Protein AF-A0A6P0U0H6-F1 (afdb_monomer)

Foldseek 3Di:
DDDPPPPPPDPVNVVVVVVVVVVVCVPVCPVVVVVVVLVVVLVLVVLLLLLVLLVVLLLVLLLLLLLLLQQLLQDQDLVSLVVSLVVSLVVLVVVLVVSLVVSLVVLVVSLVVVPPSDPPVSVVVSVVSNVVSVVSSVVSSVVSNVSSVLSSLLSNLLNVLVVVLVVLVVVLLVVLLVVLVVVCVVPPLVLLVDDLVVLVVVLVVCVVVSLVVVVVVDDQPQDQDPLQVLLLVVCCVVCVPCNVVLVVVQVVDPGLLVAAPVNDDDDPLFKDFAPDPVVCVVDVDDDDPPVLVVVVRVLVVVLLVVLLVVLVVVLVVLLVSLHAQDSVNSVVNLVSLVVSLVVSQVVCCVPRRMGGDVNNSSRSNSNSSSNVSVSNSVSNVSSSCSSDSSNVVVVCSVLSSLSSSCSSPVVSLLVSLLVLQLVLQVVFLVVSCLSCLLVLLLCCLCPPPPVQQQSGPVSVVVVLVVVCVVVVDPVLVVCCVVPVLVSSLVVVVVSLVVQVPPVVHSVVSSVVSSVVSLVLSLVLLVVLQVVLVVPVDVRFFPVNSLVSSCVSCSSPTNRRPSVSSNVSGPPPSHPDPVSSVSNVVVNVVVVVPVSPDDPVVVSVVVSSVVSSVVRD

Sequence (616 aa):
YGINLQNELSIQSFSKHLKTLWEAVKKDNFVYEFKNTVEIQARGKLDAFWNKISFEFEQQITNFVNEAYTIFANCTSETDLSDIHAERKKCLLEITNKIFCKQEEELKKFFEQSKGEWEDAMQQWENKTLIRLQDLRDEVKNKAHKQLESYENIRKTELIVNKEASKYENIIKEDIRKFVQEEKDRQGEEVLNLSEEKLRKLFEGQWSDWIEKLSSDYKNPNKKADVEQNIIQKLMARYPQDWKYYDEEMQKRNNLSDFNFNNFSILENHYKWDLGQTIKRAVNRVEIPQYQKQQAMVEIERFNDKLFNEVNKYLQEKENNLQPYQTNDITEILNKIKSKIDEKSHNLLDKISFKLTKDFEIDLTIAICGQAIKQLEKIDQKFREAQNPIIKIKQQKEYYFDIFQVSFNKENSQSAIVAQLVRVLSEGILEKVEQELADRVYYQIKNVTYSEIFNDKRSLIASILISLAEKGNLKDYITYIRDPEKSIKNWIGKYFDEFHLYHGGINGIIEKQVKQLVYIAKVSVEKTSRYIENNPQNSRNVAVWIEKFRELAKNKLIFKNLEKVETFGHDINDIDCGILLIFEISFDVCFCRELCFIQIFNAIHHHSDAFDKRIV

Solvent-accessible surface area (backbone atoms only — not comparable to full-atom values): 33878 Å² total; per-residue (Å²): 136,81,84,77,90,76,74,77,70,45,73,66,56,48,49,51,48,52,52,49,50,52,55,48,49,71,65,68,26,69,67,55,44,49,55,50,47,54,51,50,50,55,48,48,52,50,50,38,51,48,46,50,54,53,47,55,49,53,49,55,52,48,51,52,49,56,36,48,46,27,38,49,56,50,46,90,45,70,65,58,42,52,53,49,47,56,49,51,57,51,50,52,54,52,53,52,50,52,52,48,54,54,50,52,53,51,49,52,50,53,53,62,74,51,63,87,80,49,70,79,61,47,58,55,49,49,54,52,50,51,51,50,51,52,52,48,51,52,52,54,48,54,52,49,51,54,49,52,54,43,51,49,53,44,44,48,53,51,51,55,30,50,59,57,25,50,60,55,50,52,52,50,56,50,53,47,52,51,52,51,49,55,48,38,73,72,58,39,77,66,56,59,71,59,54,69,73,56,51,50,52,55,50,60,66,49,48,59,57,56,52,50,54,52,54,72,70,53,76,76,87,71,70,86,76,61,52,61,62,52,48,53,53,50,48,42,73,73,34,66,91,53,31,69,58,52,52,60,60,46,63,77,43,96,44,57,61,77,32,21,70,92,76,58,75,93,54,79,73,28,46,44,82,51,74,53,77,76,48,54,77,74,49,92,77,75,80,78,54,68,68,59,56,51,51,51,49,55,56,48,52,55,48,49,56,50,51,52,50,54,53,51,49,55,51,48,55,37,48,75,48,58,42,71,68,52,80,61,54,56,52,53,51,53,50,52,52,51,55,51,50,54,54,48,28,51,53,34,34,76,74,73,28,28,34,65,32,68,61,34,54,50,55,51,48,48,19,50,49,7,44,45,32,60,52,48,48,50,25,37,49,54,29,50,52,70,59,32,36,66,54,57,53,60,74,41,46,68,62,53,48,43,52,46,50,29,68,61,35,66,83,43,23,66,59,40,33,39,52,47,50,46,48,30,42,51,54,17,48,51,53,51,46,65,72,46,42,60,61,51,52,49,48,45,45,44,67,66,73,40,30,79,39,66,53,32,71,66,45,36,53,50,52,53,52,50,53,50,58,75,67,65,46,67,66,60,54,52,38,37,75,76,38,44,67,62,40,48,45,64,53,53,52,52,56,49,57,49,38,49,72,73,68,54,22,70,63,45,53,49,53,53,52,49,54,52,52,52,48,52,48,53,55,36,54,52,53,32,54,55,53,35,70,75,40,78,80,86,28,43,41,52,65,54,44,51,56,48,35,47,68,75,30,41,67,78,47,32,43,54,72,59,70,61,39,45,79,49,30,85,85,46,77,62,83,55,76,63,51,56,60,54,36,56,58,51,47,56,56,52,53,69,58,67,73,65,78,70,71,66,63,61,55,58,68,69,36,52,68,63,47,48,66,76,75,104

Structure (mmCIF, N/CA/C/O backbone):
data_AF-A0A6P0U0H6-F1
#
_entry.id   AF-A0A6P0U0H6-F1
#
loop_
_atom_site.group_PDB
_atom_site.id
_atom_site.type_symbol
_atom_site.label_atom_id
_atom_site.label_alt_id
_atom_site.label_comp_id
_atom_site.label_asym_id
_atom_site.label_entity_id
_atom_site.label_seq_id
_atom_site.pdbx_PDB_ins_code
_atom_site.Cartn_x
_atom_site.Cartn_y
_atom_site.Cartn_z
_atom_site.occupancy
_atom_site.B_iso_or_equiv
_atom_site.auth_seq_id
_atom_site.auth_comp_id
_atom_site.auth_asym_id
_atom_site.auth_atom_id
_atom_site.pdbx_PDB_model_num
ATOM 1 N N . TYR A 1 1 ? 25.166 4.123 -62.520 1.00 34.41 1 TYR A N 1
ATOM 2 C CA . TYR A 1 1 ? 24.878 2.684 -62.383 1.00 34.41 1 TYR A CA 1
ATOM 3 C C . TYR A 1 1 ? 24.204 2.470 -61.044 1.00 34.41 1 TYR A C 1
ATOM 5 O O . TYR A 1 1 ? 24.849 2.616 -60.016 1.00 34.41 1 TYR A O 1
ATOM 13 N N . GLY A 1 2 ? 22.879 2.315 -61.073 1.00 33.25 2 GLY A N 1
ATOM 14 C CA . GLY A 1 2 ? 22.036 2.263 -59.882 1.00 33.25 2 GLY A CA 1
ATOM 15 C C . GLY A 1 2 ? 22.251 0.983 -59.083 1.00 33.25 2 GLY A C 1
ATOM 16 O O . GLY A 1 2 ? 22.373 -0.098 -59.655 1.00 33.25 2 GLY A O 1
ATOM 17 N N . ILE A 1 3 ? 22.279 1.119 -57.761 1.00 30.94 3 ILE A N 1
ATOM 18 C CA . ILE A 1 3 ? 22.174 -0.015 -56.848 1.00 30.94 3 ILE A CA 1
ATOM 19 C C . ILE A 1 3 ? 20.697 -0.399 -56.827 1.00 30.94 3 ILE A C 1
ATOM 21 O O . ILE A 1 3 ? 19.861 0.301 -56.260 1.00 30.94 3 ILE A O 1
ATOM 25 N N . ASN A 1 4 ? 20.384 -1.484 -57.524 1.00 32.03 4 ASN A N 1
ATOM 26 C CA . ASN A 1 4 ? 19.064 -2.085 -57.541 1.00 32.03 4 ASN A CA 1
ATOM 27 C C . ASN A 1 4 ? 18.861 -2.797 -56.191 1.00 32.03 4 ASN A C 1
ATOM 29 O O . ASN A 1 4 ? 19.447 -3.850 -55.944 1.00 32.03 4 ASN A O 1
ATOM 33 N N . LEU A 1 5 ? 18.082 -2.199 -55.287 1.00 36.88 5 LEU A N 1
ATOM 34 C CA . LEU A 1 5 ? 17.627 -2.830 -54.043 1.00 36.88 5 LEU A CA 1
ATOM 35 C C . LEU A 1 5 ? 16.504 -3.831 -54.373 1.00 36.88 5 LEU A C 1
ATOM 37 O O . LEU A 1 5 ? 15.342 -3.608 -54.058 1.00 36.88 5 LEU A O 1
ATOM 41 N N . GLN A 1 6 ? 16.859 -4.932 -55.035 1.00 40.41 6 GLN A N 1
ATOM 42 C CA . GLN A 1 6 ? 16.007 -6.111 -55.235 1.00 40.41 6 GLN A CA 1
ATOM 43 C C . GLN A 1 6 ? 16.675 -7.360 -54.646 1.00 40.41 6 GLN A C 1
ATOM 45 O O . GLN A 1 6 ? 16.768 -8.400 -55.286 1.00 40.41 6 GLN A O 1
ATOM 50 N N . ASN A 1 7 ? 17.149 -7.273 -53.404 1.00 45.53 7 ASN A N 1
ATOM 51 C CA . ASN A 1 7 ? 17.420 -8.473 -52.617 1.00 45.53 7 ASN A CA 1
ATOM 52 C C . ASN A 1 7 ? 16.278 -8.651 -51.620 1.00 45.53 7 ASN A C 1
ATOM 54 O O . ASN A 1 7 ? 16.431 -8.398 -50.426 1.00 45.53 7 ASN A O 1
ATOM 58 N N . GLU A 1 8 ? 15.128 -9.111 -52.111 1.00 48.81 8 GLU A N 1
ATOM 59 C CA . GLU A 1 8 ? 14.281 -9.944 -51.265 1.00 48.81 8 GLU A CA 1
ATOM 60 C C . GLU A 1 8 ? 15.119 -11.177 -50.917 1.00 48.81 8 GLU A C 1
ATOM 62 O O . GLU A 1 8 ? 15.297 -12.088 -51.727 1.00 48.81 8 GLU A O 1
ATOM 67 N N . LEU A 1 9 ? 15.732 -11.166 -49.731 1.00 55.66 9 LEU A N 1
ATOM 68 C CA . LEU A 1 9 ? 16.383 -12.341 -49.171 1.00 55.66 9 LEU A CA 1
ATOM 69 C C . LEU A 1 9 ? 15.308 -13.423 -49.041 1.00 55.66 9 LEU A C 1
ATOM 71 O O . LEU A 1 9 ? 14.549 -13.448 -48.074 1.00 55.66 9 LEU A O 1
ATOM 75 N N . SER A 1 10 ? 15.227 -14.323 -50.024 1.00 68.50 10 SER A N 1
ATOM 76 C CA . SER A 1 10 ? 14.408 -15.527 -49.912 1.00 68.50 10 SER A CA 1
ATOM 77 C C . SER A 1 10 ? 14.778 -16.250 -48.615 1.00 68.50 10 SER A C 1
ATOM 79 O O . SER A 1 10 ? 15.952 -16.269 -48.232 1.00 68.50 10 SER A O 1
ATOM 81 N N . ILE A 1 11 ? 13.812 -16.875 -47.937 1.00 66.12 11 ILE A N 1
ATOM 82 C CA . ILE A 1 11 ? 14.061 -17.621 -46.687 1.00 66.12 11 ILE A CA 1
ATOM 83 C C . ILE A 1 11 ? 15.219 -18.619 -46.860 1.00 66.12 11 ILE A C 1
ATOM 85 O O . ILE A 1 11 ? 16.024 -18.809 -45.951 1.00 66.12 11 ILE A O 1
ATOM 89 N N . GLN A 1 12 ? 15.365 -19.199 -48.055 1.00 71.19 12 GLN A N 1
ATOM 90 C CA . GLN A 1 12 ? 16.491 -20.065 -48.405 1.00 71.19 12 GLN A CA 1
ATOM 91 C C . GLN A 1 12 ? 17.835 -19.331 -48.437 1.00 71.19 12 GLN A C 1
ATOM 93 O O . GLN A 1 12 ? 18.817 -19.862 -47.924 1.00 71.19 12 GLN A O 1
ATOM 98 N N . SER A 1 13 ? 17.904 -18.125 -49.004 1.00 67.75 13 SER A N 1
ATOM 99 C CA . SER A 1 13 ? 19.130 -17.318 -49.000 1.00 67.75 13 SER A CA 1
ATOM 100 C C . SER A 1 13 ? 19.518 -16.870 -47.589 1.00 67.75 13 SER A C 1
ATOM 102 O O . SER A 1 13 ? 20.684 -17.000 -47.220 1.00 67.75 13 SER A O 1
ATOM 104 N N . PHE A 1 14 ? 18.545 -16.463 -46.765 1.00 69.50 14 PHE A N 1
ATOM 105 C CA . PHE A 1 14 ? 18.761 -16.137 -45.356 1.00 69.50 14 PHE A CA 1
ATOM 106 C C . PHE A 1 14 ? 19.229 -17.363 -44.566 1.00 69.50 14 PHE A C 1
ATOM 108 O O . PHE A 1 14 ? 20.243 -17.293 -43.881 1.00 69.50 14 PHE A O 1
ATOM 115 N N . SER A 1 15 ? 18.567 -18.512 -44.730 1.00 72.50 15 SER A N 1
ATOM 116 C CA . SER A 1 15 ? 18.949 -19.781 -44.097 1.00 72.50 15 SER A CA 1
ATOM 117 C C . SER A 1 15 ? 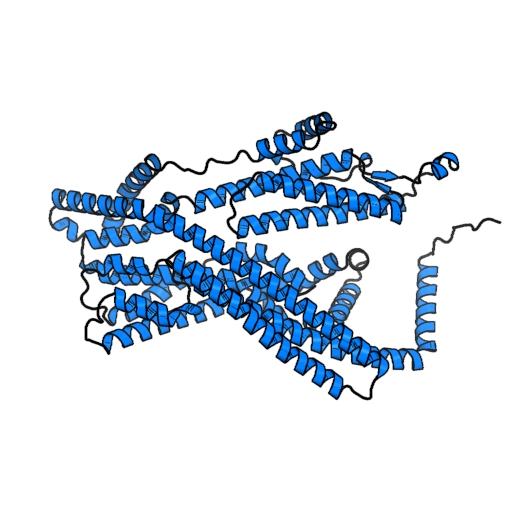20.357 -20.223 -44.501 1.00 72.50 15 SER A C 1
ATOM 119 O O . SER A 1 15 ? 21.160 -20.603 -43.650 1.00 72.50 15 SER A O 1
ATOM 121 N N . LYS A 1 16 ? 20.700 -20.119 -45.791 1.00 75.88 16 LYS A N 1
ATOM 122 C CA . LYS A 1 16 ? 22.036 -20.447 -46.300 1.00 75.88 16 LYS A CA 1
ATOM 123 C C . LYS A 1 16 ? 23.089 -19.489 -45.749 1.00 75.88 16 LYS A C 1
ATOM 125 O O . LYS A 1 16 ? 24.175 -19.941 -45.392 1.00 75.88 16 LYS A O 1
ATOM 130 N N . HIS A 1 17 ? 22.768 -18.202 -45.627 1.00 67.31 17 HIS A N 1
ATOM 131 C CA . HIS A 1 17 ? 23.651 -17.213 -45.020 1.00 67.31 17 HIS A CA 1
ATOM 132 C C . HIS A 1 17 ? 23.854 -17.491 -43.526 1.00 67.31 17 HIS A C 1
ATOM 134 O O . HIS A 1 17 ? 24.994 -17.584 -43.097 1.00 67.31 17 HIS A O 1
ATOM 140 N N . LEU A 1 18 ? 22.784 -17.756 -42.768 1.00 70.12 18 LEU A N 1
ATOM 141 C CA . LEU A 1 18 ? 22.833 -18.163 -41.356 1.00 70.12 18 LEU A CA 1
ATOM 142 C C . LEU A 1 18 ? 23.680 -19.417 -41.149 1.00 70.12 18 LEU A C 1
ATOM 144 O O . LEU A 1 18 ? 24.522 -19.453 -40.261 1.00 70.12 18 LEU A O 1
ATOM 148 N N . LYS A 1 19 ? 23.501 -20.430 -42.002 1.00 75.12 19 LYS A N 1
ATOM 149 C CA . LYS A 1 19 ? 24.280 -21.670 -41.957 1.00 75.12 19 LYS A CA 1
ATOM 150 C C . LYS A 1 19 ? 25.753 -21.414 -42.269 1.00 75.12 19 LYS A C 1
ATOM 152 O O . LYS A 1 19 ? 26.618 -21.962 -41.604 1.00 75.12 19 LYS A O 1
ATOM 157 N N . THR A 1 20 ? 26.044 -20.550 -43.239 1.00 69.25 20 THR A N 1
ATOM 158 C CA . THR A 1 20 ? 27.423 -20.172 -43.592 1.00 69.25 20 THR A CA 1
ATOM 159 C C . THR A 1 20 ? 28.079 -19.367 -42.474 1.00 69.25 20 THR A C 1
ATOM 161 O O . THR A 1 20 ? 29.228 -19.627 -42.140 1.00 69.25 20 THR A O 1
ATOM 164 N N . LEU A 1 21 ? 27.338 -18.445 -41.855 1.00 61.06 21 LEU A N 1
ATOM 165 C CA . LEU A 1 21 ? 27.790 -17.666 -40.706 1.00 61.06 21 LEU A CA 1
ATOM 166 C C . LEU A 1 21 ? 28.055 -18.582 -39.505 1.00 61.06 21 LEU A C 1
ATOM 168 O O . LEU A 1 21 ? 29.086 -18.457 -38.863 1.00 61.06 21 LEU A O 1
ATOM 172 N N . TRP A 1 22 ? 27.174 -19.553 -39.252 1.00 68.44 22 TRP A N 1
ATOM 173 C CA . TRP A 1 22 ? 27.329 -20.553 -38.193 1.00 68.44 22 TRP A CA 1
ATOM 174 C C . TRP A 1 22 ? 28.552 -21.455 -38.406 1.00 68.44 22 TRP A C 1
ATOM 176 O O . TRP A 1 22 ? 29.298 -21.718 -37.469 1.00 68.44 22 TRP A O 1
ATOM 186 N N . GLU A 1 23 ? 28.800 -21.896 -39.640 1.00 69.94 23 GLU A N 1
ATOM 187 C CA . GLU A 1 23 ? 29.984 -22.694 -39.983 1.00 69.94 23 GLU A CA 1
ATOM 188 C C . GLU A 1 23 ? 31.285 -21.872 -39.991 1.00 69.94 23 GLU A C 1
ATOM 190 O O . GLU A 1 23 ? 32.346 -22.417 -39.693 1.00 69.94 23 GLU A O 1
ATOM 195 N N . ALA A 1 24 ? 31.221 -20.576 -40.311 1.00 60.75 24 ALA A N 1
ATOM 196 C CA . ALA A 1 24 ? 32.357 -19.659 -40.216 1.00 60.75 24 ALA A CA 1
ATOM 197 C C . ALA A 1 24 ? 32.708 -19.361 -38.754 1.00 60.75 24 ALA A C 1
ATOM 199 O O . ALA A 1 24 ? 33.872 -19.478 -38.379 1.00 60.75 24 ALA A O 1
ATOM 200 N N . VAL A 1 25 ? 31.689 -19.091 -37.926 1.00 56.03 25 VAL A N 1
ATOM 201 C CA . VAL A 1 25 ? 31.820 -18.960 -36.471 1.00 56.03 25 VAL A CA 1
ATOM 202 C C . VAL A 1 25 ? 32.535 -20.194 -35.932 1.00 56.03 25 VAL A C 1
ATOM 204 O O . VAL A 1 25 ? 33.653 -20.046 -35.471 1.00 56.03 25 VAL A O 1
ATOM 207 N N . LYS A 1 26 ? 32.031 -21.418 -36.159 1.00 64.19 26 LYS A N 1
ATOM 208 C CA . LYS A 1 26 ? 32.686 -22.673 -35.720 1.00 64.19 26 LYS A CA 1
ATOM 209 C C . LYS A 1 26 ? 34.168 -22.837 -36.103 1.00 64.19 26 LYS A C 1
ATOM 211 O O . LYS A 1 26 ? 34.856 -23.621 -35.454 1.00 64.19 26 LYS A O 1
ATOM 216 N N . LYS A 1 27 ? 34.659 -22.177 -37.160 1.00 62.81 27 LYS A N 1
ATOM 217 C CA . LYS A 1 27 ? 36.030 -22.341 -37.681 1.00 62.81 27 LYS A CA 1
ATOM 218 C C . LYS A 1 27 ? 37.029 -21.315 -37.147 1.00 62.81 27 LYS A C 1
ATOM 220 O O . LYS A 1 27 ? 38.140 -21.710 -36.810 1.00 62.81 27 LYS A O 1
ATOM 225 N N . ASP A 1 28 ? 36.640 -20.050 -37.001 1.00 53.72 28 ASP A N 1
ATOM 226 C CA . ASP A 1 28 ? 37.490 -18.998 -36.398 1.00 53.72 28 ASP A CA 1
ATOM 227 C C . ASP A 1 28 ? 37.523 -19.074 -34.855 1.00 53.72 28 ASP A C 1
ATOM 229 O O . ASP A 1 28 ? 38.169 -18.286 -34.159 1.00 53.72 28 ASP A O 1
ATOM 233 N N . ASN A 1 29 ? 36.817 -20.065 -34.317 1.00 53.69 29 ASN A N 1
ATOM 234 C CA . ASN A 1 29 ? 36.343 -20.123 -32.955 1.00 53.69 29 ASN A CA 1
ATOM 235 C C . ASN A 1 29 ? 37.379 -20.583 -31.920 1.00 53.69 29 ASN A C 1
ATOM 237 O O . ASN A 1 29 ? 37.230 -20.204 -30.780 1.00 53.69 29 ASN A O 1
ATOM 241 N N . PHE A 1 30 ? 38.474 -21.292 -32.213 1.00 50.53 30 PHE A N 1
ATOM 242 C CA . PHE A 1 30 ? 39.287 -21.809 -31.090 1.00 50.53 30 PHE A CA 1
ATOM 243 C C . PHE A 1 30 ? 39.908 -20.708 -30.202 1.00 50.53 30 PHE A C 1
ATOM 245 O O . PHE A 1 30 ? 39.751 -20.741 -28.989 1.00 50.53 30 PHE A O 1
ATOM 252 N N . VAL A 1 31 ? 40.575 -19.696 -30.769 1.00 48.94 31 VAL A N 1
ATOM 253 C CA . VAL A 1 31 ? 41.243 -18.643 -29.970 1.00 48.94 31 VAL A CA 1
ATOM 254 C C . VAL A 1 31 ? 40.259 -17.557 -29.518 1.00 48.94 31 VAL A C 1
ATOM 256 O O . VAL A 1 31 ? 40.348 -17.080 -28.384 1.00 48.94 31 VAL A O 1
ATOM 259 N N . TYR A 1 32 ? 39.295 -17.194 -30.372 1.00 49.66 32 TYR A N 1
ATOM 260 C CA . TYR A 1 32 ? 38.251 -16.223 -30.038 1.00 49.66 32 TYR A CA 1
ATOM 261 C C . TYR A 1 32 ? 37.181 -16.813 -29.113 1.00 49.66 32 TYR A C 1
ATOM 263 O O . TYR A 1 32 ? 36.843 -16.148 -28.145 1.00 49.66 32 TYR A O 1
ATOM 271 N N . GLU A 1 33 ? 36.693 -18.045 -29.307 1.00 51.88 33 GLU A N 1
ATOM 272 C CA . GLU A 1 33 ? 35.864 -18.730 -28.299 1.00 51.88 33 GLU A CA 1
ATOM 273 C C . GLU A 1 33 ? 36.650 -18.968 -27.041 1.00 51.88 33 GLU A C 1
ATOM 275 O O . GLU A 1 33 ? 36.051 -18.805 -26.000 1.00 51.88 33 GLU A O 1
ATOM 280 N N . PHE A 1 34 ? 37.928 -19.352 -27.059 1.00 50.88 34 PHE A N 1
ATOM 281 C CA . PHE A 1 34 ? 38.619 -19.604 -25.794 1.00 50.88 34 PHE A CA 1
ATOM 282 C C . PHE A 1 34 ? 38.734 -18.317 -24.970 1.00 50.88 34 PHE A C 1
ATOM 284 O O . PHE A 1 34 ? 38.307 -18.286 -23.816 1.00 50.88 34 PHE A O 1
ATOM 291 N N . LYS A 1 35 ? 39.197 -17.220 -25.584 1.00 54.88 35 LYS A N 1
ATOM 292 C CA . LYS A 1 35 ? 39.248 -15.902 -24.938 1.00 54.88 35 LYS A CA 1
ATOM 293 C C . LYS A 1 35 ? 37.855 -15.410 -24.529 1.00 54.88 35 LYS A C 1
ATOM 295 O O . LYS A 1 35 ? 37.669 -15.044 -23.374 1.00 54.88 35 LYS A O 1
ATOM 300 N N . ASN A 1 36 ? 36.867 -15.488 -25.421 1.00 61.81 36 ASN A N 1
ATOM 301 C CA . ASN A 1 36 ? 35.489 -15.106 -25.114 1.00 61.81 36 ASN A CA 1
ATOM 302 C C . ASN A 1 36 ? 34.868 -16.025 -24.055 1.00 61.81 36 ASN A C 1
ATOM 304 O O . ASN A 1 36 ? 34.091 -15.555 -23.247 1.00 61.81 36 ASN A O 1
ATOM 308 N N . THR A 1 37 ? 35.199 -17.314 -24.003 1.00 65.12 37 THR A N 1
ATOM 309 C CA . THR A 1 37 ? 34.646 -18.285 -23.045 1.00 65.12 37 THR A CA 1
ATOM 310 C C . THR A 1 37 ? 35.204 -18.032 -21.660 1.00 65.12 37 THR A C 1
ATOM 312 O O . THR A 1 37 ? 34.430 -18.007 -20.709 1.00 65.12 37 THR A O 1
ATOM 315 N N . VAL A 1 38 ? 36.512 -17.797 -21.532 1.00 64.12 38 VAL A N 1
ATOM 316 C CA . VAL A 1 38 ? 37.123 -17.440 -20.247 1.00 64.12 38 VAL A CA 1
ATOM 317 C C . VAL A 1 38 ? 36.636 -16.059 -19.789 1.00 64.12 38 VAL A C 1
ATOM 319 O O . VAL A 1 38 ? 36.266 -15.907 -18.628 1.00 64.12 38 VAL A O 1
ATOM 322 N N . GLU A 1 39 ? 36.530 -15.074 -20.688 1.00 70.06 39 GLU A N 1
ATOM 323 C CA . GLU A 1 39 ? 35.964 -13.752 -20.374 1.00 70.06 39 GLU A CA 1
ATOM 324 C C . GLU A 1 39 ? 34.480 -13.840 -19.969 1.00 70.06 39 GLU A C 1
ATOM 326 O O . GLU A 1 39 ? 34.072 -13.245 -18.973 1.00 70.06 39 GLU A O 1
ATOM 331 N N . ILE A 1 40 ? 33.668 -14.630 -20.680 1.00 70.50 40 ILE A N 1
ATOM 332 C CA . ILE A 1 40 ? 32.257 -14.899 -20.353 1.00 70.50 40 ILE A CA 1
ATOM 333 C C . ILE A 1 40 ? 32.142 -15.622 -19.011 1.00 70.50 40 ILE A C 1
ATOM 335 O O . ILE A 1 40 ? 31.237 -15.319 -18.239 1.00 70.50 40 ILE A O 1
ATOM 339 N N . GLN A 1 41 ? 33.039 -16.562 -18.706 1.00 73.62 41 GLN A N 1
ATOM 340 C CA . GLN A 1 41 ? 33.071 -17.237 -17.408 1.00 73.62 41 GLN A CA 1
ATOM 341 C C . GLN A 1 41 ? 33.429 -16.262 -16.283 1.00 73.62 41 GLN A C 1
ATOM 343 O O . GLN A 1 41 ? 32.731 -16.229 -15.271 1.00 73.62 41 GLN A O 1
ATOM 348 N N . ALA A 1 42 ? 34.464 -15.437 -16.462 1.00 75.12 42 ALA A N 1
ATOM 349 C CA . ALA A 1 42 ? 34.857 -14.414 -15.494 1.00 75.12 42 ALA A CA 1
ATOM 350 C C . ALA A 1 42 ? 33.734 -13.386 -15.273 1.00 75.12 42 ALA A C 1
ATOM 352 O O . ALA A 1 42 ? 33.392 -13.061 -14.136 1.00 75.12 42 ALA A O 1
ATOM 353 N N . ARG A 1 43 ? 33.084 -12.939 -16.352 1.00 77.50 43 ARG A N 1
ATOM 354 C CA . ARG A 1 43 ? 31.931 -12.039 -16.293 1.00 77.50 43 ARG A CA 1
ATOM 355 C C . ARG A 1 43 ? 30.714 -12.689 -15.643 1.00 77.50 43 ARG A C 1
ATOM 357 O O . ARG A 1 43 ? 30.043 -12.035 -14.858 1.00 77.50 43 ARG A O 1
ATOM 364 N N . GLY A 1 44 ? 30.467 -13.970 -15.904 1.00 78.94 44 GLY A N 1
ATOM 365 C CA . GLY A 1 44 ? 29.420 -14.742 -15.236 1.00 78.94 44 GLY A CA 1
ATOM 366 C C . GLY A 1 44 ? 29.642 -14.832 -13.725 1.00 78.94 44 GLY A C 1
ATOM 367 O O . GLY A 1 44 ? 28.705 -14.629 -12.959 1.00 78.94 44 GLY A O 1
ATOM 368 N N . LYS A 1 45 ? 30.890 -15.044 -13.276 1.00 82.56 45 LYS A N 1
ATOM 369 C CA . LYS A 1 45 ? 31.242 -15.001 -11.845 1.00 82.56 45 LYS A CA 1
ATOM 370 C C . LYS A 1 45 ? 30.972 -13.619 -11.236 1.00 82.56 45 LYS A C 1
ATOM 372 O O . LYS A 1 45 ? 30.401 -13.542 -10.151 1.00 82.56 45 LYS A O 1
ATOM 377 N N . LEU A 1 46 ? 31.351 -12.542 -11.932 1.00 85.19 46 LEU A N 1
ATOM 378 C CA . LEU A 1 46 ? 31.092 -11.168 -11.487 1.00 85.19 46 LEU A CA 1
ATOM 379 C C . LEU A 1 46 ? 29.590 -10.846 -11.448 1.00 85.19 46 LEU A C 1
ATOM 381 O O . LEU A 1 46 ? 29.132 -10.246 -10.482 1.00 85.19 46 LEU A O 1
ATOM 385 N N . ASP A 1 47 ? 28.817 -11.264 -12.452 1.00 84.12 47 ASP A N 1
ATOM 386 C CA . ASP A 1 47 ? 27.363 -11.066 -12.500 1.00 84.12 47 ASP A CA 1
ATOM 387 C C . ASP A 1 47 ? 26.663 -11.830 -11.362 1.00 84.12 47 ASP A C 1
ATOM 389 O O . ASP A 1 47 ? 25.791 -11.273 -10.698 1.00 84.12 47 ASP A O 1
ATOM 393 N N . ALA A 1 48 ? 27.083 -13.066 -11.069 1.00 83.88 48 ALA A N 1
ATOM 394 C CA . ALA A 1 48 ? 26.568 -13.837 -9.938 1.00 83.88 48 ALA A CA 1
ATOM 395 C C . ALA A 1 48 ? 26.907 -13.178 -8.588 1.00 83.88 48 ALA A C 1
ATOM 397 O O . ALA A 1 48 ? 26.041 -13.054 -7.718 1.00 83.88 48 ALA A O 1
ATOM 398 N N . PHE A 1 49 ? 28.148 -12.706 -8.422 1.00 87.75 49 PHE A N 1
ATOM 399 C CA . PHE A 1 49 ? 28.557 -11.949 -7.238 1.00 87.75 49 PHE A CA 1
ATOM 400 C C . PHE A 1 49 ? 27.741 -10.658 -7.091 1.00 87.75 49 PHE A C 1
ATOM 402 O O . PHE A 1 49 ? 27.202 -10.385 -6.018 1.00 87.75 49 PHE A O 1
ATOM 409 N N . TRP A 1 50 ? 27.584 -9.902 -8.181 1.00 88.94 50 TRP A N 1
ATOM 410 C CA . TRP A 1 50 ? 26.779 -8.687 -8.220 1.00 88.94 50 TRP A CA 1
ATOM 411 C C . TRP A 1 50 ? 25.320 -8.954 -7.833 1.00 88.94 50 TRP A C 1
ATOM 413 O O . TRP A 1 50 ? 24.765 -8.240 -6.997 1.00 88.94 50 TRP A O 1
ATOM 423 N N . ASN A 1 51 ? 24.691 -9.980 -8.411 1.00 86.12 51 ASN A N 1
ATOM 424 C CA . ASN A 1 51 ? 23.307 -10.351 -8.109 1.00 86.12 51 ASN A CA 1
ATOM 425 C C . ASN A 1 51 ? 23.128 -10.674 -6.624 1.00 86.12 51 ASN A C 1
ATOM 427 O O . ASN A 1 51 ? 22.144 -10.249 -6.023 1.00 86.12 51 ASN A O 1
ATOM 431 N N . LYS A 1 52 ? 24.102 -11.363 -6.021 1.00 88.69 52 LYS A N 1
ATOM 432 C CA . LYS A 1 52 ? 24.107 -11.655 -4.588 1.00 88.69 52 LYS A CA 1
ATOM 433 C C . LYS A 1 52 ? 24.170 -10.376 -3.748 1.00 88.69 52 LYS A C 1
ATOM 435 O O . LYS A 1 52 ? 23.278 -10.155 -2.933 1.00 88.69 52 LYS A O 1
ATOM 440 N N . ILE A 1 53 ? 25.184 -9.526 -3.943 1.00 92.19 53 ILE A N 1
ATOM 441 C CA . ILE A 1 53 ? 25.348 -8.325 -3.104 1.00 92.19 53 ILE A CA 1
ATOM 442 C C . ILE A 1 53 ? 24.205 -7.326 -3.314 1.00 92.19 53 ILE A C 1
ATOM 444 O O . ILE A 1 53 ? 23.696 -6.763 -2.349 1.00 92.19 53 ILE A O 1
ATOM 448 N N . SER A 1 54 ? 23.735 -7.147 -4.552 1.00 91.19 54 SER A N 1
ATOM 449 C CA . SER A 1 54 ? 22.639 -6.218 -4.840 1.00 91.19 54 SER A CA 1
ATOM 450 C C . SER A 1 54 ? 21.338 -6.670 -4.188 1.00 91.19 54 SER A C 1
ATOM 452 O O . SER A 1 54 ? 20.673 -5.878 -3.520 1.00 91.19 54 SER A O 1
ATOM 454 N N . PHE A 1 55 ? 21.034 -7.966 -4.274 1.00 89.00 55 PHE A N 1
ATOM 455 C CA . PHE A 1 55 ? 19.895 -8.555 -3.589 1.00 89.00 55 PHE A CA 1
ATOM 456 C C . PHE A 1 55 ? 20.000 -8.428 -2.061 1.00 89.00 55 PHE A C 1
ATOM 458 O O . PHE A 1 55 ? 19.041 -8.007 -1.415 1.00 89.00 55 PHE A O 1
ATOM 465 N N . GLU A 1 56 ? 21.155 -8.750 -1.470 1.00 92.38 56 GLU A N 1
ATOM 466 C CA . GLU A 1 56 ? 21.373 -8.607 -0.024 1.00 92.38 56 GLU A CA 1
ATOM 467 C C . GLU A 1 56 ? 21.225 -7.150 0.445 1.00 92.38 56 GLU A C 1
ATOM 469 O O . GLU A 1 56 ? 20.750 -6.916 1.561 1.00 92.38 56 GLU A O 1
ATOM 474 N N . PHE A 1 57 ? 21.610 -6.177 -0.392 1.00 94.81 57 PHE A N 1
ATOM 475 C CA . PHE A 1 57 ? 21.420 -4.751 -0.115 1.00 94.81 57 PHE A CA 1
ATOM 476 C C . PHE A 1 57 ? 19.925 -4.425 -0.075 1.00 94.81 57 PHE A C 1
ATOM 478 O O . PHE A 1 57 ? 19.412 -3.948 0.942 1.00 94.81 57 PHE A O 1
ATOM 485 N N . GLU A 1 58 ? 19.213 -4.722 -1.163 1.00 91.88 58 GLU A N 1
ATOM 486 C CA . GLU A 1 58 ? 17.781 -4.456 -1.286 1.00 91.88 58 GLU A CA 1
ATOM 487 C C . GLU A 1 58 ? 16.977 -5.127 -0.174 1.00 91.88 58 GLU A C 1
ATOM 489 O O . GLU A 1 58 ? 16.083 -4.501 0.399 1.00 91.88 58 GLU A O 1
ATOM 494 N N . GLN A 1 59 ? 17.307 -6.375 0.166 1.00 92.75 59 GLN A N 1
ATOM 495 C CA . GLN A 1 59 ? 16.601 -7.137 1.186 1.00 92.75 59 GLN A CA 1
ATOM 496 C C . GLN A 1 59 ? 16.744 -6.509 2.572 1.00 92.75 59 GLN A C 1
ATOM 498 O O . GLN A 1 59 ? 15.748 -6.335 3.276 1.00 92.75 59 GLN A O 1
ATOM 503 N N . GLN A 1 60 ? 17.962 -6.143 2.972 1.00 96.06 60 GLN A N 1
ATOM 504 C CA . GLN A 1 60 ? 18.195 -5.545 4.287 1.00 96.06 60 GLN A CA 1
ATOM 505 C C . GLN A 1 60 ? 17.511 -4.183 4.428 1.00 96.06 60 GLN A C 1
ATOM 507 O O . GLN A 1 60 ? 16.899 -3.915 5.463 1.00 96.06 60 GLN A O 1
ATOM 512 N N . ILE A 1 61 ? 17.551 -3.347 3.385 1.00 96.94 61 ILE A N 1
ATOM 513 C CA . ILE A 1 61 ? 16.859 -2.053 3.405 1.00 96.94 61 ILE A CA 1
ATOM 514 C C . ILE A 1 61 ? 15.340 -2.237 3.395 1.00 96.94 61 ILE A C 1
ATOM 516 O O . ILE A 1 61 ? 14.639 -1.558 4.139 1.00 96.94 61 ILE A O 1
ATOM 520 N N . THR A 1 62 ? 14.819 -3.189 2.622 1.00 93.88 62 THR A N 1
ATOM 521 C CA . THR A 1 62 ? 13.383 -3.503 2.604 1.00 93.88 62 THR A CA 1
ATOM 522 C C . THR A 1 62 ? 12.897 -3.974 3.979 1.00 93.88 62 THR A C 1
ATOM 524 O O . THR A 1 62 ? 11.886 -3.483 4.476 1.00 93.88 62 THR A O 1
ATOM 527 N N . ASN A 1 63 ? 13.652 -4.847 4.653 1.00 95.12 63 ASN A N 1
ATOM 528 C CA . ASN A 1 63 ? 13.337 -5.276 6.019 1.00 95.12 63 ASN A CA 1
ATOM 529 C C . ASN A 1 63 ? 13.347 -4.097 7.006 1.00 95.12 63 ASN A C 1
ATOM 531 O O . ASN A 1 63 ? 12.454 -3.990 7.845 1.00 95.12 63 ASN A O 1
ATOM 535 N N . PHE A 1 64 ? 14.316 -3.184 6.881 1.00 97.31 64 PHE A N 1
ATOM 536 C CA . PHE A 1 64 ? 14.365 -1.960 7.684 1.00 97.31 64 PHE A CA 1
ATOM 537 C C . PHE A 1 64 ? 13.137 -1.061 7.456 1.00 97.31 64 PHE A C 1
ATOM 539 O O . PHE A 1 64 ? 12.582 -0.516 8.415 1.00 97.31 64 PHE A O 1
ATOM 546 N N . VAL A 1 65 ? 12.697 -0.919 6.203 1.00 96.25 65 VAL A N 1
ATOM 547 C CA . VAL A 1 65 ? 11.512 -0.135 5.823 1.00 96.25 65 VAL A CA 1
ATOM 548 C C . VAL A 1 65 ? 10.226 -0.771 6.368 1.00 96.25 65 VAL A C 1
ATOM 550 O O . VAL A 1 65 ? 9.413 -0.058 6.950 1.00 96.25 65 VAL A O 1
ATOM 553 N N . ASN A 1 66 ? 10.064 -2.095 6.280 1.00 94.62 66 ASN A N 1
ATOM 554 C CA . ASN A 1 66 ? 8.901 -2.808 6.836 1.00 94.62 66 ASN A CA 1
ATOM 555 C C . ASN A 1 66 ? 8.860 -2.756 8.375 1.00 94.62 66 ASN A C 1
ATOM 557 O O . ASN A 1 66 ? 7.798 -2.589 8.985 1.00 94.62 66 ASN A O 1
ATOM 561 N N . GLU A 1 67 ? 10.023 -2.810 9.028 1.00 96.12 67 GLU A N 1
ATOM 562 C CA . GLU A 1 67 ? 10.117 -2.556 10.466 1.00 96.12 67 GLU A CA 1
ATOM 563 C C . GLU A 1 67 ? 9.732 -1.105 10.803 1.00 96.12 67 GLU A C 1
ATOM 565 O O . GLU A 1 67 ? 8.987 -0.872 11.753 1.00 96.12 67 GLU A O 1
ATOM 570 N N . ALA A 1 68 ? 10.189 -0.128 10.010 1.00 96.44 68 ALA A N 1
ATOM 571 C CA . ALA A 1 68 ? 9.853 1.280 10.218 1.00 96.44 68 ALA A CA 1
ATOM 572 C C . ALA A 1 68 ? 8.346 1.522 10.073 1.00 96.44 68 ALA A C 1
ATOM 574 O O . ALA A 1 68 ? 7.768 2.210 10.909 1.00 96.44 68 ALA A O 1
ATOM 575 N N . TYR A 1 69 ? 7.709 0.901 9.075 1.00 95.81 69 TYR A N 1
ATOM 576 C CA . TYR A 1 69 ? 6.257 0.917 8.912 1.00 95.81 69 TYR A CA 1
ATOM 577 C C . TYR A 1 69 ? 5.538 0.400 10.160 1.00 95.81 69 TYR A C 1
ATOM 579 O O . TYR A 1 69 ? 4.649 1.074 10.671 1.00 95.81 69 TYR A O 1
ATOM 587 N N . THR A 1 70 ? 5.970 -0.749 10.699 1.00 96.38 70 THR A N 1
ATOM 588 C CA . THR A 1 70 ? 5.387 -1.315 11.930 1.00 96.38 70 THR A CA 1
ATOM 589 C C . THR A 1 70 ? 5.461 -0.308 13.085 1.00 96.38 70 THR A C 1
ATOM 591 O O . THR A 1 70 ? 4.490 -0.124 13.814 1.00 96.38 70 THR A O 1
ATOM 594 N N . ILE A 1 71 ? 6.601 0.372 13.242 1.00 95.62 71 ILE A N 1
ATOM 595 C CA . ILE A 1 71 ? 6.791 1.365 14.305 1.00 95.62 71 ILE A CA 1
ATOM 596 C C . ILE A 1 71 ? 5.896 2.590 14.070 1.00 95.62 71 ILE A C 1
ATOM 598 O O . ILE A 1 71 ? 5.211 3.011 14.998 1.00 95.62 71 ILE A O 1
ATOM 602 N N . PHE A 1 72 ? 5.858 3.131 12.847 1.00 95.56 72 PHE A N 1
ATOM 603 C CA . PHE A 1 72 ? 5.003 4.270 12.501 1.00 95.56 72 PHE A CA 1
ATOM 604 C C . PHE A 1 72 ? 3.521 3.970 12.722 1.00 95.56 72 PHE A C 1
ATOM 606 O O . PHE A 1 72 ? 2.816 4.777 13.322 1.00 95.56 72 PHE A O 1
ATOM 613 N N . ALA A 1 73 ? 3.049 2.793 12.307 1.00 94.50 73 ALA A N 1
ATOM 614 C CA . ALA A 1 73 ? 1.669 2.364 12.513 1.00 94.50 73 ALA A CA 1
ATOM 615 C C . ALA A 1 73 ? 1.266 2.396 13.999 1.00 94.50 73 ALA A C 1
ATOM 617 O O . ALA A 1 73 ? 0.123 2.715 14.323 1.00 94.50 73 ALA A O 1
ATOM 618 N N . ASN A 1 74 ? 2.213 2.138 14.904 1.00 95.06 74 ASN A N 1
ATOM 619 C CA . ASN A 1 74 ? 1.993 2.124 16.348 1.00 95.06 74 ASN A CA 1
ATOM 620 C C . ASN A 1 74 ? 2.106 3.504 17.026 1.00 95.06 74 ASN A C 1
ATOM 622 O O . ASN A 1 74 ? 1.750 3.614 18.200 1.00 95.06 74 ASN A O 1
ATOM 626 N N . CYS A 1 75 ? 2.557 4.555 16.330 1.00 94.00 75 CYS A N 1
ATOM 627 C CA . CYS A 1 75 ? 2.643 5.908 16.892 1.00 94.00 75 CYS A CA 1
ATOM 628 C C . CYS A 1 75 ? 1.262 6.429 17.300 1.00 94.00 75 CYS A C 1
ATOM 630 O O . CYS A 1 75 ? 0.310 6.332 16.524 1.00 94.00 75 CYS A O 1
ATOM 632 N N . THR A 1 76 ? 1.148 7.025 18.486 1.00 90.12 76 THR A N 1
ATOM 633 C CA . THR A 1 76 ? -0.132 7.511 19.047 1.00 90.12 76 THR A CA 1
ATOM 634 C C . THR A 1 76 ? -0.321 9.022 18.927 1.00 90.12 76 THR A C 1
ATOM 636 O O . THR A 1 76 ? -1.430 9.520 19.112 1.00 90.12 76 THR A O 1
ATOM 639 N N . SER A 1 77 ? 0.740 9.765 18.606 1.00 91.31 77 SER A N 1
ATOM 640 C CA . SER A 1 77 ? 0.707 11.224 18.486 1.00 91.31 77 SER A CA 1
ATOM 641 C C . SER A 1 77 ? 1.559 11.719 17.320 1.00 91.31 77 SER A C 1
ATOM 643 O O . SER A 1 77 ? 2.486 11.040 16.881 1.00 91.31 77 SER A O 1
ATOM 645 N N . GLU A 1 78 ? 1.249 12.919 16.824 1.00 92.00 78 GLU A N 1
ATOM 646 C CA . GLU A 1 78 ? 2.024 13.558 15.752 1.00 92.00 78 GLU A CA 1
ATOM 647 C C . GLU A 1 78 ? 3.464 13.873 16.187 1.00 92.00 78 GLU A C 1
ATOM 649 O O . GLU A 1 78 ? 4.377 13.781 15.370 1.00 92.00 78 GLU A O 1
ATOM 654 N N . THR A 1 79 ? 3.678 14.202 17.466 1.00 91.81 79 THR A N 1
ATOM 655 C CA . THR A 1 79 ? 5.015 14.465 18.019 1.00 91.81 79 THR A CA 1
ATOM 656 C C . THR A 1 79 ? 5.871 13.201 18.014 1.00 91.81 79 THR A C 1
ATOM 658 O O . THR A 1 79 ? 6.952 13.207 17.437 1.00 91.81 79 THR A O 1
ATOM 661 N N . ASP A 1 80 ? 5.352 12.098 18.569 1.00 92.25 80 ASP A N 1
ATOM 662 C CA . ASP A 1 80 ? 6.030 10.791 18.569 1.00 92.25 80 ASP A CA 1
ATOM 663 C C . ASP A 1 80 ? 6.341 10.321 17.140 1.00 92.25 80 ASP A C 1
ATOM 665 O O . ASP A 1 80 ? 7.444 9.865 16.844 1.00 92.25 80 ASP A O 1
ATOM 669 N N . LEU A 1 81 ? 5.394 10.513 16.217 1.00 93.94 81 LEU A N 1
ATOM 670 C CA . LEU A 1 81 ? 5.578 10.175 14.810 1.00 93.94 81 LEU A CA 1
ATOM 671 C C . LEU A 1 81 ? 6.725 10.970 14.160 1.00 93.94 81 LEU A C 1
ATOM 673 O O . LEU A 1 81 ? 7.563 10.378 13.478 1.00 93.94 81 LEU A O 1
ATOM 677 N N . SER A 1 82 ? 6.788 12.285 14.396 1.00 93.81 82 SER A N 1
ATOM 678 C CA . SER A 1 82 ? 7.857 13.150 13.879 1.00 93.81 82 SER A CA 1
ATOM 679 C C . SER A 1 82 ? 9.225 12.777 14.462 1.00 93.81 82 SER A C 1
ATOM 681 O O . SER A 1 82 ? 10.216 12.724 13.729 1.00 93.81 82 SER A O 1
ATOM 683 N N . ASP A 1 83 ? 9.289 12.492 15.764 1.00 95.12 83 ASP A N 1
ATOM 684 C CA . ASP A 1 83 ? 10.526 12.098 16.446 1.00 95.12 83 ASP A CA 1
ATOM 685 C C . ASP A 1 83 ? 11.034 10.744 15.929 1.00 95.12 83 ASP A C 1
ATOM 687 O O . ASP A 1 83 ? 12.212 10.594 15.584 1.00 95.12 83 ASP A O 1
ATOM 691 N N . ILE A 1 84 ? 10.135 9.765 15.783 1.00 95.44 84 ILE A N 1
ATOM 692 C CA . ILE A 1 84 ? 10.461 8.458 15.206 1.00 95.44 84 ILE A CA 1
ATOM 693 C C . ILE A 1 84 ? 10.891 8.608 13.748 1.00 95.44 84 ILE A C 1
ATOM 695 O O . ILE A 1 84 ? 11.840 7.941 13.337 1.00 95.44 84 ILE A O 1
ATOM 699 N N . HIS A 1 85 ? 10.260 9.473 12.949 1.00 94.88 85 HIS A N 1
ATOM 700 C CA . HIS A 1 85 ? 10.696 9.681 11.569 1.00 94.88 85 HIS A CA 1
ATOM 701 C C . HIS A 1 85 ? 12.118 10.249 11.518 1.00 94.88 85 HIS A C 1
ATOM 703 O O . HIS A 1 85 ? 12.961 9.711 10.794 1.00 94.88 85 HIS A O 1
ATOM 709 N N . ALA A 1 86 ? 12.426 11.267 12.324 1.00 95.94 86 ALA A N 1
ATOM 710 C CA . ALA A 1 86 ? 13.776 11.814 12.405 1.00 95.94 86 ALA A CA 1
ATOM 711 C C . ALA A 1 86 ? 14.811 10.731 12.769 1.00 95.94 86 ALA A C 1
ATOM 713 O O . ALA A 1 86 ? 15.841 10.609 12.094 1.00 95.94 86 ALA A O 1
ATOM 714 N N . GLU A 1 87 ? 14.503 9.889 13.759 1.00 96.62 87 GLU A N 1
ATOM 715 C CA . GLU A 1 87 ? 15.368 8.777 14.163 1.00 96.62 87 GLU A CA 1
ATOM 716 C C . GLU A 1 87 ? 15.518 7.728 13.050 1.00 96.62 87 GLU A C 1
ATOM 718 O O . GLU A 1 87 ? 16.634 7.357 12.684 1.00 96.62 87 GLU A O 1
ATOM 723 N N . ARG A 1 88 ? 14.423 7.288 12.415 1.00 96.75 88 ARG A N 1
ATOM 724 C CA . ARG A 1 88 ? 14.483 6.296 11.324 1.00 96.75 88 ARG A CA 1
ATOM 725 C C . ARG A 1 88 ? 15.217 6.832 10.099 1.00 96.75 88 ARG A C 1
ATOM 727 O O . ARG A 1 88 ? 15.927 6.067 9.449 1.00 96.75 88 ARG A O 1
ATOM 734 N N . LYS A 1 89 ? 15.122 8.128 9.795 1.00 96.38 89 LYS A N 1
ATOM 735 C CA . LYS A 1 89 ? 15.895 8.760 8.714 1.00 96.38 89 LYS A CA 1
ATOM 736 C C . LYS A 1 89 ? 17.399 8.705 8.996 1.00 96.38 89 LYS A C 1
ATOM 738 O O . LYS A 1 89 ? 18.182 8.429 8.085 1.00 96.38 89 LYS A O 1
ATOM 743 N N . LYS A 1 90 ? 17.804 8.905 10.253 1.00 96.88 90 LYS A N 1
ATOM 744 C CA . LYS A 1 90 ? 19.195 8.741 10.688 1.00 96.88 90 LYS A CA 1
ATOM 745 C C . LYS A 1 90 ? 19.638 7.275 10.617 1.00 96.88 90 LYS A C 1
ATOM 747 O O . LYS A 1 90 ? 20.651 6.989 9.979 1.00 96.88 90 LYS A O 1
ATOM 752 N N . CYS A 1 91 ? 18.854 6.341 11.160 1.00 97.25 91 CYS A N 1
ATOM 753 C CA . CYS A 1 91 ? 19.156 4.908 11.081 1.00 97.25 91 CYS A CA 1
ATOM 754 C C . CYS A 1 91 ? 19.253 4.410 9.631 1.00 97.25 91 CYS A C 1
ATOM 756 O O . CYS A 1 91 ? 20.096 3.565 9.339 1.00 97.25 91 CYS A O 1
ATOM 758 N N . LEU A 1 92 ? 18.437 4.944 8.710 1.00 97.62 92 LEU A N 1
ATOM 759 C CA . LEU A 1 92 ? 18.505 4.613 7.284 1.00 97.62 92 LEU A CA 1
ATOM 760 C C . LEU A 1 92 ? 19.873 4.971 6.693 1.00 97.62 92 LEU A C 1
ATOM 762 O O . LEU A 1 92 ? 20.436 4.190 5.926 1.00 97.62 92 LEU A O 1
ATOM 766 N N . LEU A 1 93 ? 20.427 6.131 7.054 1.00 95.94 93 LEU A N 1
ATOM 767 C CA . LEU A 1 93 ? 21.762 6.531 6.613 1.00 95.94 93 LEU A CA 1
ATOM 768 C C . LEU A 1 93 ? 22.835 5.588 7.176 1.00 95.94 93 LEU A C 1
ATOM 770 O O . LEU A 1 93 ? 23.707 5.136 6.436 1.00 95.94 93 LEU A O 1
ATOM 774 N N . GLU A 1 94 ? 22.746 5.255 8.464 1.00 96.88 94 GLU A N 1
ATOM 775 C CA . GLU A 1 94 ? 23.692 4.366 9.145 1.00 96.88 94 GLU A CA 1
ATOM 776 C C . GLU A 1 94 ? 23.684 2.948 8.559 1.00 96.88 94 GLU A C 1
ATOM 778 O O . GLU A 1 94 ? 24.742 2.423 8.205 1.00 96.88 94 GLU A O 1
ATOM 783 N N . ILE A 1 95 ? 22.505 2.335 8.399 1.00 97.00 95 ILE A N 1
ATOM 784 C CA . ILE A 1 95 ? 22.383 0.978 7.854 1.00 97.00 95 ILE A CA 1
ATOM 785 C C . ILE A 1 95 ? 22.817 0.926 6.385 1.00 97.00 95 ILE A C 1
ATOM 787 O O . ILE A 1 95 ? 23.544 0.014 6.000 1.00 97.00 95 ILE A O 1
ATOM 791 N N . THR A 1 96 ? 22.459 1.937 5.586 1.00 96.62 96 THR A N 1
ATOM 792 C CA . THR A 1 96 ? 22.868 2.035 4.177 1.00 96.62 96 THR A CA 1
ATOM 793 C C . THR A 1 96 ? 24.388 2.110 4.055 1.00 96.62 96 THR A C 1
ATOM 795 O O . THR A 1 96 ? 24.978 1.378 3.262 1.00 96.62 96 THR A O 1
ATOM 798 N N . ASN A 1 97 ? 25.038 2.956 4.861 1.00 95.69 97 ASN A N 1
ATOM 799 C CA . ASN A 1 97 ? 26.494 3.083 4.854 1.00 95.69 97 ASN A CA 1
ATOM 800 C C . ASN A 1 97 ? 27.172 1.799 5.344 1.00 95.69 97 ASN A C 1
ATOM 802 O O . ASN A 1 97 ? 28.140 1.354 4.736 1.00 95.69 97 ASN A O 1
ATOM 806 N N . LYS A 1 98 ? 26.638 1.161 6.392 1.00 97.00 98 LYS A N 1
ATOM 807 C CA . LYS A 1 98 ? 27.161 -0.109 6.909 1.00 97.00 98 LYS A CA 1
ATOM 808 C C . LYS A 1 98 ? 27.115 -1.220 5.857 1.00 97.00 98 LYS A C 1
ATOM 810 O O . LYS A 1 98 ? 28.103 -1.933 5.687 1.00 97.00 98 LYS A O 1
ATOM 815 N N . ILE A 1 99 ? 25.987 -1.368 5.160 1.00 96.62 99 ILE A N 1
ATOM 816 C CA . ILE A 1 99 ? 25.833 -2.357 4.084 1.00 96.62 99 ILE A CA 1
ATOM 817 C C . ILE A 1 99 ? 26.800 -2.038 2.944 1.00 96.62 99 ILE A C 1
ATOM 819 O O . ILE A 1 99 ? 27.522 -2.928 2.500 1.00 96.62 99 ILE A O 1
ATOM 823 N N . PHE A 1 100 ? 26.861 -0.772 2.521 1.00 96.38 100 PHE A N 1
ATOM 824 C CA . PHE A 1 100 ? 27.754 -0.333 1.454 1.00 96.38 100 PHE A CA 1
ATOM 825 C C . PHE A 1 100 ? 29.221 -0.646 1.770 1.00 96.38 100 PHE A C 1
ATOM 827 O O . PHE A 1 100 ? 29.879 -1.284 0.957 1.00 96.38 100 PHE A O 1
ATOM 834 N N . CYS A 1 101 ? 29.721 -0.281 2.957 1.00 95.69 101 CYS A N 1
ATOM 835 C CA . CYS A 1 101 ? 31.105 -0.563 3.347 1.00 95.69 101 CYS A CA 1
ATOM 836 C C . CYS A 1 101 ? 31.400 -2.069 3.364 1.00 95.69 101 CYS A C 1
ATOM 838 O O . CYS A 1 101 ? 32.415 -2.500 2.823 1.00 95.69 101 CYS A O 1
ATOM 840 N N . LYS A 1 102 ? 30.489 -2.884 3.918 1.00 96.19 102 LYS A N 1
ATOM 841 C CA . LYS A 1 102 ? 30.632 -4.348 3.919 1.00 96.19 102 LYS A CA 1
ATOM 842 C C . LYS A 1 102 ? 30.755 -4.897 2.493 1.00 96.19 102 LYS A C 1
ATOM 844 O O . LYS A 1 102 ? 31.631 -5.710 2.216 1.00 96.19 102 LYS A O 1
ATOM 849 N N . GLN A 1 103 ? 29.882 -4.462 1.591 1.00 94.38 103 GLN A N 1
ATOM 850 C CA . GLN A 1 103 ? 29.855 -4.956 0.214 1.00 94.38 103 GLN A CA 1
ATOM 851 C C . GLN A 1 103 ? 31.009 -4.418 -0.629 1.00 94.38 103 GLN A C 1
ATOM 853 O O . GLN A 1 103 ? 31.511 -5.132 -1.490 1.00 94.38 103 GLN A O 1
ATOM 858 N N . GLU A 1 104 ? 31.474 -3.199 -0.361 1.00 94.00 104 GLU A N 1
ATOM 859 C CA . GLU A 1 104 ? 32.681 -2.648 -0.970 1.00 94.00 104 GLU A CA 1
ATOM 860 C C . GLU A 1 104 ? 33.917 -3.479 -0.586 1.00 94.00 104 GLU A C 1
ATOM 862 O O . GLU A 1 104 ? 34.739 -3.799 -1.444 1.00 94.00 104 GLU A O 1
ATOM 867 N N . GLU A 1 105 ? 34.039 -3.884 0.681 1.00 93.62 105 GLU A N 1
ATOM 868 C CA . GLU A 1 105 ? 35.105 -4.790 1.125 1.00 93.62 105 GLU A CA 1
ATOM 869 C C . GLU A 1 105 ? 34.996 -6.182 0.488 1.00 93.62 105 GLU A C 1
ATOM 871 O O . GLU A 1 105 ? 36.007 -6.754 0.079 1.00 93.62 105 GLU A O 1
ATOM 876 N N . GLU A 1 106 ? 33.787 -6.742 0.392 1.00 93.00 106 GLU A N 1
ATOM 877 C CA . GLU A 1 106 ? 33.551 -8.022 -0.288 1.00 93.00 106 GLU A CA 1
ATOM 878 C C . GLU A 1 106 ? 33.896 -7.939 -1.785 1.00 93.00 106 GLU A C 1
ATOM 880 O O . GLU A 1 106 ? 34.510 -8.863 -2.318 1.00 93.00 106 GLU A O 1
ATOM 885 N N . LEU A 1 107 ? 33.570 -6.824 -2.448 1.00 90.94 107 LEU A N 1
ATOM 886 C CA . LEU A 1 107 ? 33.906 -6.564 -3.848 1.00 90.94 107 LEU A CA 1
ATOM 887 C C . LEU A 1 107 ? 35.425 -6.492 -4.050 1.00 90.94 107 LEU A C 1
ATOM 889 O O . LEU A 1 107 ? 35.953 -7.151 -4.943 1.00 90.94 107 LEU A O 1
ATOM 893 N N . LYS A 1 108 ? 36.141 -5.757 -3.188 1.00 89.75 108 LYS A N 1
ATOM 894 C CA . LYS A 1 108 ? 37.613 -5.682 -3.223 1.00 89.75 108 LYS A CA 1
ATOM 895 C C . LYS A 1 108 ? 38.242 -7.065 -3.055 1.00 89.75 108 LYS A C 1
ATOM 897 O O . LYS A 1 108 ? 39.087 -7.454 -3.857 1.00 89.75 108 LYS A O 1
ATOM 902 N N . LYS A 1 109 ? 37.768 -7.856 -2.084 1.00 90.06 109 LYS A N 1
ATOM 903 C CA . LYS A 1 109 ? 38.221 -9.245 -1.878 1.00 90.06 109 LYS A CA 1
ATOM 904 C C . LYS A 1 109 ? 37.954 -10.130 -3.096 1.00 90.06 109 LYS A C 1
ATOM 906 O O . LYS A 1 109 ? 38.817 -10.922 -3.464 1.00 90.06 109 LYS A O 1
ATOM 911 N N . PHE A 1 110 ? 36.787 -9.997 -3.730 1.00 89.12 110 PHE A N 1
ATOM 912 C CA . PHE A 1 110 ? 36.447 -10.735 -4.949 1.00 89.12 110 PHE A CA 1
ATOM 913 C C . PHE A 1 110 ? 37.450 -10.451 -6.078 1.00 89.12 110 PHE A C 1
ATOM 915 O O . PHE A 1 110 ? 37.957 -11.387 -6.702 1.00 89.12 110 PHE A O 1
ATOM 922 N N . PHE A 1 111 ? 37.790 -9.180 -6.314 1.00 85.38 111 PHE A N 1
ATOM 923 C CA . PHE A 1 111 ? 38.768 -8.811 -7.342 1.00 85.38 111 PHE A CA 1
ATOM 924 C C . PHE A 1 111 ? 40.200 -9.201 -6.967 1.00 85.38 111 PHE A C 1
ATOM 926 O O . PHE A 1 111 ? 40.939 -9.668 -7.830 1.00 85.38 111 PHE A O 1
ATOM 933 N N . GLU A 1 112 ? 40.587 -9.102 -5.693 1.00 84.75 112 GLU A N 1
ATOM 934 C CA . GLU A 1 112 ? 41.885 -9.587 -5.207 1.00 84.75 112 GLU A CA 1
ATOM 935 C C . GLU A 1 112 ? 42.073 -11.089 -5.437 1.00 84.75 112 GLU A C 1
ATOM 937 O O . GLU A 1 112 ? 43.132 -11.507 -5.901 1.00 84.75 112 GLU A O 1
ATOM 942 N N . GLN A 1 113 ? 41.042 -11.890 -5.160 1.00 82.12 113 GLN A N 1
ATOM 943 C CA . GLN A 1 113 ? 41.043 -13.338 -5.394 1.00 82.12 113 GLN A CA 1
ATOM 944 C C . GLN A 1 113 ? 41.016 -13.702 -6.883 1.00 82.12 113 GLN A C 1
ATOM 946 O O . GLN A 1 113 ? 41.403 -14.808 -7.246 1.00 82.12 113 GLN A O 1
ATOM 951 N N . SER A 1 114 ? 40.582 -12.772 -7.735 1.00 75.25 114 SER A N 1
ATOM 952 C CA . SER A 1 114 ? 40.513 -12.935 -9.191 1.00 75.25 114 SER A CA 1
ATOM 953 C C . SER A 1 114 ? 41.760 -12.396 -9.918 1.00 75.25 114 SER A C 1
ATOM 955 O O . SER A 1 114 ? 41.793 -12.360 -11.152 1.00 75.25 114 SER A O 1
ATOM 957 N N . LYS A 1 115 ? 42.795 -11.956 -9.180 1.00 70.44 115 LYS A N 1
ATOM 958 C CA . LYS A 1 115 ? 44.066 -11.476 -9.751 1.00 70.44 115 LYS A CA 1
ATOM 959 C C . LYS A 1 115 ? 44.804 -12.603 -10.483 1.00 70.44 115 LYS A C 1
ATOM 961 O O . LYS A 1 115 ? 44.932 -13.708 -9.967 1.00 70.44 115 LYS A O 1
ATOM 966 N N . GLY A 1 116 ? 45.329 -12.293 -11.671 1.00 64.94 116 GLY A N 1
ATOM 967 C CA . GLY A 1 116 ? 46.087 -13.224 -12.520 1.00 64.94 116 GLY A CA 1
ATOM 968 C C . GLY A 1 116 ? 45.310 -13.822 -13.700 1.00 64.94 116 GLY A C 1
ATOM 969 O O . GLY A 1 116 ? 45.932 -14.416 -14.574 1.00 64.94 116 GLY A O 1
ATOM 970 N N . GLU A 1 117 ? 43.985 -13.635 -13.777 1.00 63.94 117 GLU A N 1
ATOM 971 C CA . GLU A 1 117 ? 43.186 -14.118 -14.915 1.00 63.94 117 GLU A CA 1
ATOM 972 C C . GLU A 1 117 ? 43.058 -13.052 -16.038 1.00 63.94 117 GLU A C 1
ATOM 974 O O . GLU A 1 117 ? 43.133 -13.438 -17.202 1.00 63.94 117 GLU A O 1
ATOM 979 N N . TRP A 1 118 ? 42.940 -11.735 -15.727 1.00 59.69 118 TRP A N 1
ATOM 980 C CA . TRP A 1 118 ? 42.747 -10.614 -16.696 1.00 59.69 118 TRP A CA 1
ATOM 981 C C . TRP A 1 118 ? 43.059 -9.196 -16.132 1.00 59.69 118 TRP A C 1
ATOM 983 O O . TRP A 1 118 ? 42.141 -8.416 -15.878 1.00 59.69 118 TRP A O 1
ATOM 993 N N . GLU A 1 119 ? 44.326 -8.819 -15.933 1.00 63.59 119 GLU A N 1
ATOM 994 C CA . GLU A 1 119 ? 44.706 -7.617 -15.146 1.00 63.59 119 GLU A CA 1
ATOM 995 C C . GLU A 1 119 ? 44.108 -6.275 -15.637 1.00 63.59 119 GLU A C 1
ATOM 997 O O . GLU A 1 119 ? 43.445 -5.586 -14.857 1.00 63.59 119 GLU A O 1
ATOM 1002 N N . ASP A 1 120 ? 44.245 -5.928 -16.923 1.00 62.66 120 ASP A N 1
ATOM 1003 C CA . ASP A 1 120 ? 43.784 -4.625 -17.449 1.00 62.66 120 ASP A CA 1
ATOM 1004 C C . ASP A 1 120 ? 42.248 -4.493 -17.516 1.00 62.66 120 ASP A C 1
ATOM 1006 O O . ASP A 1 120 ? 41.684 -3.416 -17.295 1.00 62.66 120 ASP A O 1
ATOM 1010 N N . ALA A 1 121 ? 41.542 -5.589 -17.822 1.00 64.69 121 ALA A N 1
ATOM 1011 C CA . ALA A 1 121 ? 40.078 -5.606 -17.885 1.00 64.69 121 ALA A CA 1
ATOM 1012 C C . ALA A 1 121 ? 39.453 -5.606 -16.481 1.00 64.69 121 ALA A C 1
ATOM 1014 O O . ALA A 1 121 ? 38.422 -4.962 -16.270 1.00 64.69 121 ALA A O 1
ATOM 1015 N N . MET A 1 122 ? 40.099 -6.265 -15.510 1.00 70.62 122 MET A N 1
ATOM 1016 C CA . MET A 1 122 ? 39.611 -6.340 -14.133 1.00 70.62 122 MET A CA 1
ATOM 1017 C C . MET A 1 122 ? 39.627 -4.989 -13.435 1.00 70.62 122 MET A C 1
ATOM 1019 O O . MET A 1 122 ? 38.639 -4.661 -12.789 1.00 70.62 122 MET A O 1
ATOM 1023 N N . GLN A 1 123 ? 40.650 -4.152 -13.638 1.00 71.31 123 GLN A N 1
ATOM 1024 C CA . GLN A 1 123 ? 40.661 -2.810 -13.043 1.00 71.31 123 GLN A CA 1
ATOM 1025 C C . GLN A 1 123 ? 39.502 -1.940 -13.565 1.00 71.31 123 GLN A C 1
ATOM 1027 O O . GLN A 1 123 ? 38.876 -1.183 -12.819 1.00 71.31 123 GLN A O 1
ATOM 1032 N N . GLN A 1 124 ? 39.163 -2.060 -14.854 1.00 79.25 124 GLN A N 1
ATOM 1033 C CA . GLN A 1 124 ? 38.011 -1.356 -15.425 1.00 79.25 124 GLN A CA 1
ATOM 1034 C C . GLN A 1 124 ? 36.677 -1.910 -14.914 1.00 79.25 124 GLN A C 1
ATOM 1036 O O . GLN A 1 124 ? 35.748 -1.136 -14.675 1.00 79.25 124 GLN A O 1
ATOM 1041 N N . TRP A 1 125 ? 36.551 -3.232 -14.782 1.00 84.88 125 TRP A N 1
ATOM 1042 C CA . TRP A 1 125 ? 35.342 -3.873 -14.260 1.00 84.88 125 TRP A CA 1
ATOM 1043 C C . TRP A 1 125 ? 35.142 -3.586 -12.777 1.00 84.88 125 TRP A C 1
ATOM 1045 O O . TRP A 1 125 ? 34.012 -3.319 -12.375 1.00 84.88 125 TRP A O 1
ATOM 1055 N N . GLU A 1 126 ? 36.213 -3.556 -11.992 1.00 84.50 126 GLU A N 1
ATOM 1056 C CA . GLU A 1 126 ? 36.206 -3.168 -10.584 1.00 84.50 126 GLU A CA 1
ATOM 1057 C C . GLU A 1 126 ? 35.681 -1.744 -10.420 1.00 84.50 126 GLU A C 1
ATOM 1059 O O . GLU A 1 126 ? 34.659 -1.542 -9.763 1.00 84.50 126 GLU A O 1
ATOM 1064 N N . ASN A 1 127 ? 36.280 -0.774 -11.119 1.00 85.12 127 ASN A N 1
ATOM 1065 C CA . ASN A 1 127 ? 35.836 0.620 -11.072 1.00 85.12 127 ASN A CA 1
ATOM 1066 C C . ASN A 1 127 ? 34.371 0.782 -11.510 1.00 85.12 127 ASN A C 1
ATOM 1068 O O . ASN A 1 127 ? 33.595 1.471 -10.849 1.00 85.12 127 ASN A O 1
ATOM 1072 N N . LYS A 1 128 ? 33.958 0.122 -12.602 1.00 88.81 128 LYS A N 1
ATOM 1073 C CA . LYS A 1 128 ? 32.561 0.161 -13.073 1.00 88.81 128 LYS A CA 1
ATOM 1074 C C . LYS A 1 128 ? 31.594 -0.467 -12.072 1.00 88.81 128 LYS A C 1
ATOM 1076 O O . LYS A 1 128 ? 30.499 0.054 -11.884 1.00 88.81 128 LYS A O 1
ATOM 1081 N N . THR A 1 129 ? 31.981 -1.571 -11.438 1.00 88.44 129 THR A N 1
ATOM 1082 C CA . THR A 1 129 ? 31.134 -2.262 -10.457 1.00 88.44 129 THR A CA 1
ATOM 1083 C C . THR A 1 129 ? 31.034 -1.467 -9.160 1.00 88.44 129 THR A C 1
ATOM 1085 O O . THR A 1 129 ? 29.962 -1.418 -8.566 1.00 88.44 129 THR A O 1
ATOM 1088 N N . LEU A 1 130 ? 32.100 -0.770 -8.760 1.00 90.69 130 LEU A N 1
ATOM 1089 C CA . LEU A 1 130 ? 32.078 0.143 -7.620 1.00 90.69 130 LEU A CA 1
ATOM 1090 C C . LEU A 1 130 ? 31.137 1.331 -7.858 1.00 90.69 130 LEU A C 1
ATOM 1092 O O . LEU A 1 130 ? 30.330 1.642 -6.986 1.00 90.69 130 LEU A O 1
ATOM 1096 N N . ILE A 1 131 ? 31.190 1.957 -9.040 1.00 92.06 131 ILE A N 1
ATOM 1097 C CA . ILE A 1 131 ? 30.236 3.015 -9.420 1.00 92.06 131 ILE A CA 1
ATOM 1098 C C . ILE A 1 131 ? 28.810 2.463 -9.382 1.00 92.06 131 ILE A C 1
ATOM 1100 O O . ILE A 1 131 ? 27.940 3.039 -8.740 1.00 92.06 131 ILE A O 1
ATOM 1104 N N . ARG A 1 132 ? 28.586 1.281 -9.968 1.00 93.06 132 ARG A N 1
ATOM 1105 C CA . ARG A 1 132 ? 27.278 0.616 -9.936 1.00 93.06 132 ARG A CA 1
ATOM 1106 C C . ARG A 1 132 ? 26.791 0.355 -8.503 1.00 93.06 132 ARG A C 1
ATOM 1108 O O . ARG A 1 132 ? 25.600 0.477 -8.238 1.00 93.06 132 ARG A O 1
ATOM 1115 N N . LEU A 1 133 ? 27.687 0.008 -7.575 1.00 94.00 133 LEU A N 1
ATOM 1116 C CA . LEU A 1 133 ? 27.368 -0.173 -6.154 1.00 94.00 133 LEU A CA 1
ATOM 1117 C C . LEU A 1 133 ? 26.986 1.152 -5.475 1.00 94.00 133 LEU A C 1
ATOM 1119 O O . LEU A 1 133 ? 26.084 1.172 -4.639 1.00 94.00 133 LEU A O 1
ATOM 1123 N N . GLN A 1 134 ? 27.643 2.258 -5.835 1.00 94.69 134 GLN A N 1
ATOM 1124 C CA . GLN A 1 134 ? 27.288 3.600 -5.357 1.00 94.69 134 GLN A CA 1
ATOM 1125 C C . GLN A 1 134 ? 25.916 4.033 -5.882 1.00 94.69 134 GLN A C 1
ATOM 1127 O O . GLN A 1 134 ? 25.093 4.511 -5.099 1.00 94.69 134 GLN A O 1
ATOM 1132 N N . ASP A 1 135 ? 25.648 3.793 -7.166 1.00 94.50 135 ASP A N 1
ATOM 1133 C CA . ASP A 1 135 ? 24.351 4.063 -7.785 1.00 94.50 135 ASP A CA 1
ATOM 1134 C C . ASP A 1 135 ? 23.245 3.248 -7.102 1.00 94.50 135 ASP A C 1
ATOM 1136 O O . ASP A 1 135 ? 22.227 3.811 -6.698 1.00 94.50 135 ASP A O 1
ATOM 1140 N N . LEU A 1 136 ? 23.477 1.946 -6.874 1.00 93.94 136 LEU A N 1
ATOM 1141 C CA . LEU A 1 136 ? 22.546 1.076 -6.151 1.00 93.94 136 LEU A CA 1
ATOM 1142 C C . LEU A 1 136 ? 22.273 1.596 -4.735 1.00 93.94 136 LEU A C 1
ATOM 1144 O O . LEU A 1 136 ? 21.118 1.679 -4.318 1.00 93.94 136 LEU A O 1
ATOM 1148 N N . ARG A 1 137 ? 23.326 1.966 -3.994 1.00 95.62 137 ARG A N 1
ATOM 1149 C CA . ARG A 1 137 ? 23.200 2.542 -2.648 1.00 95.62 137 ARG A CA 1
ATOM 1150 C C . ARG A 1 137 ? 22.279 3.755 -2.672 1.00 95.62 137 ARG A C 1
ATOM 1152 O O . ARG A 1 137 ? 21.385 3.861 -1.835 1.00 95.62 137 ARG A O 1
ATOM 1159 N N . ASP A 1 138 ? 22.511 4.683 -3.594 1.00 95.06 138 ASP A N 1
ATOM 1160 C CA . ASP A 1 138 ? 21.749 5.925 -3.653 1.00 95.06 138 ASP A CA 1
ATOM 1161 C C . ASP A 1 138 ? 20.314 5.698 -4.139 1.00 95.06 138 ASP A C 1
ATOM 1163 O O . ASP A 1 138 ? 19.392 6.280 -3.567 1.00 95.06 138 ASP A O 1
ATOM 1167 N N . GLU A 1 139 ? 20.094 4.797 -5.097 1.00 93.06 139 GLU A N 1
ATOM 1168 C CA . GLU A 1 139 ? 18.760 4.396 -5.547 1.00 93.06 139 GLU A CA 1
ATOM 1169 C C . GLU A 1 139 ? 17.940 3.767 -4.413 1.00 93.06 139 GLU A C 1
ATOM 1171 O O . GLU A 1 139 ? 16.845 4.246 -4.096 1.00 93.06 139 GLU A O 1
ATOM 1176 N N . VAL A 1 140 ? 18.481 2.735 -3.758 1.00 91.94 140 VAL A N 1
ATOM 1177 C CA . VAL A 1 140 ? 17.800 2.001 -2.683 1.00 91.94 140 VAL A CA 1
ATOM 1178 C C . VAL A 1 140 ? 17.530 2.919 -1.487 1.00 91.94 140 VAL A C 1
ATOM 1180 O O . VAL A 1 140 ? 16.421 2.918 -0.949 1.00 91.94 140 VAL A O 1
ATOM 1183 N N . LYS A 1 141 ? 18.493 3.770 -1.114 1.00 95.62 141 LYS A N 1
ATOM 1184 C CA . LYS A 1 141 ? 18.336 4.773 -0.048 1.00 95.62 141 LYS A CA 1
ATOM 1185 C C . LYS A 1 141 ? 17.253 5.796 -0.375 1.00 95.62 141 LYS A C 1
ATOM 1187 O O . LYS A 1 141 ? 16.407 6.078 0.469 1.00 95.62 141 LYS A O 1
ATOM 1192 N N . ASN A 1 142 ? 17.260 6.355 -1.585 1.00 92.50 142 ASN A N 1
ATOM 1193 C CA . ASN A 1 142 ? 16.276 7.359 -1.992 1.00 92.50 142 ASN A CA 1
ATOM 1194 C C . ASN A 1 142 ? 14.868 6.760 -2.063 1.00 92.50 142 ASN A C 1
ATOM 1196 O O . ASN A 1 142 ? 13.903 7.408 -1.657 1.00 92.50 142 ASN A O 1
ATOM 1200 N N . LYS A 1 143 ? 14.745 5.517 -2.542 1.00 90.62 143 LYS A N 1
ATOM 1201 C CA . LYS A 1 143 ? 13.480 4.778 -2.531 1.00 90.62 143 LYS A CA 1
ATOM 1202 C C . LYS A 1 143 ? 12.981 4.563 -1.101 1.00 90.62 143 LYS A C 1
ATOM 1204 O O . LYS A 1 143 ? 11.842 4.916 -0.810 1.00 90.62 143 LYS A O 1
ATOM 1209 N N . ALA A 1 144 ? 13.838 4.064 -0.212 1.00 94.38 144 ALA A N 1
ATOM 1210 C CA . ALA A 1 144 ? 13.501 3.862 1.193 1.00 94.38 144 ALA A CA 1
ATOM 1211 C C . ALA A 1 144 ? 13.097 5.174 1.879 1.00 94.38 144 ALA A C 1
ATOM 1213 O O . ALA A 1 144 ? 12.099 5.207 2.590 1.00 94.38 144 ALA A O 1
ATOM 1214 N N . HIS A 1 145 ? 13.805 6.274 1.611 1.00 93.50 145 HIS A N 1
ATOM 1215 C CA . HIS A 1 145 ? 13.468 7.581 2.171 1.00 93.50 145 HIS A CA 1
ATOM 1216 C C . HIS A 1 145 ? 12.055 8.031 1.780 1.00 93.50 145 HIS A C 1
ATOM 1218 O O . HIS A 1 145 ? 11.280 8.405 2.657 1.00 93.50 145 HIS A O 1
ATOM 1224 N N . LYS A 1 146 ? 11.693 7.911 0.496 1.00 88.50 146 LYS A N 1
ATOM 1225 C CA . LYS A 1 146 ? 10.340 8.227 0.009 1.00 88.50 146 LYS A CA 1
ATOM 1226 C C . LYS A 1 146 ? 9.266 7.340 0.641 1.00 88.50 146 LYS A C 1
ATOM 1228 O O . LYS A 1 146 ? 8.160 7.806 0.891 1.00 88.50 146 LYS A O 1
ATOM 1233 N N . GLN A 1 147 ? 9.575 6.067 0.894 1.00 90.31 147 GLN A N 1
ATOM 1234 C CA . GLN A 1 147 ? 8.652 5.167 1.591 1.00 90.31 147 GLN A CA 1
ATOM 1235 C C . GLN A 1 147 ? 8.428 5.614 3.038 1.00 90.31 147 GLN A C 1
ATOM 1237 O O . GLN A 1 147 ? 7.282 5.667 3.470 1.00 90.31 147 GLN A O 1
ATOM 1242 N N . LEU A 1 148 ? 9.485 6.004 3.760 1.00 93.94 148 LEU A N 1
ATOM 1243 C CA . LEU A 1 148 ? 9.347 6.532 5.122 1.00 93.94 148 LEU A CA 1
ATOM 1244 C C . LEU A 1 148 ? 8.478 7.797 5.162 1.00 93.94 148 LEU A C 1
ATOM 1246 O O . LEU A 1 148 ? 7.582 7.883 5.997 1.00 93.94 148 LEU A O 1
ATOM 1250 N N . GLU A 1 149 ? 8.691 8.733 4.232 1.00 90.44 149 GLU A N 1
ATOM 1251 C CA . GLU A 1 149 ? 7.865 9.944 4.110 1.00 90.44 149 GLU A CA 1
ATOM 1252 C C . GLU A 1 149 ? 6.401 9.609 3.801 1.00 90.44 149 GLU A C 1
ATOM 1254 O O . GLU A 1 149 ? 5.488 10.222 4.352 1.00 90.44 149 GLU A O 1
ATOM 1259 N N . SER A 1 150 ? 6.148 8.626 2.933 1.00 87.06 150 SER A N 1
ATOM 1260 C CA . SER A 1 150 ? 4.785 8.163 2.658 1.00 87.06 150 SER A CA 1
ATOM 1261 C C . SER A 1 150 ? 4.118 7.600 3.919 1.00 87.06 150 SER A C 1
ATOM 1263 O O . SER A 1 150 ? 3.015 8.019 4.269 1.00 87.06 150 SER A O 1
ATOM 1265 N N . TYR A 1 151 ? 4.801 6.716 4.649 1.00 91.69 151 TYR A N 1
ATOM 1266 C CA . TYR A 1 151 ? 4.251 6.081 5.849 1.00 91.69 151 TYR A CA 1
ATOM 1267 C C . TYR A 1 151 ? 3.956 7.082 6.963 1.00 91.69 151 TYR A C 1
ATOM 1269 O O . TYR A 1 151 ? 2.906 6.995 7.601 1.00 91.69 151 TYR A O 1
ATOM 1277 N N . GLU A 1 152 ? 4.836 8.065 7.158 1.00 91.38 152 GLU A N 1
ATOM 1278 C CA . GLU A 1 152 ? 4.579 9.180 8.066 1.00 91.38 152 GLU A CA 1
ATOM 1279 C C . GLU A 1 152 ? 3.311 9.939 7.658 1.00 91.38 152 GLU A C 1
ATOM 1281 O O . GLU A 1 152 ? 2.424 10.148 8.483 1.00 91.38 152 GLU A O 1
ATOM 1286 N N . ASN A 1 153 ? 3.194 10.335 6.390 1.00 88.12 153 ASN A N 1
ATOM 1287 C CA . ASN A 1 153 ? 2.053 11.118 5.918 1.00 88.12 153 ASN A CA 1
ATOM 1288 C C . ASN A 1 153 ? 0.725 10.364 6.063 1.00 88.12 153 ASN A C 1
ATOM 1290 O O . ASN A 1 153 ? -0.264 10.955 6.510 1.00 88.12 153 ASN A O 1
ATOM 1294 N N . ILE A 1 154 ? 0.708 9.063 5.750 1.00 86.56 154 ILE A N 1
ATOM 1295 C CA . ILE A 1 154 ? -0.465 8.201 5.944 1.00 86.56 154 ILE A CA 1
ATOM 1296 C C . ILE A 1 154 ? -0.831 8.167 7.428 1.00 86.56 154 ILE A C 1
ATOM 1298 O O . ILE A 1 154 ? -1.968 8.468 7.796 1.00 86.56 154 ILE A O 1
ATOM 1302 N N . ARG A 1 155 ? 0.137 7.879 8.308 1.00 91.25 155 ARG A N 1
ATOM 1303 C CA . ARG A 1 155 ? -0.139 7.778 9.743 1.00 91.25 155 ARG A CA 1
ATOM 1304 C C . ARG A 1 155 ? -0.577 9.108 10.348 1.00 91.25 155 ARG A C 1
ATOM 1306 O O . ARG A 1 155 ? -1.499 9.138 11.158 1.00 91.25 155 ARG A O 1
ATOM 1313 N N . LYS A 1 156 ? 0.052 10.213 9.957 1.00 90.31 156 LYS A N 1
ATOM 1314 C CA . LYS A 1 156 ? -0.311 11.560 10.409 1.00 90.31 156 LYS A CA 1
ATOM 1315 C C . LYS A 1 156 ? -1.761 11.876 10.066 1.00 90.31 156 LYS A C 1
ATOM 1317 O O . LYS A 1 156 ? -2.523 12.330 10.916 1.00 90.31 156 LYS A O 1
ATOM 1322 N N . THR A 1 157 ? -2.143 11.573 8.831 1.00 85.88 157 THR A N 1
ATOM 1323 C CA . THR A 1 157 ? -3.514 11.704 8.344 1.00 85.88 157 THR A CA 1
ATOM 1324 C C . THR A 1 157 ? -4.488 10.877 9.187 1.00 85.88 157 THR A C 1
ATOM 1326 O O . THR A 1 157 ? -5.489 11.409 9.662 1.00 85.88 157 THR A O 1
ATOM 1329 N N . GLU A 1 158 ? -4.172 9.605 9.455 1.00 89.56 158 GLU A N 1
ATOM 1330 C CA . GLU A 1 158 ? -4.980 8.757 10.344 1.00 89.56 158 GLU A CA 1
ATOM 1331 C C . GLU A 1 158 ? -5.118 9.350 11.757 1.00 89.56 158 GLU A C 1
ATOM 1333 O O . GLU A 1 158 ? -6.213 9.363 12.313 1.00 89.56 158 GLU A O 1
ATOM 1338 N N . LEU A 1 159 ? -4.034 9.859 12.352 1.00 91.25 159 LEU A N 1
ATOM 1339 C CA . LEU A 1 159 ? -4.050 10.430 13.705 1.00 91.25 159 LEU A CA 1
ATOM 1340 C C . LEU A 1 159 ? -4.954 11.666 13.807 1.00 91.25 159 LEU A C 1
ATOM 1342 O O . LEU A 1 159 ? -5.697 11.805 14.782 1.00 91.25 159 LEU A O 1
ATOM 1346 N N . ILE A 1 160 ? -4.946 12.530 12.788 1.00 88.75 160 ILE A N 1
ATOM 1347 C CA . ILE A 1 160 ? -5.832 13.699 12.708 1.00 88.75 160 ILE A CA 1
ATOM 1348 C C . ILE A 1 160 ? -7.299 13.253 12.682 1.00 88.75 160 ILE A C 1
ATOM 1350 O O . ILE A 1 160 ? -8.122 13.773 13.442 1.00 88.75 160 ILE A O 1
ATOM 1354 N N . VAL A 1 161 ? -7.624 12.246 11.866 1.00 89.06 161 VAL A N 1
ATOM 1355 C CA . VAL A 1 161 ? -8.982 11.688 11.791 1.00 89.06 161 VAL A CA 1
ATOM 1356 C C . VAL A 1 161 ? -9.383 11.033 13.107 1.00 89.06 161 VAL A C 1
ATOM 1358 O O . VAL A 1 161 ? -10.510 11.221 13.554 1.00 89.06 161 VAL A O 1
ATOM 1361 N N . ASN A 1 162 ? -8.480 10.306 13.769 1.00 90.50 162 ASN A N 1
ATOM 1362 C CA . ASN A 1 162 ? -8.755 9.667 15.060 1.00 90.50 162 ASN A CA 1
ATOM 1363 C C . ASN A 1 162 ? -9.084 10.704 16.130 1.00 90.50 162 ASN A C 1
ATOM 1365 O O . ASN A 1 162 ? -10.035 10.533 16.894 1.00 90.50 162 ASN A O 1
ATOM 1369 N N . LYS A 1 163 ? -8.330 11.805 16.150 1.00 90.00 163 LYS A N 1
ATOM 1370 C CA . LYS A 1 163 ? -8.581 12.925 17.051 1.00 90.00 163 LYS A CA 1
ATOM 1371 C C . LYS A 1 163 ? -9.957 13.535 16.801 1.00 90.00 163 LYS A C 1
ATOM 1373 O O . LYS A 1 163 ? -10.673 13.805 17.761 1.00 90.00 163 LYS A O 1
ATOM 1378 N N . GLU A 1 164 ? -10.361 13.705 15.546 1.00 89.56 164 GLU A N 1
ATOM 1379 C CA . GLU A 1 164 ? -11.706 14.193 15.227 1.00 89.56 164 GLU A CA 1
ATOM 1380 C C . GLU A 1 164 ? -12.793 13.170 15.595 1.00 89.56 164 GLU A C 1
ATOM 1382 O O . GLU A 1 164 ? -13.791 13.527 16.220 1.00 89.56 164 GLU A O 1
ATOM 1387 N N . ALA A 1 165 ? -12.577 11.888 15.291 1.00 91.06 165 ALA A N 1
ATOM 1388 C CA . ALA A 1 165 ? -13.487 10.794 15.621 1.00 91.06 165 ALA A CA 1
ATOM 1389 C C . ALA A 1 165 ? -13.718 10.656 17.132 1.00 91.06 165 ALA A C 1
ATOM 1391 O O . ALA A 1 165 ? -14.836 10.354 17.540 1.00 91.06 165 ALA A O 1
ATOM 1392 N N . SER A 1 166 ? -12.716 10.963 17.966 1.00 90.56 166 SER A N 1
ATOM 1393 C CA . SER A 1 166 ? -12.843 10.924 19.431 1.00 90.56 166 SER A CA 1
ATOM 1394 C C . SER A 1 166 ? -13.963 11.830 19.970 1.00 90.56 166 SER A C 1
ATOM 1396 O O . SER A 1 166 ? -14.607 11.501 20.967 1.00 90.56 166 SER A O 1
ATOM 1398 N N . LYS A 1 167 ? -14.267 12.942 19.281 1.00 90.50 167 LYS A N 1
ATOM 1399 C CA . LYS A 1 167 ? -15.376 13.834 19.650 1.00 90.50 167 LYS A CA 1
ATOM 1400 C C . LYS A 1 167 ? -16.723 13.126 19.507 1.00 90.50 167 LYS A C 1
ATOM 1402 O O . LYS A 1 167 ? -17.562 13.217 20.397 1.00 90.50 167 LYS A O 1
ATOM 1407 N N . TYR A 1 168 ? -16.900 12.397 18.408 1.00 92.06 168 TYR A N 1
ATOM 1408 C CA . TYR A 1 168 ? -18.115 11.637 18.107 1.00 92.06 168 TYR A CA 1
ATOM 1409 C C . TYR A 1 168 ? -18.214 10.353 18.933 1.00 92.06 168 TYR A C 1
ATOM 1411 O O . TYR A 1 168 ? -19.303 9.963 19.344 1.00 92.06 168 TYR A O 1
ATOM 1419 N N . GLU A 1 169 ? -17.076 9.732 19.236 1.00 92.81 169 GLU A N 1
ATOM 1420 C CA . GLU A 1 169 ? -16.990 8.575 20.124 1.00 92.81 169 GLU A CA 1
ATOM 1421 C C . GLU A 1 169 ? -17.539 8.897 21.521 1.00 92.81 169 GLU A C 1
ATOM 1423 O O . GLU A 1 169 ? -18.312 8.113 22.070 1.00 92.81 169 GLU A O 1
ATOM 1428 N N . ASN A 1 170 ? -17.219 10.073 22.070 1.00 91.06 170 ASN A N 1
ATOM 1429 C CA . ASN A 1 170 ? -17.782 10.515 23.348 1.00 91.06 170 ASN A CA 1
ATOM 1430 C C . ASN A 1 170 ? -19.303 10.710 23.278 1.00 91.06 170 ASN A C 1
ATOM 1432 O O . ASN A 1 170 ? -20.003 10.325 24.210 1.00 91.06 170 ASN A O 1
ATOM 1436 N N . ILE A 1 171 ? -19.825 11.251 22.171 1.00 93.06 171 ILE A N 1
ATOM 1437 C CA . ILE A 1 171 ? -21.274 11.428 21.976 1.00 93.06 171 ILE A CA 1
ATOM 1438 C C . ILE A 1 171 ? -21.984 10.070 21.971 1.00 93.06 171 ILE A C 1
ATOM 1440 O O . ILE A 1 171 ? -22.963 9.902 22.691 1.00 93.06 171 ILE A O 1
ATOM 1444 N N . ILE A 1 172 ? -21.468 9.083 21.230 1.00 94.62 172 ILE A N 1
ATOM 1445 C CA . ILE A 1 172 ? -22.057 7.735 21.210 1.00 94.62 172 ILE A CA 1
ATOM 1446 C C . ILE A 1 172 ? -21.967 7.059 22.570 1.00 94.62 172 ILE A C 1
ATOM 1448 O O . ILE A 1 172 ? -22.936 6.440 22.995 1.00 94.62 172 ILE A O 1
ATOM 1452 N N . LYS A 1 173 ? -20.834 7.168 23.273 1.00 92.81 173 LYS A N 1
ATOM 1453 C CA . LYS A 1 173 ? -20.699 6.597 24.621 1.00 92.81 173 LYS A CA 1
ATOM 1454 C C . LYS A 1 173 ? -21.753 7.173 25.574 1.00 92.81 173 LYS A C 1
ATOM 1456 O O . LYS A 1 173 ? -22.339 6.421 26.348 1.00 92.81 173 LYS A O 1
ATOM 1461 N N . GLU A 1 174 ? -22.034 8.472 25.492 1.00 93.00 174 GLU A N 1
ATOM 1462 C CA . GLU A 1 174 ? -23.097 9.113 26.274 1.00 93.00 174 GLU A CA 1
ATOM 1463 C C . GLU A 1 174 ? -24.505 8.692 25.833 1.00 93.00 174 GLU A C 1
ATOM 1465 O O . GLU A 1 174 ? -25.349 8.413 26.684 1.00 93.00 174 GLU A O 1
ATOM 1470 N N . ASP A 1 175 ? -24.767 8.601 24.528 1.00 94.50 175 ASP A N 1
ATOM 1471 C CA . ASP A 1 175 ? -26.061 8.151 24.004 1.00 94.50 175 ASP A CA 1
ATOM 1472 C C . ASP A 1 175 ? -26.339 6.677 24.384 1.00 94.50 175 ASP A C 1
ATOM 1474 O O . ASP A 1 175 ? -27.455 6.353 24.793 1.00 94.50 175 ASP A O 1
ATOM 1478 N N . ILE A 1 176 ? -25.315 5.811 24.379 1.00 94.19 176 ILE A N 1
ATOM 1479 C CA . ILE A 1 176 ? -25.382 4.438 24.912 1.00 94.19 176 ILE A CA 1
ATOM 1480 C C . ILE A 1 176 ? -25.754 4.456 26.397 1.00 94.19 176 ILE A C 1
ATOM 1482 O O . ILE A 1 176 ? -26.689 3.767 26.799 1.00 94.19 176 ILE A O 1
ATOM 1486 N N . ARG A 1 177 ? -25.051 5.246 27.222 1.00 91.81 177 ARG A N 1
ATOM 1487 C CA . ARG A 1 177 ? -25.307 5.324 28.672 1.00 91.81 177 ARG A CA 1
ATOM 1488 C C . ARG A 1 177 ? -26.735 5.768 28.978 1.00 91.81 177 ARG A C 1
ATOM 1490 O O . ARG A 1 177 ? -27.382 5.164 29.830 1.00 91.81 177 ARG A O 1
ATOM 1497 N N . LYS A 1 178 ? -27.228 6.792 28.276 1.00 93.56 178 LYS A N 1
ATOM 1498 C CA . LYS A 1 178 ? -28.603 7.291 28.427 1.00 93.56 178 LYS A CA 1
ATOM 1499 C C . LYS A 1 178 ? -29.626 6.231 28.056 1.00 93.56 178 LYS A C 1
ATOM 1501 O O . LYS A 1 178 ? -30.507 5.946 28.855 1.00 93.56 178 LYS A O 1
ATOM 1506 N N . PHE A 1 179 ? -29.459 5.596 26.899 1.00 93.75 179 PHE A N 1
ATOM 1507 C CA . PHE A 1 179 ? -30.369 4.548 26.448 1.00 93.75 179 PHE A CA 1
ATOM 1508 C C . PHE A 1 179 ? -30.414 3.365 27.423 1.00 93.75 179 PHE A C 1
ATOM 1510 O O . PHE A 1 179 ? -31.486 2.879 27.773 1.00 93.75 179 PHE A O 1
ATOM 1517 N N . VAL A 1 180 ? -29.252 2.925 27.915 1.00 90.62 180 VAL A N 1
ATOM 1518 C CA . VAL A 1 180 ? -29.164 1.858 28.922 1.00 90.62 180 VAL A CA 1
ATOM 1519 C C . VAL A 1 180 ? -29.916 2.251 30.199 1.00 90.62 180 VAL A C 1
ATOM 1521 O O . VAL A 1 180 ? -30.625 1.419 30.762 1.00 90.62 180 VAL A O 1
ATOM 1524 N N . GLN A 1 181 ? -29.784 3.500 30.657 1.00 89.19 181 GLN A N 1
ATOM 1525 C CA . GLN A 1 181 ? -30.509 3.990 31.831 1.00 89.19 181 GLN A CA 1
ATOM 1526 C C . GLN A 1 181 ? -32.024 4.018 31.590 1.00 89.19 181 GLN A C 1
ATOM 1528 O O . GLN A 1 181 ? -32.777 3.525 32.420 1.00 89.19 181 GLN A O 1
ATOM 1533 N N . GLU A 1 182 ? -32.470 4.505 30.432 1.00 90.94 182 GLU A N 1
ATOM 1534 C CA . GLU A 1 182 ? -33.889 4.540 30.058 1.00 90.94 182 GLU A CA 1
ATOM 1535 C C . GLU A 1 182 ? -34.518 3.142 29.967 1.00 90.94 182 GLU A C 1
ATOM 1537 O O . GLU A 1 182 ? -35.692 2.969 30.296 1.00 90.94 182 GLU A O 1
ATOM 1542 N N . GLU A 1 183 ? -33.768 2.135 29.511 1.00 88.75 183 GLU A N 1
ATOM 1543 C CA . GLU A 1 183 ? -34.228 0.741 29.499 1.00 88.75 183 GLU A CA 1
ATOM 1544 C C . GLU A 1 183 ? -34.277 0.139 30.912 1.00 88.75 183 GLU A C 1
ATOM 1546 O O . GLU A 1 183 ? -35.240 -0.557 31.240 1.00 88.75 183 GLU A O 1
ATOM 1551 N N . LYS A 1 184 ? -33.297 0.450 31.777 1.00 85.00 184 LYS A N 1
ATOM 1552 C CA . LYS A 1 184 ? -33.316 0.055 33.201 1.00 85.00 184 LYS A CA 1
ATOM 1553 C C . LYS A 1 184 ? -34.503 0.674 33.939 1.00 85.00 184 LYS A C 1
ATOM 1555 O O . LYS A 1 184 ? -35.183 -0.024 34.686 1.00 85.00 184 LYS A O 1
ATOM 1560 N N . ASP A 1 185 ? -34.798 1.944 33.680 1.00 86.38 185 ASP A N 1
ATOM 1561 C CA . ASP A 1 185 ? -35.932 2.648 34.283 1.00 86.38 185 ASP A CA 1
ATOM 1562 C C . ASP A 1 185 ? -37.281 2.094 33.785 1.00 86.38 185 ASP A C 1
ATOM 1564 O O . ASP A 1 185 ? -38.250 2.046 34.544 1.00 86.38 185 ASP A O 1
ATOM 1568 N N . ARG A 1 186 ? -37.358 1.644 32.520 1.00 84.75 186 ARG A N 1
ATOM 1569 C CA . ARG A 1 186 ? -38.583 1.080 31.922 1.00 84.75 186 ARG A CA 1
ATOM 1570 C C . ARG A 1 186 ? -38.883 -0.357 32.344 1.00 84.75 186 ARG A C 1
ATOM 1572 O O . ARG A 1 186 ? -40.052 -0.684 32.533 1.00 84.75 186 ARG A O 1
ATOM 1579 N N . GLN A 1 187 ? -37.870 -1.218 32.429 1.00 80.19 187 GLN A N 1
ATOM 1580 C CA . GLN A 1 187 ? -38.050 -2.666 32.622 1.00 80.19 187 GLN A CA 1
ATOM 1581 C C . GLN A 1 187 ? -37.606 -3.162 34.011 1.00 80.19 187 GLN A C 1
ATOM 1583 O O . GLN A 1 187 ? -37.812 -4.328 34.340 1.00 80.19 187 GLN A O 1
ATOM 1588 N N . GLY A 1 188 ? -37.020 -2.295 34.843 1.00 74.94 188 GLY A N 1
ATOM 1589 C CA . GLY A 1 188 ? -36.481 -2.666 36.151 1.00 74.94 188 GLY A CA 1
ATOM 1590 C C . GLY A 1 188 ? -35.221 -3.538 36.061 1.00 74.94 188 GLY A C 1
ATOM 1591 O O . GLY A 1 188 ? -34.575 -3.643 35.016 1.00 74.94 188 GLY A O 1
ATOM 1592 N N . GLU A 1 189 ? -34.857 -4.190 37.170 1.00 69.06 189 GLU A N 1
ATOM 1593 C CA . GLU A 1 189 ? -33.640 -5.018 37.262 1.00 69.06 189 GLU A CA 1
ATOM 1594 C C . GLU A 1 189 ? -33.659 -6.259 36.347 1.00 69.06 189 GLU A C 1
ATOM 1596 O O . GLU A 1 189 ? -32.599 -6.803 36.042 1.00 69.06 189 GLU A O 1
ATOM 1601 N N . GLU A 1 190 ? -34.823 -6.685 35.835 1.00 69.50 190 GLU A N 1
ATOM 1602 C CA . GLU A 1 190 ? -34.927 -7.809 34.887 1.00 69.50 190 GLU A CA 1
ATOM 1603 C C . GLU A 1 190 ? -34.150 -7.561 33.583 1.00 69.50 190 GLU A C 1
ATOM 1605 O O . GLU A 1 190 ? -33.652 -8.506 32.964 1.00 69.50 190 GLU A O 1
ATOM 1610 N N . VAL A 1 191 ? -33.965 -6.292 33.200 1.00 71.19 191 VAL A N 1
ATOM 1611 C CA . VAL A 1 191 ? -33.198 -5.890 32.011 1.00 71.19 191 VAL A CA 1
ATOM 1612 C C . VAL A 1 191 ? -31.701 -6.228 32.129 1.00 71.19 191 VAL A C 1
ATOM 1614 O O . VAL A 1 191 ? -31.009 -6.338 31.116 1.00 71.19 191 VAL A O 1
ATOM 1617 N N . LEU A 1 192 ? -31.191 -6.429 33.352 1.00 69.00 192 LEU A N 1
ATOM 1618 C CA . LEU A 1 192 ? -29.793 -6.796 33.616 1.00 69.00 192 LEU A CA 1
ATOM 1619 C C . LEU A 1 192 ? -29.488 -8.257 33.246 1.00 69.00 192 LEU A C 1
ATOM 1621 O O . LEU A 1 192 ? -28.331 -8.595 33.011 1.00 69.00 192 LEU A O 1
ATOM 1625 N N . ASN A 1 193 ? -30.520 -9.102 33.138 1.00 72.25 193 ASN A N 1
ATOM 1626 C CA . ASN A 1 193 ? -30.409 -10.534 32.837 1.00 72.25 193 ASN A CA 1
ATOM 1627 C C . ASN A 1 193 ? -30.763 -10.872 31.376 1.00 72.25 193 ASN A C 1
ATOM 1629 O O . ASN A 1 193 ? -31.092 -12.017 31.050 1.00 72.25 193 ASN A O 1
ATOM 1633 N N . LEU A 1 194 ? -30.747 -9.883 30.476 1.00 80.31 194 LEU A N 1
ATOM 1634 C CA . LEU A 1 194 ? -31.012 -10.120 29.060 1.00 80.31 194 LEU A CA 1
ATOM 1635 C C . LEU A 1 194 ? -29.915 -10.987 28.430 1.00 80.31 194 LEU A C 1
ATOM 1637 O O . LEU A 1 194 ? -28.725 -10.724 28.567 1.00 80.31 194 LEU A O 1
ATOM 1641 N N . SER A 1 195 ? -30.334 -11.992 27.660 1.00 85.44 195 SER A N 1
ATOM 1642 C CA . SER A 1 195 ? -29.431 -12.769 26.808 1.00 85.44 195 SER A CA 1
ATOM 1643 C C . SER A 1 195 ? -28.745 -11.870 25.773 1.00 85.44 195 SER A C 1
ATOM 1645 O O . SER A 1 195 ? -29.384 -10.954 25.244 1.00 85.44 195 SER A O 1
ATOM 1647 N N . GLU A 1 196 ? -27.516 -12.206 25.382 1.00 85.44 196 GLU A N 1
ATOM 1648 C CA . GLU A 1 196 ? -26.743 -11.487 24.359 1.00 85.44 196 GLU A CA 1
ATOM 1649 C C . GLU A 1 196 ? -27.539 -11.223 23.068 1.00 85.44 196 GLU A C 1
ATOM 1651 O O . GLU A 1 196 ? -27.546 -10.101 22.570 1.00 85.44 196 GLU A O 1
ATOM 1656 N N . GLU A 1 197 ? -28.307 -12.202 22.573 1.00 88.94 197 GLU A N 1
ATOM 1657 C CA . GLU A 1 197 ? -29.144 -12.038 21.372 1.00 88.94 197 GLU A CA 1
ATOM 1658 C C . GLU A 1 197 ? -30.192 -10.920 21.501 1.00 88.94 197 GLU A C 1
ATOM 1660 O O . GLU A 1 197 ? -30.508 -10.228 20.530 1.00 88.94 197 GLU A O 1
ATOM 1665 N N . LYS A 1 198 ? -30.753 -10.733 22.702 1.00 88.69 198 LYS A N 1
ATOM 1666 C CA . LYS A 1 198 ? -31.736 -9.676 22.974 1.00 88.69 198 LYS A CA 1
ATOM 1667 C C . LYS A 1 198 ? -31.048 -8.319 23.072 1.00 88.69 198 LYS A C 1
ATOM 1669 O O . LYS A 1 198 ? -31.534 -7.366 22.470 1.00 88.69 198 LYS A O 1
ATOM 1674 N N . LEU A 1 199 ? -29.902 -8.249 23.756 1.00 90.31 199 LEU A N 1
ATOM 1675 C CA . LEU A 1 199 ? -29.078 -7.037 23.811 1.00 90.31 199 LEU A CA 1
ATOM 1676 C C . LEU A 1 199 ? -28.639 -6.604 22.410 1.00 90.31 199 LEU A C 1
ATOM 1678 O O . LEU A 1 199 ? -28.747 -5.429 22.070 1.00 90.31 199 LEU A O 1
ATOM 1682 N N . ARG A 1 200 ? -28.234 -7.557 21.562 1.00 93.81 200 ARG A N 1
ATOM 1683 C CA . ARG A 1 200 ? -27.890 -7.299 20.162 1.00 93.81 200 ARG A CA 1
ATOM 1684 C C . ARG A 1 200 ? -29.063 -6.696 19.400 1.00 93.81 200 ARG A C 1
ATOM 1686 O O . ARG A 1 200 ? -28.878 -5.693 18.726 1.00 93.81 200 ARG A O 1
ATOM 1693 N N . LYS A 1 201 ? -30.272 -7.254 19.523 1.00 92.69 201 LYS A N 1
ATOM 1694 C CA . LYS A 1 201 ? -31.469 -6.703 18.859 1.00 92.69 201 LYS A CA 1
ATOM 1695 C C . LYS A 1 201 ? -31.795 -5.277 19.312 1.00 92.69 201 LYS A C 1
ATOM 1697 O O . LYS A 1 201 ? -32.128 -4.455 18.464 1.00 92.69 201 LYS A O 1
ATOM 1702 N N . LEU A 1 202 ? -31.681 -4.983 20.609 1.00 92.25 202 LEU A N 1
ATOM 1703 C CA . LEU A 1 202 ? -31.890 -3.630 21.141 1.00 92.25 202 LEU A CA 1
ATOM 1704 C C . LEU A 1 202 ? -30.858 -2.645 20.582 1.00 92.25 202 LEU A C 1
ATOM 1706 O O . LEU A 1 202 ? -31.225 -1.589 20.073 1.00 92.25 202 LEU A O 1
ATOM 1710 N N . PHE A 1 203 ? -29.579 -3.023 20.618 1.00 94.81 203 PHE A N 1
ATOM 1711 C CA . PHE A 1 203 ? -28.495 -2.212 20.074 1.00 94.81 203 PHE A CA 1
ATOM 1712 C C . PHE A 1 203 ? -28.678 -1.941 18.577 1.00 94.81 203 PHE A C 1
ATOM 1714 O O . PHE A 1 203 ? -28.586 -0.801 18.141 1.00 94.81 203 PHE A O 1
ATOM 1721 N N . GLU A 1 204 ? -28.976 -2.975 17.789 1.00 94.69 204 GLU A N 1
ATOM 1722 C CA . GLU A 1 204 ? -29.206 -2.858 16.345 1.00 94.69 204 GLU A CA 1
ATOM 1723 C C . GLU A 1 204 ? -30.391 -1.942 16.012 1.00 94.69 204 GLU A C 1
ATOM 1725 O O . GLU A 1 204 ? -30.319 -1.171 15.054 1.00 94.69 204 GLU A O 1
ATOM 1730 N N . GLY A 1 205 ? -31.450 -1.990 16.828 1.00 93.44 205 GLY A N 1
ATOM 1731 C CA . GLY A 1 205 ? -32.603 -1.102 16.698 1.00 93.44 205 GLY A CA 1
ATOM 1732 C C . GLY A 1 205 ? -32.238 0.371 16.878 1.00 93.44 205 GLY A C 1
ATOM 1733 O O . GLY A 1 205 ? -32.691 1.200 16.098 1.00 93.44 205 GLY A O 1
ATOM 1734 N N . GLN A 1 206 ? -31.374 0.686 17.849 1.00 94.75 206 GLN A N 1
ATOM 1735 C CA . GLN A 1 206 ? -31.015 2.070 18.175 1.00 94.75 206 GLN A CA 1
ATOM 1736 C C . GLN A 1 206 ? -29.805 2.606 17.388 1.00 94.75 206 GLN A C 1
ATOM 1738 O O . GLN A 1 206 ? -29.657 3.814 17.195 1.00 94.75 206 GLN A O 1
ATOM 1743 N N . TRP A 1 207 ? -28.931 1.719 16.909 1.00 95.62 207 TRP A N 1
ATOM 1744 C CA . TRP A 1 207 ? -27.686 2.077 16.230 1.00 95.62 207 TRP A CA 1
ATOM 1745 C C . TRP A 1 207 ? -27.902 2.981 15.012 1.00 95.62 207 TRP A C 1
ATOM 1747 O O . TRP A 1 207 ? -27.145 3.931 14.806 1.00 95.62 207 TRP A O 1
ATOM 1757 N N . SER A 1 208 ? -28.931 2.698 14.209 1.00 93.19 208 SER A N 1
ATOM 1758 C CA . SER A 1 208 ? -29.220 3.470 12.994 1.00 93.19 208 SER A CA 1
ATOM 1759 C C . SER A 1 208 ? -29.540 4.930 13.319 1.00 93.19 208 SER A C 1
ATOM 1761 O O . SER A 1 208 ? -28.971 5.822 12.692 1.00 93.19 208 SER A O 1
ATOM 1763 N N . ASP A 1 209 ? -30.337 5.168 14.361 1.00 93.75 209 ASP A N 1
ATOM 1764 C CA . ASP A 1 209 ? -30.735 6.508 14.799 1.00 93.75 209 ASP A CA 1
ATOM 1765 C C . ASP A 1 209 ? -29.540 7.313 15.323 1.00 93.75 209 ASP A C 1
ATOM 1767 O O . ASP A 1 209 ? -29.366 8.485 14.983 1.00 93.75 209 ASP A O 1
ATOM 1771 N N . TRP A 1 210 ? -28.669 6.685 16.128 1.00 95.00 210 TRP A N 1
ATOM 1772 C CA . TRP A 1 210 ? -27.451 7.340 16.622 1.00 95.00 210 TRP A CA 1
ATOM 1773 C C . TRP A 1 210 ? -26.548 7.770 15.470 1.00 95.00 210 TRP A C 1
ATOM 1775 O O . TRP A 1 210 ? -26.035 8.889 15.443 1.00 95.00 210 TRP A O 1
ATOM 1785 N N . ILE A 1 211 ? -26.376 6.894 14.485 1.00 94.62 211 ILE A N 1
ATOM 1786 C CA . ILE A 1 211 ? -25.549 7.164 13.317 1.00 94.62 211 ILE A CA 1
ATOM 1787 C C . ILE A 1 211 ? -26.166 8.225 12.400 1.00 94.62 211 ILE A C 1
ATOM 1789 O O . ILE A 1 211 ? -25.423 9.038 11.840 1.00 94.62 211 ILE A O 1
ATOM 1793 N N . GLU A 1 212 ? -27.488 8.242 12.236 1.00 92.88 212 GLU A N 1
ATOM 1794 C CA . GLU A 1 212 ? -28.197 9.271 11.472 1.00 92.88 212 GLU A CA 1
ATOM 1795 C C . GLU A 1 212 ? -28.018 10.649 12.115 1.00 92.88 212 GLU A C 1
ATOM 1797 O O . GLU A 1 212 ? -27.578 11.579 11.439 1.00 92.88 212 GLU A O 1
ATOM 1802 N N . LYS A 1 213 ? -28.218 10.744 13.436 1.00 93.12 213 LYS A N 1
ATOM 1803 C CA . LYS A 1 213 ? -27.976 11.960 14.227 1.00 93.12 213 LYS A CA 1
ATOM 1804 C C . LYS A 1 213 ? -26.537 12.465 14.086 1.00 93.12 213 LYS A C 1
ATOM 1806 O O . LYS A 1 213 ? -26.305 13.639 13.807 1.00 93.12 213 LYS A O 1
ATOM 1811 N N . LEU A 1 214 ? -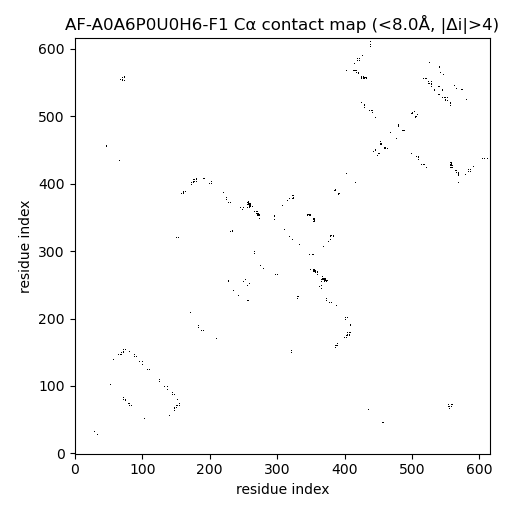25.545 11.581 14.208 1.00 92.69 214 LEU A N 1
ATOM 1812 C CA . LEU A 1 21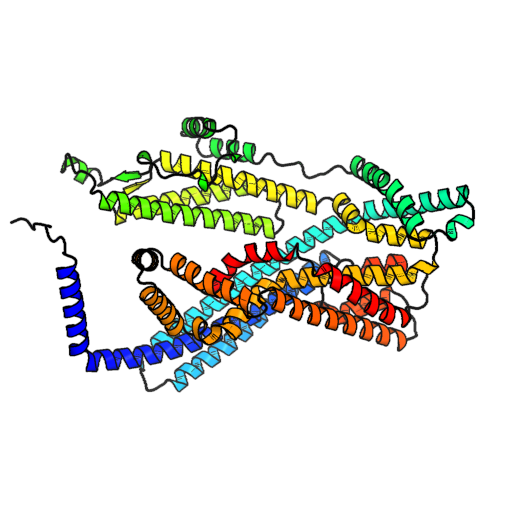4 ? -24.152 11.983 13.999 1.00 92.69 214 LEU A CA 1
ATOM 1813 C C . LEU A 1 214 ? -23.883 12.454 12.564 1.00 92.69 214 LEU A C 1
ATOM 1815 O O . LEU A 1 214 ? -23.103 13.380 12.344 1.00 92.69 214 LEU A O 1
ATOM 1819 N N . SER A 1 215 ? -24.511 11.805 11.581 1.00 90.12 215 SER A N 1
ATOM 1820 C CA . SER A 1 215 ? -24.347 12.150 10.169 1.00 90.12 215 SER A CA 1
ATOM 1821 C C . SER A 1 215 ? -24.982 13.503 9.835 1.00 90.12 215 SER A C 1
ATOM 1823 O O . SER A 1 215 ? -24.438 14.214 8.995 1.00 90.12 215 SER A O 1
ATOM 1825 N N . SER A 1 216 ? -26.091 13.877 10.487 1.00 88.38 216 SER A N 1
ATOM 1826 C CA . SER A 1 216 ? -26.711 15.197 10.320 1.00 88.38 216 SER A CA 1
ATOM 1827 C C . SER A 1 216 ? -25.891 16.319 10.954 1.00 88.38 216 SER A C 1
ATOM 1829 O O . SER A 1 216 ? -25.829 17.420 10.404 1.00 88.38 216 SER A O 1
ATOM 1831 N N . ASP A 1 217 ? -25.234 16.038 12.079 1.00 85.88 217 ASP A N 1
ATOM 1832 C CA . ASP A 1 217 ? -24.413 17.020 12.793 1.00 85.88 217 ASP A CA 1
ATOM 1833 C C . ASP A 1 217 ? -23.047 17.230 12.119 1.00 85.88 217 ASP A C 1
ATOM 1835 O O . ASP A 1 217 ? -22.489 18.335 12.132 1.00 85.88 217 ASP A O 1
ATOM 1839 N N . TYR A 1 218 ? -22.503 16.185 11.486 1.00 86.56 218 TYR A N 1
ATOM 1840 C CA . TYR A 1 218 ? -21.217 16.248 10.805 1.00 86.56 218 TYR A CA 1
ATOM 1841 C C . TYR A 1 218 ? -21.293 17.014 9.478 1.00 86.56 218 TYR A C 1
ATOM 1843 O O . TYR A 1 218 ? -21.864 16.568 8.482 1.00 86.56 218 TYR A O 1
ATOM 1851 N N . LYS A 1 219 ? -20.593 18.149 9.420 1.00 83.12 219 LYS A N 1
ATOM 1852 C CA . LYS A 1 219 ? -20.354 18.882 8.172 1.00 83.12 219 LYS A CA 1
ATOM 1853 C C . LYS A 1 219 ? -19.044 18.420 7.553 1.00 83.12 219 LYS A C 1
ATOM 1855 O O . LYS A 1 219 ? -17.978 18.804 8.026 1.00 83.12 219 LYS A O 1
ATOM 1860 N N . ASN A 1 220 ? -19.123 17.636 6.478 1.00 75.00 220 ASN A N 1
ATOM 1861 C CA . ASN A 1 220 ? -17.932 17.202 5.752 1.00 75.00 220 ASN A CA 1
ATOM 1862 C C . ASN A 1 220 ? -17.179 18.426 5.182 1.00 75.00 220 ASN A C 1
ATOM 1864 O O . ASN A 1 220 ? -17.729 19.116 4.316 1.00 75.00 220 ASN A O 1
ATOM 1868 N N . PRO A 1 221 ? -15.943 18.711 5.637 1.00 75.81 221 PRO A N 1
ATOM 1869 C CA . PRO A 1 221 ? -15.165 19.837 5.127 1.00 75.81 221 PRO A CA 1
ATOM 1870 C C . PRO A 1 221 ? -14.689 19.599 3.687 1.00 75.81 221 PRO A C 1
ATOM 1872 O O . PRO A 1 221 ? -14.471 20.554 2.941 1.00 75.81 221 PRO A O 1
ATOM 1875 N N . ASN A 1 222 ? -14.571 18.336 3.272 1.00 77.25 222 ASN A N 1
ATOM 1876 C CA . ASN A 1 222 ? -14.074 17.949 1.963 1.00 77.25 222 ASN A CA 1
ATOM 1877 C C . ASN A 1 222 ? -15.250 17.748 1.001 1.00 77.25 222 ASN A C 1
ATOM 1879 O O . ASN A 1 222 ? -15.950 16.731 1.026 1.00 77.25 222 ASN A O 1
ATOM 1883 N N . LYS A 1 223 ? -15.481 18.738 0.136 1.00 81.62 223 LYS A N 1
ATOM 1884 C CA . LYS A 1 223 ? -16.481 18.637 -0.934 1.00 81.62 223 LYS A CA 1
ATOM 1885 C C . LYS A 1 223 ? -15.998 17.664 -2.004 1.00 81.62 223 LYS A C 1
ATOM 1887 O O . LYS A 1 223 ? -14.812 17.638 -2.310 1.00 81.62 223 LYS A O 1
ATOM 1892 N N . LYS A 1 224 ? -16.931 16.904 -2.589 1.00 87.38 224 LYS A N 1
ATOM 1893 C CA . LYS A 1 224 ? -16.642 16.081 -3.769 1.00 87.38 224 LYS A CA 1
ATOM 1894 C C . LYS A 1 224 ? -16.062 16.979 -4.861 1.00 87.38 224 LYS A C 1
ATOM 1896 O O . LYS A 1 224 ? -16.687 17.980 -5.218 1.00 87.38 224 LYS A O 1
ATOM 1901 N N . ALA A 1 225 ? -14.891 16.617 -5.366 1.00 87.94 225 ALA A N 1
ATOM 1902 C CA . ALA A 1 225 ? -14.293 17.317 -6.485 1.00 87.94 225 ALA A CA 1
ATOM 1903 C C . ALA A 1 225 ? -15.056 17.026 -7.786 1.00 87.94 225 ALA A C 1
ATOM 1905 O O . ALA A 1 225 ? -15.410 15.882 -8.066 1.00 87.94 225 ALA A O 1
ATOM 1906 N N . ASP A 1 226 ? -15.261 18.060 -8.600 1.00 93.00 226 ASP A N 1
ATOM 1907 C CA . ASP A 1 226 ? -15.669 17.906 -9.997 1.00 93.00 226 ASP A CA 1
ATOM 1908 C C . ASP A 1 226 ? -14.405 17.767 -10.857 1.00 93.00 226 ASP A C 1
ATOM 1910 O O . ASP A 1 226 ? -13.839 18.739 -11.366 1.00 93.00 226 ASP A O 1
ATOM 1914 N N . VAL A 1 227 ? -13.854 16.554 -10.877 1.00 94.12 227 VAL A N 1
ATOM 1915 C CA . VAL A 1 227 ? -12.583 16.249 -11.551 1.00 94.12 227 VAL A CA 1
ATOM 1916 C C . VAL A 1 227 ? -12.697 16.483 -13.056 1.00 94.12 227 VAL A C 1
ATOM 1918 O O . VAL A 1 227 ? -11.785 17.050 -13.658 1.00 94.12 227 VAL A O 1
ATOM 1921 N N . GLU A 1 228 ? -13.819 16.085 -13.649 1.00 94.44 228 GLU A N 1
ATOM 1922 C CA . GLU A 1 228 ? -14.076 16.238 -15.077 1.00 94.44 228 GLU A CA 1
ATOM 1923 C C . GLU A 1 228 ? -14.084 17.717 -15.483 1.00 94.44 228 GLU A C 1
ATOM 1925 O O . GLU A 1 228 ? -13.327 18.115 -16.375 1.00 94.44 228 GLU A O 1
ATOM 1930 N N . GLN A 1 229 ? -14.814 18.563 -14.751 1.00 94.50 229 GLN A N 1
ATOM 1931 C CA . GLN A 1 229 ? -14.834 19.998 -15.024 1.00 94.50 229 GLN A CA 1
ATOM 1932 C C . GLN A 1 229 ? -13.474 20.666 -14.787 1.00 94.50 229 GLN A C 1
ATOM 1934 O O . GLN A 1 229 ? -13.065 21.550 -15.545 1.00 94.50 229 GLN A O 1
ATOM 1939 N N . ASN A 1 230 ? -12.731 20.233 -13.766 1.00 95.31 230 ASN A N 1
ATOM 1940 C CA . ASN A 1 230 ? -11.372 20.722 -13.531 1.00 95.31 230 ASN A CA 1
ATOM 1941 C C . ASN A 1 230 ? -10.434 20.401 -14.708 1.00 95.31 230 ASN A C 1
ATOM 1943 O O . ASN A 1 230 ? -9.603 21.236 -15.079 1.00 95.31 230 ASN A O 1
ATOM 1947 N N . ILE A 1 231 ? -10.561 19.212 -15.307 1.00 95.12 231 ILE A N 1
ATOM 1948 C CA . ILE A 1 231 ? -9.780 18.818 -16.486 1.00 95.12 231 ILE A CA 1
ATOM 1949 C C . ILE A 1 231 ? -10.163 19.666 -17.697 1.00 95.12 231 ILE A C 1
ATOM 1951 O O . ILE A 1 231 ? -9.267 20.204 -18.347 1.00 95.12 231 ILE A O 1
ATOM 1955 N N . ILE A 1 232 ? -11.459 19.859 -17.952 1.00 95.00 232 ILE A N 1
ATOM 1956 C CA . ILE A 1 232 ? -11.974 20.731 -19.021 1.00 95.00 232 ILE A CA 1
ATOM 1957 C C . ILE A 1 232 ? -11.367 22.135 -18.911 1.00 95.00 232 ILE A C 1
ATOM 1959 O O . ILE A 1 232 ? -10.792 22.650 -19.872 1.00 95.00 232 ILE A O 1
ATOM 1963 N N . GLN A 1 233 ? -11.405 22.733 -17.717 1.00 95.25 233 GLN A N 1
ATOM 1964 C CA . GLN A 1 233 ? -10.839 24.063 -17.473 1.00 95.25 233 GLN A CA 1
ATOM 1965 C C . GLN A 1 233 ? -9.322 24.109 -17.700 1.00 95.25 233 GLN A C 1
ATOM 1967 O O . GLN A 1 233 ? -8.806 25.066 -18.283 1.00 95.25 233 GLN A O 1
ATOM 1972 N N . LYS A 1 234 ? -8.588 23.078 -17.266 1.00 95.50 234 LYS A N 1
ATOM 1973 C CA . LYS A 1 234 ? -7.132 22.992 -17.459 1.00 95.50 234 LYS A CA 1
ATOM 1974 C C . LYS A 1 234 ? -6.745 22.788 -18.922 1.00 95.50 234 LYS A C 1
ATOM 1976 O O . LYS A 1 234 ? -5.767 23.394 -19.360 1.00 95.50 234 LYS A O 1
ATOM 1981 N N . LEU A 1 235 ? -7.501 21.990 -19.675 1.00 95.06 235 LEU A N 1
ATOM 1982 C CA . LEU A 1 235 ? -7.313 21.815 -21.116 1.00 95.06 235 LEU A CA 1
ATOM 1983 C C . LEU A 1 235 ? -7.561 23.129 -21.861 1.00 95.06 235 LEU A C 1
ATOM 1985 O O . LEU A 1 235 ? -6.699 23.554 -22.627 1.00 95.06 235 LEU A O 1
ATOM 1989 N N . MET A 1 236 ? -8.665 23.820 -21.564 1.00 94.69 236 MET A N 1
ATOM 1990 C CA . MET A 1 236 ? -8.994 25.122 -22.154 1.00 94.69 236 MET A CA 1
ATOM 1991 C C . MET A 1 236 ? -7.910 26.171 -21.879 1.00 94.69 236 MET A C 1
ATOM 1993 O O . MET A 1 236 ? -7.472 26.868 -22.793 1.00 94.69 236 MET A O 1
ATOM 1997 N N . ALA A 1 237 ? -7.430 26.252 -20.634 1.00 94.38 237 ALA A N 1
ATOM 1998 C CA . ALA A 1 237 ? -6.372 27.184 -20.253 1.00 94.38 237 ALA A CA 1
ATOM 1999 C C . ALA A 1 237 ? -5.024 26.862 -20.920 1.00 94.38 237 ALA A C 1
ATOM 2001 O O . ALA A 1 237 ? -4.259 27.771 -21.243 1.00 94.38 237 ALA A O 1
ATOM 2002 N N . ARG A 1 238 ? -4.715 25.574 -21.119 1.00 93.56 238 ARG A N 1
ATOM 2003 C CA . ARG A 1 238 ? -3.448 25.125 -21.709 1.00 93.56 238 ARG A CA 1
ATOM 2004 C C . ARG A 1 238 ? -3.432 25.222 -23.234 1.00 93.56 238 ARG A C 1
ATOM 2006 O O . ARG A 1 238 ? -2.386 25.531 -23.801 1.00 93.56 238 ARG A O 1
ATOM 2013 N N . TYR A 1 239 ? -4.566 24.974 -23.883 1.00 93.06 239 TYR A N 1
ATOM 2014 C CA . TYR A 1 239 ? -4.685 24.872 -25.338 1.00 93.06 239 TYR A CA 1
ATOM 2015 C C . TYR A 1 239 ? -5.738 25.836 -25.918 1.00 93.06 239 TYR A C 1
ATOM 2017 O O . TYR A 1 239 ? -6.606 25.402 -26.673 1.00 93.06 239 TYR A O 1
ATOM 2025 N N . PRO A 1 240 ? -5.674 27.157 -25.652 1.00 92.94 240 PRO A N 1
ATOM 2026 C CA . PRO A 1 240 ? -6.723 28.092 -26.075 1.00 92.94 240 PRO A CA 1
ATOM 2027 C C . PRO A 1 240 ? -6.875 28.183 -27.601 1.00 92.94 240 PRO A C 1
ATOM 2029 O O . PRO A 1 240 ? -7.974 28.386 -28.105 1.00 92.94 240 PRO A O 1
ATOM 2032 N N . GLN A 1 241 ? -5.779 28.009 -28.345 1.00 92.44 241 GLN A N 1
ATOM 2033 C CA . GLN A 1 241 ? -5.775 28.077 -29.813 1.00 92.44 241 GLN A CA 1
ATOM 2034 C C . GLN A 1 241 ? -6.308 26.801 -30.475 1.00 92.44 241 GLN A C 1
ATOM 2036 O O . GLN A 1 241 ? -6.789 26.850 -31.603 1.00 92.44 241 GLN A O 1
ATOM 2041 N N . ASP A 1 242 ? -6.223 25.669 -29.775 1.00 91.69 242 ASP A N 1
ATOM 2042 C CA . ASP A 1 242 ? -6.657 24.362 -30.269 1.00 91.69 242 ASP A CA 1
ATOM 2043 C C . ASP A 1 242 ? -7.970 23.907 -29.586 1.00 91.69 242 ASP A C 1
ATOM 2045 O O . ASP A 1 242 ? -8.467 22.821 -29.869 1.00 91.69 242 ASP A O 1
ATOM 2049 N N . TRP A 1 243 ? -8.569 24.745 -28.722 1.00 92.62 243 TRP A N 1
ATOM 2050 C CA . TRP A 1 243 ? -9.735 24.403 -27.894 1.00 92.62 243 TRP A CA 1
ATOM 2051 C C . TRP A 1 243 ? -10.933 23.915 -28.704 1.00 92.62 243 TRP A C 1
ATOM 2053 O O . TRP A 1 243 ? -11.582 22.956 -28.308 1.00 92.62 243 TRP A O 1
ATOM 2063 N N . LYS A 1 244 ? -11.197 24.536 -29.860 1.00 94.00 244 LYS A N 1
ATOM 2064 C CA . LYS A 1 244 ? -12.290 24.123 -30.747 1.00 94.00 244 LYS A CA 1
ATOM 2065 C C . LYS A 1 244 ? -12.197 22.635 -31.109 1.00 94.00 244 LYS A C 1
ATOM 2067 O O . LYS A 1 244 ? -13.208 21.951 -31.099 1.00 94.00 244 LYS A O 1
ATOM 2072 N N . TYR A 1 245 ? -10.991 22.143 -31.388 1.00 92.25 245 TYR A N 1
ATOM 2073 C CA . TYR A 1 245 ? -10.778 20.739 -31.731 1.00 92.25 245 TYR A CA 1
ATOM 2074 C C . TYR A 1 245 ? -10.945 19.829 -30.511 1.00 92.25 245 TYR A C 1
ATOM 2076 O O . TYR A 1 245 ? -11.552 18.773 -30.628 1.00 92.25 245 TYR A O 1
ATOM 2084 N N . TYR A 1 246 ? -10.468 20.248 -29.332 1.00 92.56 246 TYR A N 1
ATOM 2085 C CA . TYR A 1 246 ? -10.723 19.513 -28.088 1.00 92.56 246 TYR A CA 1
ATOM 2086 C C . TYR A 1 246 ? -12.224 19.395 -27.794 1.00 92.56 246 TYR A C 1
ATOM 2088 O O . TYR A 1 246 ? -12.692 18.304 -27.490 1.00 92.56 246 TYR A O 1
ATOM 2096 N N . ASP A 1 247 ? -12.974 20.491 -27.912 1.00 91.88 247 ASP A N 1
ATOM 2097 C CA . ASP A 1 247 ? -14.421 20.519 -27.675 1.00 91.88 247 ASP A CA 1
ATOM 2098 C C . ASP A 1 247 ? -15.177 19.615 -28.668 1.00 91.88 247 ASP A C 1
ATOM 2100 O O . ASP A 1 247 ? -15.973 18.774 -28.255 1.00 91.88 247 ASP A O 1
ATOM 2104 N N . GLU A 1 248 ? -14.861 19.703 -29.965 1.00 92.88 248 GLU A N 1
ATOM 2105 C CA . GLU A 1 248 ? -15.443 18.837 -31.004 1.00 92.88 248 GLU A CA 1
ATOM 2106 C C . GLU A 1 248 ? -15.153 17.345 -30.760 1.00 92.88 248 GLU A C 1
ATOM 2108 O O . GLU A 1 248 ? -16.052 16.509 -30.876 1.00 92.88 248 GLU A O 1
ATOM 2113 N N . GLU A 1 249 ? -13.915 16.994 -30.399 1.00 90.69 249 GLU A N 1
ATOM 2114 C CA . GLU A 1 249 ? -13.535 15.609 -30.101 1.00 90.69 249 GLU A CA 1
ATOM 2115 C C . GLU A 1 249 ? -14.218 15.080 -28.835 1.00 90.69 249 GLU A C 1
ATOM 2117 O O . GLU A 1 249 ? -14.715 13.952 -28.819 1.00 90.69 249 GLU A O 1
ATOM 2122 N N . MET A 1 250 ? -14.305 15.897 -27.784 1.00 91.31 250 MET A N 1
ATOM 2123 C CA . MET A 1 250 ? -14.956 15.527 -26.527 1.00 91.31 250 MET A CA 1
ATOM 2124 C C . MET A 1 250 ? -16.461 15.284 -26.692 1.00 91.31 250 MET A C 1
ATOM 2126 O O . MET A 1 250 ? -16.989 14.343 -26.099 1.00 91.31 250 MET A O 1
ATOM 2130 N N . GLN A 1 251 ? -17.136 16.058 -27.548 1.00 90.38 251 GLN A N 1
ATOM 2131 C CA . GLN A 1 251 ? -18.569 15.916 -27.846 1.00 90.38 251 GLN A CA 1
ATOM 2132 C C . GLN A 1 251 ? -18.930 14.616 -28.586 1.00 90.38 251 GLN A C 1
ATOM 2134 O O . GLN A 1 251 ? -20.109 14.281 -28.709 1.00 90.38 251 GLN A O 1
ATOM 2139 N N . LYS A 1 252 ? -17.944 13.835 -29.054 1.00 89.44 252 LYS A N 1
ATOM 2140 C CA . LYS A 1 252 ? -18.187 12.499 -29.633 1.00 89.44 252 LYS A CA 1
ATOM 2141 C C . LYS A 1 252 ? -18.713 11.488 -28.611 1.00 89.44 252 LYS A C 1
ATOM 2143 O O . LYS A 1 252 ? -19.183 10.417 -29.003 1.00 89.44 252 LYS A O 1
ATOM 2148 N N . ARG A 1 253 ? -18.609 11.784 -27.314 1.00 87.50 253 ARG A N 1
ATOM 2149 C CA . ARG A 1 253 ? -19.192 10.992 -26.223 1.00 87.50 253 ARG A CA 1
ATOM 2150 C C . ARG A 1 253 ? -19.980 11.898 -25.285 1.00 87.50 253 ARG A C 1
ATOM 2152 O O . ARG A 1 253 ? -19.890 13.116 -25.365 1.00 87.50 253 ARG A O 1
ATOM 2159 N N . ASN A 1 254 ? -20.762 11.280 -24.402 1.00 87.38 254 ASN A N 1
ATOM 2160 C CA . ASN A 1 254 ? -21.590 12.021 -23.455 1.00 87.38 254 ASN A CA 1
ATOM 2161 C C . ASN A 1 254 ? -20.731 12.717 -22.395 1.00 87.38 254 ASN A C 1
ATOM 2163 O O . ASN A 1 254 ? -21.015 13.858 -22.049 1.00 87.38 254 ASN A O 1
ATOM 2167 N N . ASN A 1 255 ? -19.689 12.037 -21.906 1.00 88.88 255 ASN A N 1
ATOM 2168 C CA . ASN A 1 255 ? -18.764 12.569 -20.908 1.00 88.88 255 ASN A CA 1
ATOM 2169 C C . ASN A 1 255 ? -17.306 12.309 -21.319 1.00 88.88 255 ASN A C 1
ATOM 2171 O O . ASN A 1 255 ? -16.990 11.313 -21.979 1.00 88.88 255 ASN A O 1
ATOM 2175 N N . LEU A 1 256 ? -16.386 13.158 -20.864 1.00 90.00 256 LEU A N 1
ATOM 2176 C CA . LEU A 1 256 ? -14.944 12.955 -21.011 1.00 90.00 256 LEU A CA 1
ATOM 2177 C C . LEU A 1 256 ? -14.492 11.668 -20.310 1.00 90.00 256 LEU A C 1
ATOM 2179 O O . LEU A 1 256 ? -13.608 10.965 -20.796 1.00 90.00 256 LEU A O 1
ATOM 2183 N N . SER A 1 257 ? -15.134 11.307 -19.201 1.00 89.38 257 SER A N 1
ATOM 2184 C CA . SER A 1 257 ? -14.892 10.047 -18.492 1.00 89.38 257 SER A CA 1
ATOM 2185 C C . SER A 1 257 ? -15.254 8.790 -19.308 1.00 89.38 257 SER A C 1
ATOM 2187 O O . SER A 1 257 ? -14.795 7.690 -18.986 1.00 89.38 257 SER A O 1
ATOM 2189 N N . ASP A 1 258 ? -15.998 8.904 -20.413 1.00 90.31 258 ASP A N 1
ATOM 2190 C CA . ASP A 1 258 ? -16.282 7.774 -21.311 1.00 90.31 258 ASP A CA 1
ATOM 2191 C C . ASP A 1 258 ? -15.076 7.406 -22.199 1.00 90.31 258 ASP A C 1
ATOM 2193 O O . ASP A 1 258 ? -15.009 6.307 -22.767 1.00 90.31 258 ASP A O 1
ATOM 2197 N N . PHE A 1 259 ? -14.087 8.296 -22.304 1.00 89.94 259 PHE A N 1
ATOM 2198 C CA . PHE A 1 259 ? -12.825 8.021 -22.981 1.00 89.94 259 PHE A CA 1
ATOM 2199 C C . PHE A 1 259 ? -11.889 7.213 -22.075 1.00 89.94 259 PHE A C 1
ATOM 2201 O O . PHE A 1 259 ? -11.875 7.360 -20.855 1.00 89.94 259 PHE A O 1
ATOM 2208 N N . ASN A 1 260 ? -11.131 6.295 -22.671 1.00 86.44 260 ASN A N 1
ATOM 2209 C CA . ASN A 1 260 ? -10.139 5.479 -21.975 1.00 86.44 260 ASN A CA 1
ATOM 2210 C C . ASN A 1 260 ? -9.162 4.855 -22.982 1.00 86.44 260 ASN A C 1
ATOM 2212 O O . ASN A 1 260 ? -9.354 4.968 -24.194 1.00 86.44 260 ASN A O 1
ATOM 2216 N N . PHE A 1 261 ? -8.149 4.154 -22.473 1.00 77.81 261 PHE A N 1
ATOM 2217 C CA . PHE A 1 261 ? -7.113 3.511 -23.285 1.00 77.81 261 PHE A CA 1
ATOM 2218 C C . PHE A 1 261 ? -7.661 2.472 -24.271 1.00 77.81 261 PHE A C 1
ATOM 2220 O O . PHE A 1 261 ? -7.217 2.438 -25.412 1.00 77.81 261 PHE A O 1
ATOM 2227 N N . ASN A 1 262 ? -8.662 1.677 -23.877 1.00 78.56 262 ASN A N 1
ATOM 2228 C CA . ASN A 1 262 ? -9.260 0.656 -24.749 1.00 78.56 262 ASN A CA 1
ATOM 2229 C C . ASN A 1 262 ? -10.032 1.277 -25.922 1.00 78.56 262 ASN A C 1
ATOM 2231 O O . ASN A 1 262 ? -10.245 0.626 -26.941 1.00 78.56 262 ASN A O 1
ATOM 2235 N N . ASN A 1 263 ? -10.445 2.536 -25.773 1.00 77.75 263 ASN A N 1
ATOM 2236 C CA . ASN A 1 263 ? -11.155 3.296 -26.792 1.00 77.75 263 ASN A CA 1
ATOM 2237 C C . ASN A 1 263 ? -10.209 4.106 -27.696 1.00 77.75 263 ASN A C 1
ATOM 2239 O O . ASN A 1 263 ? -10.683 4.711 -28.658 1.00 77.75 263 ASN A O 1
ATOM 2243 N N . PHE A 1 264 ? -8.905 4.149 -27.400 1.00 86.44 264 PHE A N 1
ATOM 2244 C CA . PHE A 1 264 ? -7.919 4.850 -28.218 1.00 86.44 264 PHE A CA 1
ATOM 2245 C C . PHE A 1 264 ? -7.422 3.940 -29.346 1.00 86.44 264 PHE A C 1
ATOM 2247 O O . PHE A 1 264 ? -7.002 2.809 -29.120 1.00 86.44 264 PHE A O 1
ATOM 2254 N N . SER A 1 265 ? -7.456 4.435 -30.580 1.00 86.31 265 SER A N 1
ATOM 2255 C CA . SER A 1 265 ? -6.945 3.730 -31.757 1.00 86.31 265 SER A CA 1
ATOM 2256 C C . SER A 1 265 ? -6.087 4.675 -32.580 1.00 86.31 265 SER A C 1
ATOM 2258 O O . SER A 1 265 ? -6.430 5.843 -32.736 1.00 86.31 265 SER A O 1
ATOM 2260 N N . ILE A 1 266 ? -4.975 4.169 -33.114 1.00 87.62 266 ILE A N 1
ATOM 2261 C CA . ILE A 1 266 ? -4.084 4.968 -33.958 1.00 87.62 266 ILE A CA 1
ATOM 2262 C C . ILE A 1 266 ? -4.701 5.082 -35.349 1.00 87.62 266 ILE A C 1
ATOM 2264 O O . ILE A 1 266 ? -4.900 4.079 -36.036 1.00 87.62 266 ILE A O 1
ATOM 2268 N N . LEU A 1 267 ? -4.974 6.312 -35.767 1.00 88.62 267 LEU A N 1
ATOM 2269 C CA . LEU A 1 267 ? -5.579 6.641 -37.051 1.00 88.62 267 LEU A CA 1
ATOM 2270 C C . LEU A 1 267 ? -4.522 7.089 -38.066 1.00 88.62 267 LEU A C 1
ATOM 2272 O O . LEU A 1 267 ? -3.396 7.447 -37.722 1.00 88.62 267 LEU A O 1
ATOM 2276 N N . GLU A 1 268 ? -4.870 7.092 -39.353 1.00 83.94 268 GLU A N 1
ATOM 2277 C CA . GLU A 1 268 ? -3.928 7.499 -40.406 1.00 83.94 268 GLU A CA 1
ATOM 2278 C C . GLU A 1 268 ? -3.536 8.979 -40.330 1.00 83.94 268 GLU A C 1
ATOM 2280 O O . GLU A 1 268 ? -2.431 9.340 -40.725 1.00 83.94 268 GLU A O 1
ATOM 2285 N N . ASN A 1 269 ? -4.408 9.837 -39.797 1.00 87.50 269 ASN A N 1
ATOM 2286 C CA . ASN A 1 269 ? -4.128 11.256 -39.591 1.00 87.50 269 ASN A CA 1
ATOM 2287 C C . ASN A 1 269 ? -3.267 11.528 -38.349 1.00 87.50 269 ASN A C 1
ATOM 2289 O O . ASN A 1 269 ? -2.871 12.672 -38.146 1.00 87.50 269 ASN A O 1
ATOM 2293 N N . HIS A 1 270 ? -2.942 10.523 -37.528 1.00 90.62 270 HIS A N 1
ATOM 2294 C CA . HIS A 1 270 ? -2.152 10.691 -36.300 1.00 90.62 270 HIS A CA 1
ATOM 2295 C C . HIS A 1 270 ? -0.651 10.852 -36.532 1.00 90.62 270 HIS A C 1
ATOM 2297 O O . HIS A 1 270 ? 0.085 11.350 -35.677 1.00 90.62 270 HIS A O 1
ATOM 2303 N N . TYR A 1 271 ? -0.169 10.443 -37.696 1.00 88.88 271 TYR A N 1
ATOM 2304 C CA . TYR A 1 271 ? 1.235 10.536 -38.044 1.00 88.88 271 TYR A CA 1
ATOM 2305 C C . TYR A 1 271 ? 1.377 10.867 -39.521 1.00 88.88 271 TYR A C 1
ATOM 2307 O O . TYR A 1 271 ? 0.555 10.504 -40.356 1.00 88.88 271 TYR A O 1
ATOM 2315 N N . LYS A 1 272 ? 2.446 11.576 -39.863 1.00 88.06 272 LYS A N 1
ATOM 2316 C CA . LYS A 1 272 ? 2.738 11.938 -41.246 1.00 88.06 272 LYS A CA 1
ATOM 2317 C C . LYS A 1 272 ? 4.210 11.787 -41.544 1.00 88.06 272 LYS A C 1
ATOM 2319 O O . LYS A 1 272 ? 5.057 12.006 -40.681 1.00 88.06 272 LYS A O 1
ATOM 2324 N N . TRP A 1 273 ? 4.500 11.446 -42.786 1.00 84.19 273 TRP A N 1
ATOM 2325 C CA . TRP A 1 273 ? 5.866 11.376 -43.266 1.00 84.19 273 TRP A CA 1
ATOM 2326 C C . TRP A 1 273 ? 6.413 12.785 -43.522 1.00 84.19 273 TRP A C 1
ATOM 2328 O O . TRP A 1 273 ? 5.756 13.624 -44.147 1.00 84.19 273 TRP A O 1
ATOM 2338 N N . ASP A 1 274 ? 7.605 13.068 -43.005 1.00 80.19 274 ASP A N 1
ATOM 2339 C CA . ASP A 1 274 ? 8.238 14.378 -43.060 1.00 80.19 274 ASP A CA 1
ATOM 2340 C C . ASP A 1 274 ? 9.738 14.271 -43.374 1.00 80.19 274 ASP A C 1
ATOM 2342 O O . ASP A 1 274 ? 10.580 14.145 -42.494 1.00 80.19 274 ASP A O 1
ATOM 2346 N N . LEU A 1 275 ? 10.072 14.357 -44.665 1.00 70.38 275 LEU A N 1
ATOM 2347 C CA . LEU A 1 275 ? 11.450 14.338 -45.180 1.00 70.38 275 LEU A CA 1
ATOM 2348 C C . LEU A 1 275 ? 12.151 15.717 -45.162 1.00 70.38 275 LEU A C 1
ATOM 2350 O O . LEU A 1 275 ? 13.214 15.887 -45.757 1.00 70.38 275 LEU A O 1
ATOM 2354 N N . GLY A 1 276 ? 11.558 16.737 -44.535 1.00 64.50 276 GLY A N 1
ATOM 2355 C CA . GLY A 1 276 ? 12.078 18.109 -44.576 1.00 64.50 276 GLY A CA 1
ATOM 2356 C C . GLY A 1 276 ? 11.847 18.825 -45.919 1.00 64.50 276 GLY A C 1
ATOM 2357 O O . GLY A 1 276 ? 11.601 18.216 -46.964 1.00 64.50 276 GLY A O 1
ATOM 2358 N N . GLN A 1 277 ? 11.876 20.164 -45.906 1.00 55.88 277 GLN A N 1
ATOM 2359 C CA . GLN A 1 277 ? 11.482 20.978 -47.071 1.00 55.88 277 GLN A CA 1
ATOM 2360 C C . GLN A 1 277 ? 12.405 20.808 -48.290 1.00 55.88 277 GLN A C 1
ATOM 2362 O O . GLN A 1 277 ? 11.947 20.927 -49.426 1.00 55.88 277 GLN A O 1
ATOM 2367 N N . THR A 1 278 ? 13.686 20.508 -48.069 1.00 51.47 278 THR A N 1
ATOM 2368 C CA . THR A 1 278 ? 14.697 20.381 -49.129 1.00 51.47 278 THR A CA 1
ATOM 2369 C C . THR A 1 278 ? 14.494 19.119 -49.973 1.00 51.47 278 THR A C 1
ATOM 2371 O O . THR A 1 278 ? 14.628 19.174 -51.192 1.00 51.47 278 THR A O 1
ATOM 2374 N N . ILE A 1 279 ? 14.090 18.003 -49.353 1.00 56.84 279 ILE A N 1
ATOM 2375 C CA . ILE A 1 279 ? 13.851 16.722 -50.040 1.00 56.84 279 ILE A CA 1
ATOM 2376 C C . ILE A 1 279 ? 12.463 16.708 -50.699 1.00 56.84 279 ILE A C 1
ATOM 2378 O O . ILE A 1 279 ? 12.318 16.212 -51.814 1.00 56.84 279 ILE A O 1
ATOM 2382 N N . LYS A 1 280 ? 11.454 17.347 -50.082 1.00 54.03 280 LYS A N 1
ATOM 2383 C CA . LYS A 1 280 ? 10.098 17.480 -50.658 1.00 54.03 280 LYS A CA 1
ATOM 2384 C C . LYS A 1 280 ? 10.077 18.167 -52.028 1.00 54.03 280 LYS A C 1
ATOM 2386 O O . LYS A 1 280 ? 9.236 17.833 -52.850 1.00 54.03 280 LYS A O 1
ATOM 2391 N N . ARG A 1 281 ? 10.998 19.104 -52.291 1.00 52.91 281 ARG A N 1
ATOM 2392 C CA . ARG A 1 281 ? 11.130 19.769 -53.604 1.00 52.91 281 ARG A CA 1
ATOM 2393 C C . ARG A 1 281 ? 11.804 18.892 -54.664 1.00 52.91 281 ARG A C 1
ATOM 2395 O O . ARG A 1 281 ? 11.608 19.134 -55.849 1.00 52.91 281 ARG A O 1
ATOM 2402 N N . ALA A 1 282 ? 12.598 17.906 -54.245 1.00 52.25 282 ALA A N 1
ATOM 2403 C CA . ALA A 1 282 ? 13.357 17.032 -55.136 1.00 52.25 282 ALA A CA 1
ATOM 2404 C C . ALA A 1 282 ? 12.586 15.763 -55.537 1.00 52.25 282 ALA A C 1
ATOM 2406 O O . ALA A 1 282 ? 12.886 15.176 -56.574 1.00 52.25 282 ALA A O 1
ATOM 2407 N N . VAL A 1 283 ? 11.598 15.333 -54.743 1.00 53.25 283 VAL A N 1
ATOM 2408 C CA . VAL A 1 283 ? 10.899 14.061 -54.966 1.00 53.25 283 VAL A CA 1
ATOM 2409 C C . VAL A 1 283 ? 9.384 14.262 -54.902 1.00 53.25 283 VAL A C 1
ATOM 2411 O O . VAL A 1 283 ? 8.772 14.250 -53.841 1.00 53.25 283 VAL A O 1
ATOM 2414 N N . ASN A 1 284 ? 8.769 14.475 -56.068 1.00 45.94 284 ASN A N 1
ATOM 2415 C CA . ASN A 1 284 ? 7.378 14.930 -56.191 1.00 45.94 284 ASN A CA 1
ATOM 2416 C C . ASN A 1 284 ? 6.296 13.842 -56.057 1.00 45.94 284 ASN A C 1
ATOM 2418 O O . ASN A 1 284 ? 5.134 14.137 -56.311 1.00 45.94 284 ASN A O 1
ATOM 2422 N N . ARG A 1 285 ? 6.645 12.607 -55.681 1.00 51.84 285 ARG A N 1
ATOM 2423 C CA . ARG A 1 285 ? 5.729 11.498 -55.338 1.00 51.84 285 ARG A CA 1
ATOM 2424 C C . ARG A 1 285 ? 6.591 10.307 -54.927 1.00 51.84 285 ARG A C 1
ATOM 2426 O O . ARG A 1 285 ? 7.052 9.561 -55.784 1.00 51.84 285 ARG A O 1
ATOM 2433 N N . VAL A 1 286 ? 6.841 10.141 -53.634 1.00 57.09 286 VAL A N 1
ATOM 2434 C CA . VAL A 1 286 ? 7.278 8.843 -53.109 1.00 57.09 286 VAL A CA 1
ATOM 2435 C C . VAL A 1 286 ? 6.123 8.326 -52.279 1.00 57.09 286 VAL A C 1
ATOM 2437 O O . VAL A 1 286 ? 5.711 8.980 -51.321 1.00 57.09 286 VAL A O 1
ATOM 2440 N N . GLU A 1 287 ? 5.549 7.202 -52.692 1.00 62.00 287 GLU A N 1
ATOM 2441 C CA . GLU A 1 287 ? 4.627 6.469 -51.836 1.00 62.00 287 GLU A CA 1
ATOM 2442 C C . GLU A 1 287 ? 5.404 5.985 -50.615 1.00 62.00 287 GLU A C 1
ATOM 2444 O O . GLU A 1 287 ? 6.487 5.411 -50.745 1.00 62.00 287 GLU A O 1
ATOM 2449 N N . ILE A 1 288 ? 4.866 6.258 -49.425 1.00 67.12 288 ILE A N 1
ATOM 2450 C CA . ILE A 1 288 ? 5.434 5.774 -48.169 1.00 67.12 288 ILE A CA 1
ATOM 2451 C C . ILE A 1 288 ? 5.480 4.245 -48.258 1.00 67.12 288 ILE A C 1
ATOM 2453 O O . ILE A 1 288 ? 4.421 3.624 -48.389 1.00 67.12 288 ILE A O 1
ATOM 2457 N N . PRO A 1 289 ? 6.660 3.611 -48.160 1.00 75.56 289 PRO A N 1
ATOM 2458 C CA . PRO A 1 289 ? 6.734 2.163 -48.158 1.00 75.56 289 PRO A CA 1
ATOM 2459 C C . PRO A 1 289 ? 5.883 1.581 -47.027 1.00 75.56 289 PRO A C 1
ATOM 2461 O O . PRO A 1 289 ? 6.016 1.980 -45.866 1.00 75.56 289 PRO A O 1
ATOM 2464 N N . GLN A 1 290 ? 5.037 0.600 -47.348 1.00 77.69 290 GLN A N 1
ATOM 2465 C CA . GLN A 1 290 ? 4.098 0.000 -46.391 1.00 77.69 290 GLN A CA 1
ATOM 2466 C C . GLN A 1 290 ? 4.796 -0.510 -45.118 1.00 77.69 290 GLN A C 1
ATOM 2468 O O . GLN A 1 290 ? 4.251 -0.399 -44.020 1.00 77.69 290 GLN A O 1
ATOM 2473 N N . TYR A 1 291 ? 6.032 -1.005 -45.240 1.00 75.88 291 TYR A N 1
ATOM 2474 C CA . TYR A 1 291 ? 6.828 -1.451 -44.096 1.00 75.88 291 TYR A CA 1
ATOM 2475 C C . TYR A 1 291 ? 7.205 -0.304 -43.140 1.00 75.88 291 TYR A C 1
ATOM 2477 O O . TYR A 1 291 ? 7.207 -0.506 -41.929 1.00 75.88 291 TYR A O 1
ATOM 2485 N N . GLN A 1 292 ? 7.484 0.904 -43.649 1.00 77.19 292 GLN A N 1
ATOM 2486 C CA . GLN A 1 292 ? 7.805 2.071 -42.816 1.00 77.19 292 GLN A CA 1
ATOM 2487 C C . GLN A 1 292 ? 6.564 2.583 -42.089 1.00 77.19 292 GLN A C 1
ATOM 2489 O O . GLN A 1 292 ? 6.644 2.936 -40.915 1.00 77.19 292 GLN A O 1
ATOM 2494 N N . LYS A 1 293 ? 5.404 2.557 -42.760 1.00 80.00 293 LYS A N 1
ATOM 2495 C CA . LYS A 1 293 ? 4.108 2.878 -42.147 1.00 80.00 293 LYS A CA 1
ATOM 2496 C C . LYS A 1 293 ? 3.793 1.917 -40.995 1.00 80.00 293 LYS A C 1
ATOM 2498 O O . LYS A 1 293 ? 3.495 2.360 -39.891 1.00 80.00 293 LYS A O 1
ATOM 2503 N N . GLN A 1 294 ? 3.952 0.611 -41.219 1.00 82.44 294 GLN A N 1
ATOM 2504 C CA . GLN A 1 294 ? 3.783 -0.405 -40.173 1.00 82.44 294 GLN A CA 1
ATOM 2505 C C . GLN A 1 294 ? 4.780 -0.230 -39.021 1.00 82.44 294 GLN A C 1
ATOM 2507 O O . GLN A 1 294 ? 4.408 -0.357 -37.857 1.00 82.44 294 GLN A O 1
ATOM 2512 N N . GLN A 1 295 ? 6.040 0.088 -39.324 1.00 81.81 295 GLN A N 1
ATOM 2513 C CA . GLN A 1 295 ? 7.054 0.338 -38.303 1.00 81.81 295 GLN A CA 1
ATOM 2514 C C . GLN A 1 295 ? 6.712 1.565 -37.447 1.00 81.81 295 GLN A C 1
ATOM 2516 O O . GLN A 1 295 ? 6.836 1.500 -36.226 1.00 81.81 295 GLN A O 1
ATOM 2521 N N . ALA A 1 296 ? 6.245 2.655 -38.064 1.00 83.81 296 ALA A N 1
ATOM 2522 C CA . ALA A 1 296 ? 5.781 3.837 -37.345 1.00 83.81 296 ALA A CA 1
ATOM 2523 C C . ALA A 1 296 ? 4.602 3.504 -36.423 1.00 83.81 296 ALA A C 1
ATOM 2525 O O . ALA A 1 296 ? 4.639 3.868 -35.252 1.00 83.81 296 ALA A O 1
ATOM 2526 N N . MET A 1 297 ? 3.609 2.753 -36.911 1.00 86.06 297 MET A N 1
ATOM 2527 C CA . MET A 1 297 ? 2.466 2.327 -36.096 1.00 86.06 297 MET A CA 1
ATOM 2528 C C . MET A 1 297 ? 2.904 1.542 -34.856 1.00 86.06 297 MET A C 1
ATOM 2530 O O . MET A 1 297 ? 2.553 1.935 -33.751 1.00 86.06 297 MET A O 1
ATOM 2534 N N . VAL A 1 298 ? 3.749 0.516 -35.008 1.00 85.31 298 VAL A N 1
ATOM 2535 C CA . VAL A 1 298 ? 4.253 -0.283 -33.870 1.00 85.31 298 VAL A CA 1
ATOM 2536 C C . VAL A 1 298 ? 5.020 0.581 -32.863 1.00 85.31 298 VAL A C 1
ATOM 2538 O O . VAL A 1 298 ? 4.902 0.407 -31.650 1.00 85.31 298 VAL A O 1
ATOM 2541 N N . GLU A 1 299 ? 5.817 1.534 -33.347 1.00 86.44 299 GLU A N 1
ATOM 2542 C CA . GLU A 1 299 ? 6.541 2.462 -32.482 1.00 86.44 299 GLU A CA 1
ATOM 2543 C C . GLU A 1 299 ? 5.609 3.406 -31.710 1.00 86.44 299 GLU A C 1
ATOM 2545 O O . GLU A 1 299 ? 5.937 3.773 -30.577 1.00 86.44 299 GLU A O 1
ATOM 2550 N N . ILE A 1 300 ? 4.485 3.809 -32.306 1.00 88.88 300 ILE A N 1
ATOM 2551 C CA . ILE A 1 300 ? 3.460 4.648 -31.673 1.00 88.88 300 ILE A CA 1
ATOM 2552 C C . ILE A 1 300 ? 2.650 3.829 -30.660 1.00 88.88 300 ILE A C 1
ATOM 2554 O O . ILE A 1 300 ? 2.463 4.296 -29.542 1.00 88.88 300 ILE A O 1
ATOM 2558 N N . GLU A 1 301 ? 2.258 2.594 -30.986 1.00 88.44 301 GLU A N 1
ATOM 2559 C CA . GLU A 1 301 ? 1.578 1.677 -30.053 1.00 88.44 301 GLU A CA 1
ATOM 2560 C C . GLU A 1 301 ? 2.412 1.464 -28.788 1.00 88.44 301 GLU A C 1
ATOM 2562 O O . GLU A 1 301 ? 1.941 1.715 -27.681 1.00 88.44 301 GLU A O 1
ATOM 2567 N N . ARG A 1 302 ? 3.698 1.117 -28.946 1.00 84.56 302 ARG A N 1
ATOM 2568 C CA . ARG A 1 302 ? 4.606 0.929 -27.803 1.00 84.56 302 ARG A CA 1
ATOM 2569 C C . ARG A 1 302 ? 4.762 2.208 -26.975 1.00 84.56 302 ARG A C 1
ATOM 2571 O O . ARG A 1 302 ? 4.916 2.154 -25.757 1.00 84.56 302 ARG A O 1
ATOM 2578 N N . PHE A 1 303 ? 4.769 3.364 -27.636 1.00 90.25 303 PHE A N 1
ATOM 2579 C CA . PHE A 1 303 ? 4.821 4.651 -26.951 1.00 90.25 303 PHE A CA 1
ATOM 2580 C C . PHE A 1 303 ? 3.559 4.905 -26.118 1.00 90.25 303 PHE A C 1
ATOM 2582 O O . PHE A 1 303 ? 3.690 5.306 -24.962 1.00 90.25 303 PHE A O 1
ATOM 2589 N N . ASN A 1 304 ? 2.376 4.629 -26.670 1.00 90.62 304 ASN A N 1
ATOM 2590 C CA . ASN A 1 304 ? 1.103 4.791 -25.970 1.00 90.62 304 ASN A CA 1
ATOM 2591 C C . ASN A 1 304 ? 1.031 3.883 -24.745 1.00 90.62 304 ASN A C 1
ATOM 2593 O O . ASN A 1 304 ? 0.812 4.388 -23.648 1.00 90.62 304 ASN A O 1
ATOM 2597 N N . ASP A 1 305 ? 1.322 2.588 -24.907 1.00 87.06 305 ASP A N 1
ATOM 2598 C CA . ASP A 1 305 ? 1.347 1.618 -23.805 1.00 87.06 305 ASP A CA 1
ATOM 2599 C C . ASP A 1 305 ? 2.268 2.095 -22.674 1.00 87.06 305 ASP A C 1
ATOM 2601 O O . ASP A 1 305 ? 1.902 2.094 -21.497 1.00 87.06 305 ASP A O 1
ATOM 2605 N N . LYS A 1 306 ? 3.468 2.572 -23.028 1.00 87.00 306 LYS A N 1
ATOM 2606 C CA . LYS A 1 306 ? 4.427 3.099 -22.055 1.00 87.00 306 LYS A CA 1
ATOM 2607 C C . LYS A 1 306 ? 3.899 4.347 -21.345 1.00 87.00 306 LYS A C 1
ATOM 2609 O O . LYS A 1 306 ? 4.002 4.429 -20.122 1.00 87.00 306 LYS A O 1
ATOM 2614 N N . LEU A 1 307 ? 3.351 5.313 -22.082 1.00 91.06 307 LEU A N 1
ATOM 2615 C CA . LEU A 1 307 ? 2.829 6.553 -21.506 1.00 91.06 307 LEU A CA 1
ATOM 2616 C C . LEU A 1 307 ? 1.631 6.282 -20.587 1.00 91.06 307 LEU A C 1
ATOM 2618 O O . LEU A 1 307 ? 1.580 6.818 -19.480 1.00 91.06 307 LEU A O 1
ATOM 2622 N N . PHE A 1 308 ? 0.711 5.416 -21.010 1.00 90.38 308 PHE A N 1
ATOM 2623 C CA . PHE A 1 308 ? -0.430 4.983 -20.209 1.00 90.38 308 PHE A CA 1
ATOM 2624 C C . PHE A 1 308 ? 0.023 4.325 -18.909 1.00 90.38 308 PHE A C 1
ATOM 2626 O O . PHE A 1 308 ? -0.439 4.718 -17.839 1.00 90.38 308 PHE A O 1
ATOM 2633 N N . ASN A 1 309 ? 0.991 3.409 -18.976 1.00 86.19 309 ASN A N 1
ATOM 2634 C CA . ASN A 1 309 ? 1.556 2.767 -17.790 1.00 86.19 309 ASN A CA 1
ATOM 2635 C C . ASN A 1 309 ? 2.243 3.770 -16.854 1.00 86.19 309 ASN A C 1
ATOM 2637 O O . ASN A 1 309 ? 2.100 3.678 -15.637 1.00 86.19 309 ASN A O 1
ATOM 2641 N N . GLU A 1 310 ? 2.969 4.753 -17.392 1.00 88.38 310 GLU A N 1
ATOM 2642 C CA . GLU A 1 310 ? 3.598 5.801 -16.583 1.00 88.38 310 GLU A CA 1
ATOM 2643 C C . GLU A 1 310 ? 2.573 6.688 -15.858 1.00 88.38 310 GLU A C 1
ATOM 2645 O O . GLU A 1 310 ? 2.785 7.021 -14.691 1.00 88.38 310 GLU A O 1
ATOM 2650 N N . VAL A 1 311 ? 1.486 7.082 -16.530 1.00 90.75 311 VAL A N 1
ATOM 2651 C CA . VAL A 1 311 ? 0.412 7.891 -15.924 1.00 90.75 311 VAL A CA 1
ATOM 2652 C C . VAL A 1 311 ? -0.371 7.073 -14.901 1.00 90.75 311 VAL A C 1
ATOM 2654 O O . VAL A 1 311 ? -0.601 7.545 -13.791 1.00 90.75 311 VAL A O 1
ATOM 2657 N N . ASN A 1 312 ? -0.720 5.830 -15.238 1.00 89.75 312 ASN A N 1
ATOM 2658 C CA . ASN A 1 312 ? -1.415 4.922 -14.333 1.00 89.75 312 ASN A CA 1
ATOM 2659 C C . ASN A 1 312 ? -0.594 4.673 -13.061 1.00 89.75 312 ASN A C 1
ATOM 2661 O O . ASN A 1 312 ? -1.129 4.749 -11.963 1.00 89.75 312 ASN A O 1
ATOM 2665 N N . LYS A 1 313 ? 0.724 4.474 -13.187 1.00 85.31 313 LYS A N 1
ATOM 2666 C CA . LYS A 1 313 ? 1.623 4.309 -12.038 1.00 85.31 313 LYS A CA 1
ATOM 2667 C C . LYS A 1 313 ? 1.659 5.547 -11.143 1.00 85.31 313 LYS A C 1
ATOM 2669 O O . LYS A 1 313 ? 1.620 5.414 -9.927 1.00 85.31 313 LYS A O 1
ATOM 2674 N N . TYR A 1 314 ? 1.712 6.739 -11.734 1.00 88.19 314 TYR A N 1
ATOM 2675 C CA . TYR A 1 314 ? 1.655 7.994 -10.982 1.00 88.19 314 TYR A CA 1
ATOM 2676 C C . TYR A 1 314 ? 0.349 8.121 -10.177 1.00 88.19 314 TYR A C 1
ATOM 2678 O O . TYR A 1 314 ? 0.378 8.464 -8.997 1.00 88.19 314 TYR A O 1
ATOM 2686 N N . LEU A 1 315 ? -0.791 7.790 -10.790 1.00 89.25 315 LEU A N 1
ATOM 2687 C CA . LEU A 1 315 ? -2.099 7.831 -10.131 1.00 89.25 315 LEU A CA 1
ATOM 2688 C C . LEU A 1 315 ? -2.240 6.749 -9.051 1.00 89.25 315 LEU A C 1
ATOM 2690 O O . LEU A 1 315 ? -2.715 7.038 -7.956 1.00 89.25 315 LEU A O 1
ATOM 2694 N N . GLN A 1 316 ? -1.759 5.533 -9.311 1.00 84.69 316 GLN A N 1
ATOM 2695 C CA . GLN A 1 316 ? -1.724 4.448 -8.327 1.00 84.69 316 GLN A CA 1
ATOM 2696 C C . GLN A 1 316 ? -0.858 4.798 -7.113 1.00 84.69 316 GLN A C 1
ATOM 2698 O O . GLN A 1 316 ? -1.253 4.530 -5.984 1.00 84.69 316 GLN A O 1
ATOM 2703 N N . GLU A 1 317 ? 0.306 5.424 -7.316 1.00 81.50 317 GLU A N 1
ATOM 2704 C CA . GLU A 1 317 ? 1.150 5.896 -6.213 1.00 81.50 317 GLU A CA 1
ATOM 2705 C C . GLU A 1 317 ? 0.396 6.903 -5.331 1.00 81.50 317 GLU A C 1
ATOM 2707 O O . GLU A 1 317 ? 0.470 6.815 -4.106 1.00 81.50 317 GLU A O 1
ATOM 2712 N N . LYS A 1 318 ? -0.389 7.809 -5.925 1.00 83.94 318 LYS A N 1
ATOM 2713 C CA . LYS A 1 318 ? -1.243 8.738 -5.166 1.00 83.94 318 LYS A CA 1
ATOM 2714 C C . LYS A 1 318 ? -2.366 8.045 -4.413 1.00 83.94 318 LYS A C 1
ATOM 2716 O O . LYS A 1 318 ? -2.581 8.353 -3.241 1.00 83.94 318 LYS A O 1
ATOM 2721 N N . GLU A 1 319 ? -3.050 7.112 -5.071 1.00 83.44 319 GLU A N 1
ATOM 2722 C CA . GLU A 1 319 ? -4.117 6.315 -4.464 1.00 83.44 319 GLU A CA 1
ATOM 2723 C C . GLU A 1 319 ? -3.602 5.544 -3.243 1.00 83.44 319 GLU A C 1
ATOM 2725 O O . GLU A 1 319 ? -4.209 5.608 -2.175 1.00 83.44 319 GLU A O 1
ATOM 2730 N N . ASN A 1 320 ? -2.453 4.880 -3.379 1.00 74.19 320 ASN A N 1
ATOM 2731 C CA . ASN A 1 320 ? -1.837 4.086 -2.315 1.00 74.19 320 ASN A CA 1
ATOM 2732 C C . ASN A 1 320 ? -1.364 4.944 -1.138 1.00 74.19 320 ASN A C 1
ATOM 2734 O O . ASN A 1 320 ? -1.417 4.507 0.007 1.00 74.19 320 ASN A O 1
ATOM 2738 N N . ASN A 1 321 ? -0.927 6.173 -1.410 1.00 70.88 321 ASN A N 1
ATOM 2739 C CA . ASN A 1 321 ? -0.484 7.106 -0.379 1.00 70.88 321 ASN A CA 1
ATOM 2740 C C . ASN A 1 321 ? -1.643 7.876 0.282 1.00 70.88 321 ASN A C 1
ATOM 2742 O O . ASN A 1 321 ? -1.374 8.773 1.081 1.00 70.88 321 ASN A O 1
ATOM 2746 N N . LEU A 1 322 ? -2.906 7.580 -0.071 1.00 75.38 322 LEU A N 1
ATOM 2747 C CA . LEU A 1 322 ? -4.096 8.317 0.377 1.00 75.38 322 LEU A CA 1
ATOM 2748 C C . LEU A 1 322 ? -3.916 9.840 0.247 1.00 75.38 322 LEU A C 1
ATOM 2750 O O . LEU A 1 322 ? -4.298 10.608 1.129 1.00 75.38 322 LEU A O 1
ATOM 2754 N N . GLN A 1 323 ? -3.302 10.294 -0.847 1.00 77.88 323 GLN A N 1
ATOM 2755 C CA . GLN A 1 323 ? -3.134 11.724 -1.086 1.00 77.88 323 GLN A CA 1
ATOM 2756 C C . GLN A 1 323 ? -4.455 12.336 -1.566 1.00 77.88 323 GLN A C 1
ATOM 2758 O O . GLN A 1 323 ? -5.138 11.727 -2.393 1.00 77.88 323 GLN A O 1
ATOM 2763 N N . PRO A 1 324 ? -4.827 13.538 -1.091 1.00 82.44 324 PRO A N 1
ATOM 2764 C CA . PRO A 1 324 ? -5.991 14.227 -1.621 1.00 82.44 324 PRO A CA 1
ATOM 2765 C C . PRO A 1 324 ? -5.782 14.534 -3.100 1.00 82.44 324 PRO A C 1
ATOM 2767 O O . PRO A 1 324 ? -4.685 14.916 -3.514 1.00 82.44 324 PRO A O 1
ATOM 2770 N N . TYR A 1 325 ? -6.858 14.442 -3.877 1.00 88.31 325 TYR A N 1
ATOM 2771 C CA . TYR A 1 325 ? -6.867 14.989 -5.225 1.00 88.31 325 TYR A CA 1
ATOM 2772 C C . TYR A 1 325 ? -6.557 16.493 -5.182 1.00 88.31 325 TYR A C 1
ATOM 2774 O O . TYR A 1 325 ? -7.173 17.254 -4.429 1.00 88.31 325 TYR A O 1
ATOM 2782 N N . GLN A 1 326 ? -5.621 16.928 -6.022 1.00 87.81 326 GLN A N 1
ATOM 2783 C CA . GLN A 1 326 ? -5.309 18.337 -6.228 1.00 87.81 326 GLN A CA 1
ATOM 2784 C C . GLN A 1 326 ? -5.390 18.687 -7.713 1.00 87.81 326 GLN A C 1
ATOM 2786 O O . GLN A 1 326 ? -4.965 17.938 -8.586 1.00 87.81 326 GLN A O 1
ATOM 2791 N N . THR A 1 327 ? -5.844 19.897 -8.043 1.00 88.88 327 THR A N 1
ATOM 2792 C CA . THR A 1 327 ? -5.900 20.355 -9.446 1.00 88.88 327 THR A CA 1
ATOM 2793 C C . THR A 1 327 ? -4.509 20.411 -10.110 1.00 88.88 327 THR A C 1
ATOM 2795 O O . THR A 1 327 ? -4.396 20.460 -11.339 1.00 88.88 327 THR A O 1
ATOM 2798 N N . ASN A 1 328 ? -3.425 20.413 -9.322 1.00 90.88 328 ASN A N 1
ATOM 2799 C CA . ASN A 1 328 ? -2.064 20.315 -9.849 1.00 90.88 328 ASN A CA 1
ATOM 2800 C C . ASN A 1 328 ? -1.771 18.940 -10.470 1.00 90.88 328 ASN A C 1
ATOM 2802 O O . ASN A 1 328 ? -0.990 18.866 -11.414 1.00 90.88 328 ASN A O 1
ATOM 2806 N N . ASP A 1 329 ? -2.468 17.888 -10.042 1.00 90.62 329 ASP A N 1
ATOM 2807 C CA . ASP A 1 329 ? -2.324 16.519 -10.554 1.00 90.62 329 ASP A CA 1
ATOM 2808 C C . ASP A 1 329 ? -2.629 16.471 -12.050 1.00 90.62 329 ASP A C 1
ATOM 2810 O O . ASP A 1 329 ? -1.882 15.905 -12.845 1.00 90.62 329 ASP A O 1
ATOM 2814 N N . ILE A 1 330 ? -3.683 17.184 -12.458 1.00 94.50 330 ILE A N 1
ATOM 2815 C CA . ILE A 1 330 ? -4.042 17.371 -13.866 1.00 94.50 330 ILE A CA 1
ATOM 2816 C C . ILE A 1 330 ? -2.900 18.058 -14.616 1.00 94.50 330 ILE A C 1
ATOM 2818 O O . ILE A 1 330 ? -2.559 17.684 -15.734 1.00 94.50 330 ILE A O 1
ATOM 2822 N N . THR A 1 331 ? -2.284 19.066 -13.999 1.00 93.62 331 THR A N 1
ATOM 2823 C CA . THR A 1 331 ? -1.197 19.828 -14.626 1.00 93.62 331 THR A CA 1
ATOM 2824 C C . THR A 1 331 ? 0.042 18.949 -14.827 1.00 93.62 331 THR A C 1
ATOM 2826 O O . THR A 1 331 ? 0.662 19.003 -15.889 1.00 93.62 331 THR A O 1
ATOM 2829 N N . GLU A 1 332 ? 0.374 18.095 -13.858 1.00 93.50 332 GLU A N 1
ATOM 2830 C CA . GLU A 1 332 ? 1.465 17.120 -13.962 1.00 93.50 332 GLU A CA 1
ATOM 2831 C C . GLU A 1 332 ? 1.208 16.079 -15.059 1.00 93.50 332 GLU A C 1
ATOM 2833 O O . GLU A 1 332 ? 2.100 15.822 -15.873 1.00 93.50 332 GLU A O 1
ATOM 2838 N N . ILE A 1 333 ? -0.019 15.552 -15.148 1.00 95.00 333 ILE A N 1
ATOM 2839 C CA . ILE A 1 333 ? -0.425 14.622 -16.212 1.00 95.00 333 ILE A CA 1
ATOM 2840 C C . ILE A 1 333 ? -0.276 15.287 -17.585 1.00 95.00 333 ILE A C 1
ATOM 2842 O O . ILE A 1 333 ? 0.416 14.753 -18.451 1.00 95.00 333 ILE A O 1
ATOM 2846 N N . LEU A 1 334 ? -0.835 16.486 -17.779 1.00 95.88 334 LEU A N 1
ATOM 2847 C CA . LEU A 1 334 ? -0.753 17.211 -19.054 1.00 95.88 334 LEU A CA 1
ATOM 2848 C C . LEU A 1 334 ? 0.693 17.562 -19.444 1.00 95.88 334 LEU A C 1
ATOM 2850 O O . LEU A 1 334 ? 1.062 17.484 -20.618 1.00 95.88 334 LEU A O 1
ATOM 2854 N N . ASN A 1 335 ? 1.540 17.922 -18.474 1.00 94.44 335 ASN A N 1
ATOM 2855 C CA . ASN A 1 335 ? 2.961 18.175 -18.716 1.00 94.44 335 ASN A CA 1
ATOM 2856 C C . ASN A 1 335 ? 3.699 16.905 -19.155 1.00 94.44 335 ASN A C 1
ATOM 2858 O O . ASN A 1 335 ? 4.483 16.953 -20.107 1.00 94.44 335 ASN A O 1
ATOM 2862 N N . LYS A 1 336 ? 3.425 15.771 -18.500 1.00 94.31 336 LYS A N 1
ATOM 2863 C CA . LYS A 1 336 ? 4.008 14.472 -18.850 1.00 94.31 336 LYS A CA 1
ATOM 2864 C C . LYS A 1 336 ? 3.598 14.038 -20.255 1.00 94.31 336 LYS A C 1
ATOM 2866 O O . LYS A 1 336 ? 4.477 13.673 -21.031 1.00 94.31 336 LYS A O 1
ATOM 2871 N N . ILE A 1 337 ? 2.310 14.134 -20.597 1.00 94.31 337 ILE A N 1
ATOM 2872 C CA . ILE A 1 337 ? 1.800 13.825 -21.942 1.00 94.31 337 ILE A CA 1
ATOM 2873 C C . ILE A 1 337 ? 2.544 14.662 -22.982 1.00 94.31 337 ILE A C 1
ATOM 2875 O O . ILE A 1 337 ? 3.160 14.107 -23.891 1.00 94.31 337 ILE A O 1
ATOM 2879 N N . LYS A 1 338 ? 2.563 15.989 -22.804 1.00 94.38 338 LYS A N 1
ATOM 2880 C CA . LYS A 1 338 ? 3.176 16.901 -23.774 1.00 94.38 338 LYS A CA 1
ATOM 2881 C C . LYS A 1 338 ? 4.663 16.614 -23.983 1.00 94.38 338 LYS A C 1
ATOM 2883 O O . LYS A 1 338 ? 5.093 16.399 -25.112 1.00 94.38 338 LYS A O 1
ATOM 2888 N N . SER A 1 339 ? 5.429 16.535 -22.894 1.00 94.12 339 SER A N 1
ATOM 2889 C CA . SER A 1 339 ? 6.868 16.256 -22.955 1.00 94.12 339 SER A CA 1
ATOM 2890 C C . SER A 1 339 ? 7.168 14.929 -23.658 1.00 94.12 339 SER A C 1
ATOM 2892 O O . SER A 1 339 ? 8.098 14.856 -24.460 1.00 94.12 339 SER A O 1
ATOM 2894 N N . LYS A 1 340 ? 6.363 13.892 -23.398 1.00 94.06 340 LYS A N 1
ATOM 2895 C CA . LYS A 1 340 ? 6.545 12.560 -23.981 1.00 94.06 340 LYS A CA 1
ATOM 2896 C C . LYS A 1 340 ? 6.172 12.510 -25.460 1.00 94.06 340 LYS A C 1
ATOM 2898 O O . LYS A 1 340 ? 6.888 11.871 -26.232 1.00 94.06 340 LYS A O 1
ATOM 2903 N N . ILE A 1 341 ? 5.106 13.197 -25.868 1.00 94.06 341 ILE A N 1
ATOM 2904 C CA . ILE A 1 341 ? 4.724 13.322 -27.282 1.00 94.06 341 ILE A CA 1
ATOM 2905 C C . ILE A 1 341 ? 5.812 14.060 -28.061 1.00 94.06 341 ILE A C 1
ATOM 2907 O O . ILE A 1 341 ? 6.212 13.586 -29.124 1.00 94.06 341 ILE A O 1
ATOM 2911 N N . ASP A 1 342 ? 6.332 15.167 -27.528 1.00 92.56 342 ASP A N 1
ATOM 2912 C CA . ASP A 1 342 ? 7.384 15.941 -28.189 1.00 92.56 342 ASP A CA 1
ATOM 2913 C C . ASP A 1 342 ? 8.671 15.097 -28.334 1.00 92.56 342 ASP A C 1
ATOM 2915 O O . ASP A 1 342 ? 9.207 14.970 -29.438 1.00 92.56 342 ASP A O 1
ATOM 2919 N N . GLU A 1 343 ? 9.108 14.415 -27.264 1.00 92.56 343 GLU A N 1
ATOM 2920 C CA . GLU A 1 343 ? 10.245 13.476 -27.276 1.00 92.56 343 GLU A CA 1
ATOM 2921 C C . GLU A 1 343 ? 10.058 12.369 -28.329 1.00 92.56 343 GLU A C 1
ATOM 2923 O O . GLU A 1 343 ? 10.957 12.080 -29.127 1.00 92.56 343 GLU A O 1
ATOM 2928 N N . LYS A 1 344 ? 8.879 11.736 -28.366 1.00 92.12 344 LYS A N 1
ATOM 2929 C CA . LYS A 1 344 ? 8.592 10.666 -29.327 1.00 92.12 344 LYS A CA 1
ATOM 2930 C C . LYS A 1 344 ? 8.527 11.192 -30.754 1.00 92.12 344 LYS A C 1
ATOM 2932 O O . LYS A 1 344 ? 9.056 10.538 -31.651 1.00 92.12 344 LYS A O 1
ATOM 2937 N N . SER A 1 345 ? 7.919 12.356 -30.973 1.00 89.06 345 SER A N 1
ATOM 2938 C CA . SER A 1 345 ? 7.821 12.958 -32.300 1.00 89.06 345 SER A CA 1
ATOM 2939 C C . SER A 1 345 ? 9.197 13.310 -32.864 1.00 89.06 345 SER A C 1
ATOM 2941 O O . SER A 1 345 ? 9.395 13.140 -34.064 1.00 89.06 345 SER A O 1
ATOM 2943 N N . HIS A 1 346 ? 10.140 13.771 -32.036 1.00 87.50 346 HIS A N 1
ATOM 2944 C CA . HIS A 1 346 ? 11.530 13.981 -32.453 1.00 87.50 346 HIS A CA 1
ATOM 2945 C C . HIS A 1 346 ? 12.221 12.657 -32.800 1.00 87.50 346 HIS A C 1
ATOM 2947 O O . HIS A 1 346 ? 12.765 12.506 -33.890 1.00 87.50 346 HIS A O 1
ATOM 2953 N N . ASN A 1 347 ? 12.103 11.651 -31.930 1.00 87.44 347 ASN A N 1
ATOM 2954 C CA . ASN A 1 347 ? 12.697 10.332 -32.158 1.00 87.44 347 ASN A CA 1
ATOM 2955 C C . ASN A 1 347 ? 12.182 9.636 -33.432 1.00 87.44 347 ASN A C 1
ATOM 2957 O O . ASN A 1 347 ? 12.950 8.972 -34.129 1.00 87.44 347 ASN A O 1
ATOM 2961 N N . LEU A 1 348 ? 10.883 9.748 -33.728 1.00 86.69 348 LEU A N 1
ATOM 2962 C CA . LEU A 1 348 ? 10.288 9.201 -34.952 1.00 86.69 348 LEU A CA 1
ATOM 2963 C C . LEU A 1 348 ? 10.789 9.936 -36.199 1.00 86.69 348 LEU A C 1
ATOM 2965 O O . LEU A 1 348 ? 11.030 9.295 -37.227 1.00 86.69 348 LEU A O 1
ATOM 2969 N N . LEU A 1 349 ? 10.979 11.253 -36.102 1.00 85.50 349 LEU A N 1
ATOM 2970 C CA . LEU A 1 349 ? 11.453 12.074 -37.210 1.00 85.50 349 LEU A CA 1
ATOM 2971 C C . LEU A 1 349 ? 12.890 11.697 -37.575 1.00 85.50 349 LEU A C 1
ATOM 2973 O O . LEU A 1 349 ? 13.179 11.454 -38.744 1.00 85.50 349 LEU A O 1
ATOM 2977 N N . ASP A 1 350 ? 13.753 11.548 -36.573 1.00 83.94 350 ASP A N 1
ATOM 2978 C CA . ASP A 1 350 ? 15.166 11.235 -36.783 1.00 83.94 350 ASP A CA 1
ATOM 2979 C C . ASP A 1 350 ? 15.384 9.799 -37.282 1.00 83.94 350 ASP A C 1
ATOM 2981 O O . ASP A 1 350 ? 16.239 9.556 -38.133 1.00 83.94 350 ASP A O 1
ATOM 2985 N N . LYS A 1 351 ? 14.614 8.826 -36.772 1.00 83.56 351 LYS A N 1
ATOM 2986 C CA . LYS A 1 351 ? 14.835 7.399 -37.072 1.00 83.56 351 LYS A CA 1
ATOM 2987 C C . LYS A 1 351 ? 14.144 6.913 -38.338 1.00 83.56 351 LYS A C 1
ATOM 2989 O O . LYS A 1 351 ? 14.689 6.061 -39.035 1.00 83.56 351 LYS A O 1
ATOM 2994 N N . ILE A 1 352 ? 12.922 7.380 -38.588 1.00 82.69 352 ILE A N 1
ATOM 2995 C CA . ILE A 1 352 ? 12.065 6.857 -39.663 1.00 82.69 352 ILE A CA 1
ATOM 2996 C C . ILE A 1 352 ? 11.366 7.963 -40.467 1.00 82.69 352 ILE A C 1
ATOM 2998 O O . ILE A 1 352 ? 10.518 7.665 -41.304 1.00 82.69 352 ILE A O 1
ATOM 3002 N N . SER A 1 353 ? 11.728 9.234 -40.247 1.00 86.62 353 SER A N 1
ATOM 3003 C CA . SER A 1 353 ? 11.164 10.401 -40.941 1.00 86.62 353 SER A CA 1
ATOM 3004 C C . SER A 1 353 ? 9.656 10.572 -40.755 1.00 86.62 353 SER A C 1
ATOM 3006 O O . SER A 1 353 ? 8.978 11.082 -41.642 1.00 86.62 353 SER A O 1
ATOM 3008 N N . PHE A 1 354 ? 9.110 10.170 -39.605 1.00 87.25 354 PHE A N 1
ATOM 3009 C CA . PHE A 1 354 ? 7.703 10.394 -39.258 1.00 87.25 354 PHE A CA 1
ATOM 3010 C C . PHE A 1 354 ? 7.542 11.441 -38.166 1.00 87.25 354 PHE A C 1
ATOM 3012 O O . PHE A 1 354 ? 8.335 11.517 -37.237 1.00 87.25 354 PHE A O 1
ATOM 3019 N N . LYS A 1 355 ? 6.457 12.207 -38.237 1.00 90.38 355 LYS A N 1
ATOM 3020 C CA . LYS A 1 355 ? 6.074 13.178 -37.217 1.00 90.38 355 LYS A CA 1
ATOM 3021 C C . LYS A 1 355 ? 4.660 12.897 -36.724 1.00 90.38 355 LYS A C 1
ATOM 3023 O O . LYS A 1 355 ? 3.775 12.638 -37.540 1.00 90.38 355 LYS A O 1
ATOM 3028 N N . LEU A 1 356 ? 4.449 12.998 -35.414 1.00 93.12 356 LEU A N 1
ATOM 3029 C CA . LEU A 1 356 ? 3.114 12.956 -34.818 1.00 93.12 356 LEU A CA 1
ATOM 3030 C C . LEU A 1 356 ? 2.349 14.241 -35.159 1.00 93.12 356 LEU A C 1
ATOM 3032 O O . LEU A 1 356 ? 2.937 15.323 -35.276 1.00 93.12 356 LEU A O 1
ATOM 3036 N N . THR A 1 357 ? 1.047 14.123 -35.388 1.00 93.31 357 THR A N 1
ATOM 3037 C CA . THR A 1 357 ? 0.191 15.261 -35.740 1.00 93.31 357 THR A CA 1
ATOM 3038 C C . THR A 1 357 ? -0.467 15.876 -34.509 1.00 93.31 357 THR A C 1
ATOM 3040 O O . THR A 1 357 ? -0.377 15.347 -33.403 1.00 93.31 357 THR A O 1
ATOM 3043 N N . LYS A 1 358 ? -1.130 17.022 -34.708 1.00 91.88 358 LYS A N 1
ATOM 3044 C CA . LYS A 1 358 ? -1.952 17.634 -33.661 1.00 91.88 358 LYS A CA 1
ATOM 3045 C C . LYS A 1 358 ? -3.151 16.757 -33.300 1.00 91.88 358 LYS A C 1
ATOM 3047 O O . LYS A 1 358 ? -3.439 16.632 -32.121 1.00 91.88 358 LYS A O 1
ATOM 3052 N N . ASP A 1 359 ? -3.776 16.113 -34.285 1.00 92.94 359 ASP A N 1
ATOM 3053 C CA . ASP A 1 359 ? -4.899 15.191 -34.067 1.00 92.94 359 ASP A CA 1
ATOM 3054 C C . ASP A 1 359 ? -4.498 14.059 -33.111 1.00 92.94 359 ASP A C 1
ATOM 3056 O O . ASP A 1 359 ? -5.217 13.762 -32.166 1.00 92.94 359 ASP A O 1
ATOM 3060 N N . PHE A 1 360 ? -3.291 13.500 -33.275 1.00 93.88 360 PHE A N 1
ATOM 3061 C CA . PHE A 1 360 ? -2.761 12.517 -32.327 1.00 93.88 360 PHE A CA 1
ATOM 3062 C C . PHE A 1 360 ? -2.588 13.087 -30.918 1.00 93.88 360 PHE A C 1
ATOM 3064 O O . PHE A 1 360 ? -2.937 12.425 -29.944 1.00 93.88 360 PHE A O 1
ATOM 3071 N N . GLU A 1 361 ? -2.029 14.297 -30.799 1.00 94.88 361 GLU A N 1
ATOM 3072 C CA . GLU A 1 361 ? -1.848 14.949 -29.499 1.00 94.88 361 GLU A CA 1
ATOM 3073 C C . GLU A 1 361 ? -3.190 15.162 -28.791 1.00 94.88 361 GLU A C 1
ATOM 3075 O O . GLU A 1 361 ? -3.294 14.860 -27.603 1.00 94.88 361 GLU A O 1
ATOM 3080 N N . ILE A 1 362 ? -4.209 15.625 -29.515 1.00 94.44 362 ILE A N 1
ATOM 3081 C CA . ILE A 1 362 ? -5.552 15.881 -28.985 1.00 94.44 362 ILE A CA 1
ATOM 3082 C C . ILE A 1 362 ? -6.218 14.569 -28.562 1.00 94.44 362 ILE A C 1
ATOM 3084 O O . ILE A 1 362 ? -6.567 14.419 -27.389 1.00 94.44 362 ILE A O 1
ATOM 3088 N N . ASP A 1 363 ? -6.316 13.593 -29.468 1.00 94.00 363 ASP A N 1
ATOM 3089 C CA . ASP A 1 363 ? -7.008 12.324 -29.218 1.00 94.00 363 ASP A CA 1
ATOM 3090 C C . ASP A 1 363 ? -6.360 11.543 -28.067 1.00 94.00 363 ASP A C 1
ATOM 3092 O O . ASP A 1 363 ? -7.050 11.002 -27.198 1.00 94.00 363 ASP A O 1
ATOM 3096 N N . LEU A 1 364 ? -5.020 11.506 -28.023 1.00 94.50 364 LEU A N 1
ATOM 3097 C CA . LEU A 1 364 ? -4.289 10.819 -26.960 1.00 94.50 364 LEU A CA 1
ATOM 3098 C C . LEU A 1 364 ? -4.458 11.541 -25.621 1.00 94.50 364 LEU A C 1
ATOM 3100 O O . LEU A 1 364 ? -4.647 10.890 -24.593 1.00 94.50 364 LEU A O 1
ATOM 3104 N N . THR A 1 365 ? -4.429 12.876 -25.622 1.00 95.38 365 THR A N 1
ATOM 3105 C CA . THR A 1 365 ? -4.658 13.671 -24.409 1.00 95.38 365 THR A CA 1
ATOM 3106 C C . THR A 1 365 ? -6.059 13.421 -23.856 1.00 95.38 365 THR A C 1
ATOM 3108 O O . THR A 1 365 ? -6.191 13.140 -22.667 1.00 95.38 365 THR A O 1
ATOM 3111 N N . ILE A 1 366 ? -7.089 13.434 -24.707 1.00 94.75 366 ILE A N 1
ATOM 3112 C CA . ILE A 1 366 ? -8.479 13.146 -24.322 1.00 94.75 366 ILE A CA 1
ATOM 3113 C C . ILE A 1 366 ? -8.605 11.727 -23.758 1.00 94.75 366 ILE A C 1
ATOM 3115 O O . ILE A 1 366 ? -9.198 11.545 -22.694 1.00 94.75 366 ILE A O 1
ATOM 3119 N N . ALA A 1 367 ? -8.002 10.725 -24.407 1.00 94.06 367 ALA A N 1
ATOM 3120 C CA . ALA A 1 367 ? -8.037 9.342 -23.931 1.00 94.06 367 ALA A CA 1
ATOM 3121 C C . ALA A 1 367 ? -7.398 9.171 -22.543 1.00 94.06 367 ALA A C 1
ATOM 3123 O O . ALA A 1 367 ? -7.957 8.478 -21.686 1.00 94.06 367 ALA A O 1
ATOM 3124 N N . ILE A 1 368 ? -6.253 9.821 -22.299 1.00 94.75 368 ILE A N 1
ATOM 3125 C CA . ILE A 1 368 ? -5.578 9.789 -20.994 1.00 94.75 368 ILE A CA 1
ATOM 3126 C C . ILE A 1 368 ? -6.386 10.542 -19.946 1.00 94.75 368 ILE A C 1
ATOM 3128 O O . ILE A 1 368 ? -6.563 10.033 -18.842 1.00 94.75 368 ILE A O 1
ATOM 3132 N N . CYS A 1 369 ? -6.899 11.726 -20.280 1.00 95.19 369 CYS A N 1
ATOM 3133 C CA . CYS A 1 369 ? -7.736 12.516 -19.387 1.00 95.19 369 CYS A CA 1
ATOM 3134 C C . CYS A 1 369 ? -9.006 11.762 -18.978 1.00 95.19 369 CYS A C 1
ATOM 3136 O O . CYS A 1 369 ? -9.311 11.718 -17.790 1.00 95.19 369 CYS A O 1
ATOM 3138 N N . GLY A 1 370 ? -9.694 11.107 -19.917 1.00 93.88 370 GLY A N 1
ATOM 3139 C CA . GLY A 1 370 ? -10.883 10.306 -19.624 1.00 93.88 370 GLY A CA 1
ATOM 3140 C C . GLY A 1 370 ? -10.618 9.164 -18.644 1.00 93.88 370 GLY A C 1
ATOM 3141 O O . GLY A 1 370 ? -11.346 8.989 -17.665 1.00 93.88 370 GLY A O 1
ATOM 3142 N N . GLN A 1 371 ? -9.510 8.440 -18.836 1.00 91.81 371 GLN A N 1
ATOM 3143 C CA . GLN A 1 371 ? -9.080 7.410 -17.889 1.00 91.81 371 GLN A CA 1
ATOM 3144 C C . GLN A 1 371 ? -8.673 8.008 -16.532 1.00 91.81 371 GLN A C 1
ATOM 3146 O O . GLN A 1 371 ? -9.006 7.449 -15.484 1.00 91.81 371 GLN A O 1
ATOM 3151 N N . ALA A 1 372 ? -7.961 9.138 -16.542 1.00 93.81 372 ALA A N 1
ATOM 3152 C CA . ALA A 1 372 ? -7.498 9.810 -15.336 1.00 93.81 372 ALA A CA 1
ATOM 3153 C C . ALA A 1 372 ? -8.660 10.332 -14.483 1.00 93.81 372 ALA A C 1
ATOM 3155 O O . ALA A 1 372 ? -8.551 10.257 -13.263 1.00 93.81 372 ALA A O 1
ATOM 3156 N N . ILE A 1 373 ? -9.777 10.782 -15.080 1.00 94.31 373 ILE A N 1
ATOM 3157 C CA . ILE A 1 373 ? -10.976 11.212 -14.333 1.00 94.31 373 ILE A CA 1
ATOM 3158 C C . ILE A 1 373 ? -11.414 10.120 -13.366 1.00 94.31 373 ILE A C 1
ATOM 3160 O O . ILE A 1 373 ? -11.455 10.354 -12.164 1.00 94.31 373 ILE A O 1
ATOM 3164 N N . LYS A 1 374 ? -11.646 8.902 -13.869 1.00 91.25 374 LYS A N 1
ATOM 3165 C CA . LYS A 1 374 ? -12.133 7.779 -13.052 1.00 91.25 374 LYS A CA 1
ATOM 3166 C C . LYS A 1 374 ? -11.217 7.486 -11.868 1.00 91.25 374 LYS A C 1
ATOM 3168 O O . LYS A 1 374 ? -11.682 7.189 -10.771 1.00 91.25 374 LYS A O 1
ATOM 3173 N N . GLN A 1 375 ? -9.907 7.551 -12.092 1.00 91.56 375 GLN A N 1
ATOM 3174 C CA . GLN A 1 375 ? -8.919 7.278 -11.051 1.00 91.56 375 GLN A CA 1
ATOM 3175 C C . GLN A 1 375 ? -8.823 8.422 -10.042 1.00 91.56 375 GLN A C 1
ATOM 3177 O O . GLN A 1 375 ? -8.825 8.169 -8.844 1.00 91.56 375 GLN A O 1
ATOM 3182 N N . LEU A 1 376 ? -8.800 9.673 -10.498 1.00 94.00 376 LEU A N 1
ATOM 3183 C CA . LEU A 1 376 ? -8.753 10.852 -9.632 1.00 94.00 376 LEU A CA 1
ATOM 3184 C C . LEU A 1 376 ? -10.041 11.012 -8.807 1.00 94.00 376 LEU A C 1
ATOM 3186 O O . LEU A 1 376 ? -9.964 11.362 -7.635 1.00 94.00 376 LEU A O 1
ATOM 3190 N N . GLU A 1 377 ? -11.211 10.690 -9.365 1.00 93.25 377 GLU A N 1
ATOM 3191 C CA . GLU A 1 377 ? -12.475 10.646 -8.618 1.00 93.25 377 GLU A CA 1
ATOM 3192 C C . GLU A 1 377 ? -12.470 9.552 -7.549 1.00 93.25 377 GLU A C 1
ATOM 3194 O O . GLU A 1 377 ? -12.931 9.774 -6.429 1.00 93.25 377 GLU A O 1
ATOM 3199 N N . LYS A 1 378 ? -11.910 8.379 -7.867 1.00 91.88 378 LYS A N 1
ATOM 3200 C CA . LYS A 1 378 ? -11.721 7.294 -6.899 1.00 91.88 378 LYS A CA 1
ATOM 3201 C C . LYS A 1 378 ? -10.751 7.701 -5.786 1.00 91.88 378 LYS A C 1
ATOM 3203 O O . LYS A 1 378 ? -11.017 7.400 -4.625 1.00 91.88 378 LYS A O 1
ATOM 3208 N N . ILE A 1 379 ? -9.662 8.396 -6.120 1.00 90.12 379 ILE A N 1
ATOM 3209 C CA . ILE A 1 379 ? -8.702 8.954 -5.154 1.00 90.12 379 ILE A CA 1
ATOM 3210 C C . ILE A 1 379 ? -9.401 9.969 -4.240 1.00 90.12 379 ILE A C 1
ATOM 3212 O O . ILE A 1 379 ? -9.316 9.837 -3.020 1.00 90.12 379 ILE A O 1
ATOM 3216 N N . ASP A 1 380 ? -10.149 10.924 -4.804 1.00 90.81 380 ASP A N 1
ATOM 3217 C CA . ASP A 1 380 ? -10.941 11.900 -4.040 1.00 90.81 380 ASP A CA 1
ATOM 3218 C C . ASP A 1 380 ? -11.937 11.206 -3.103 1.00 90.81 380 ASP A C 1
ATOM 3220 O O . ASP A 1 380 ? -12.001 11.521 -1.916 1.00 90.81 380 ASP A O 1
ATOM 3224 N N . GLN A 1 381 ? -12.688 10.226 -3.611 1.00 90.19 381 GLN A N 1
ATOM 3225 C CA . GLN A 1 381 ? -13.648 9.471 -2.813 1.00 90.19 381 GLN A CA 1
ATOM 3226 C C . GLN A 1 381 ? -12.967 8.735 -1.657 1.00 90.19 381 GLN A C 1
ATOM 3228 O O . GLN A 1 381 ? -13.370 8.926 -0.510 1.00 90.19 381 GLN A O 1
ATOM 3233 N N . LYS A 1 382 ? -11.926 7.941 -1.937 1.00 88.50 382 LYS A N 1
ATOM 3234 C CA . LYS A 1 382 ? -11.183 7.193 -0.914 1.00 88.50 382 LYS A CA 1
ATOM 3235 C C . LYS A 1 382 ? -10.605 8.117 0.148 1.00 88.50 382 LYS A C 1
ATOM 3237 O O . LYS A 1 382 ? -10.724 7.828 1.335 1.00 88.50 382 LYS A O 1
ATOM 3242 N N . PHE A 1 383 ? -10.026 9.244 -0.266 1.00 87.25 383 PHE A N 1
ATOM 3243 C CA . PHE A 1 383 ? -9.514 10.244 0.661 1.00 87.25 383 PHE A CA 1
ATOM 3244 C C . PHE A 1 383 ? -10.633 10.798 1.548 1.00 87.25 383 PHE A C 1
ATOM 3246 O O . PHE A 1 383 ? -10.515 10.777 2.771 1.00 87.25 383 PHE A O 1
ATOM 3253 N N . ARG A 1 384 ? -11.753 11.242 0.963 1.00 87.56 384 ARG A N 1
ATOM 3254 C CA . ARG A 1 384 ? -12.893 11.784 1.722 1.00 87.56 384 ARG A CA 1
ATOM 3255 C C . ARG A 1 384 ? -13.489 10.773 2.693 1.00 87.56 384 ARG A C 1
ATOM 3257 O O . ARG A 1 384 ? -13.868 11.160 3.795 1.00 87.56 384 ARG A O 1
ATOM 3264 N N . GLU A 1 385 ? -13.581 9.509 2.294 1.00 87.81 385 GLU A N 1
ATOM 3265 C CA . GLU A 1 385 ? -14.067 8.431 3.152 1.00 87.81 385 GLU A CA 1
ATOM 3266 C C . GLU A 1 385 ? -13.103 8.163 4.311 1.00 87.81 385 GLU A C 1
ATOM 3268 O O . GLU A 1 385 ? -13.537 8.127 5.461 1.00 87.81 385 GLU A O 1
ATOM 3273 N N . ALA A 1 386 ? -11.798 8.079 4.031 1.00 84.88 386 ALA A N 1
ATOM 3274 C CA . ALA A 1 386 ? -10.760 7.924 5.047 1.00 84.88 386 ALA A CA 1
ATOM 3275 C C . ALA A 1 386 ? -10.706 9.111 6.025 1.00 84.88 386 ALA A C 1
ATOM 3277 O O . ALA A 1 386 ? -10.383 8.925 7.194 1.00 84.88 386 ALA A O 1
ATOM 3278 N N . GLN A 1 387 ? -11.049 10.323 5.566 1.00 86.88 387 GLN A N 1
ATOM 3279 C CA . GLN A 1 387 ? -11.120 11.527 6.401 1.00 86.88 387 GLN A CA 1
ATOM 3280 C C . GLN A 1 387 ? -12.426 11.677 7.190 1.00 86.88 387 GLN A C 1
ATOM 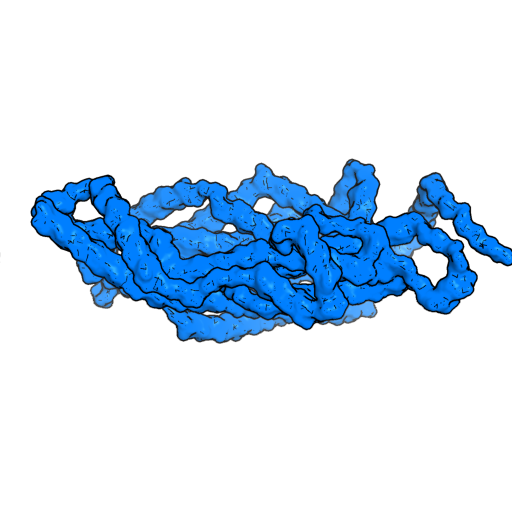3282 O O . GLN A 1 387 ? -12.544 12.598 8.001 1.00 86.88 387 GLN A O 1
ATOM 3287 N N . ASN A 1 388 ? -13.427 10.824 6.960 1.00 89.75 388 ASN A N 1
ATOM 3288 C CA . ASN A 1 388 ? -14.732 10.978 7.587 1.00 89.75 388 ASN A CA 1
ATOM 3289 C C . ASN A 1 388 ? -14.769 10.275 8.962 1.00 89.75 388 ASN A C 1
ATOM 3291 O O . ASN A 1 388 ? -14.820 9.041 9.018 1.00 89.75 388 ASN A O 1
ATOM 3295 N N . PRO A 1 389 ? -14.833 11.024 10.081 1.00 91.88 389 PRO A N 1
ATOM 3296 C CA . PRO A 1 389 ? -14.871 10.437 11.415 1.00 91.88 389 PRO A CA 1
ATOM 3297 C C . PRO A 1 389 ? -16.102 9.547 11.624 1.00 91.88 389 PRO A C 1
ATOM 3299 O O . PRO A 1 389 ? -16.001 8.531 12.302 1.00 91.88 389 PRO A O 1
ATOM 3302 N N . ILE A 1 390 ? -17.245 9.855 11.001 1.00 92.12 390 ILE A N 1
ATOM 3303 C CA . ILE A 1 390 ? -18.477 9.065 11.139 1.00 92.12 390 ILE A CA 1
ATOM 3304 C C . ILE A 1 390 ? -18.339 7.696 10.467 1.00 92.12 390 ILE A C 1
ATOM 3306 O O . ILE A 1 390 ? -18.870 6.707 10.968 1.00 92.12 390 ILE A O 1
ATOM 3310 N N . ILE A 1 391 ? -17.601 7.601 9.357 1.00 91.25 391 ILE A N 1
ATOM 3311 C CA . ILE A 1 391 ? -17.309 6.304 8.727 1.00 91.25 391 ILE A CA 1
ATOM 3312 C C . ILE A 1 391 ? -16.454 5.449 9.664 1.00 91.25 391 ILE A C 1
ATOM 3314 O O . ILE A 1 391 ? -16.761 4.274 9.861 1.00 91.25 391 ILE A O 1
ATOM 3318 N N . LYS A 1 392 ? -15.453 6.045 10.318 1.00 89.50 392 LYS A N 1
ATOM 3319 C CA . LYS A 1 392 ? -14.638 5.344 11.316 1.00 89.50 392 LYS A CA 1
ATOM 3320 C C . LYS A 1 392 ? -15.468 4.854 12.508 1.00 89.50 392 LYS A C 1
ATOM 3322 O O . LYS A 1 392 ? -15.304 3.718 12.942 1.00 89.50 392 LYS A O 1
ATOM 3327 N N . ILE A 1 393 ? -16.396 5.673 13.002 1.00 93.00 393 ILE A N 1
ATOM 3328 C CA . ILE A 1 393 ? -17.363 5.262 14.028 1.00 93.00 393 ILE A CA 1
ATOM 3329 C C . ILE A 1 393 ? -18.189 4.056 13.551 1.00 93.00 393 ILE A C 1
ATOM 3331 O O . ILE A 1 393 ? -18.313 3.074 14.281 1.00 93.00 393 ILE A O 1
ATOM 3335 N N . LYS A 1 394 ? -18.712 4.101 12.315 1.00 92.75 394 LYS A N 1
ATOM 3336 C CA . LYS A 1 394 ? -19.503 3.008 11.723 1.00 92.75 394 LYS A CA 1
ATOM 3337 C C . LYS A 1 394 ? -18.729 1.692 11.661 1.00 92.75 394 LYS A C 1
ATOM 3339 O O . LYS A 1 394 ? -19.287 0.645 11.974 1.00 92.75 394 LYS A O 1
ATOM 3344 N N . GLN A 1 395 ? -17.456 1.750 11.275 1.00 90.38 395 GLN A N 1
ATOM 3345 C CA . GLN A 1 395 ? -16.573 0.581 11.194 1.00 90.38 395 GLN A CA 1
ATOM 3346 C C . GLN A 1 395 ? -16.315 -0.059 12.568 1.00 90.38 395 GLN A C 1
ATOM 3348 O O . GLN A 1 395 ? -16.077 -1.256 12.649 1.00 90.38 395 GLN A O 1
ATOM 3353 N N . GLN A 1 396 ? -16.424 0.711 13.654 1.00 91.00 396 GLN A N 1
ATOM 3354 C CA . GLN A 1 396 ? -16.184 0.256 15.028 1.00 91.00 396 GLN A CA 1
ATOM 3355 C C . GLN A 1 396 ? -17.460 -0.183 15.760 1.00 91.00 396 GLN A C 1
ATOM 3357 O O . GLN A 1 396 ? -17.501 -0.193 16.988 1.00 91.00 396 GLN A O 1
ATOM 3362 N N . LYS A 1 397 ? -18.513 -0.558 15.030 1.00 94.19 397 LYS A N 1
ATOM 3363 C CA . LYS A 1 397 ? -19.808 -0.942 15.607 1.00 94.19 397 LYS A CA 1
ATOM 3364 C C . LYS A 1 397 ? -19.704 -1.992 16.716 1.00 94.19 397 LYS A C 1
ATOM 3366 O O . LYS A 1 397 ? -20.303 -1.807 17.769 1.00 94.19 397 LYS A O 1
ATOM 3371 N N . GLU A 1 398 ? -18.926 -3.054 16.508 1.00 93.00 398 GLU A N 1
ATOM 3372 C CA . GLU A 1 398 ? -18.776 -4.123 17.508 1.00 93.00 398 GLU A CA 1
ATOM 3373 C C . GLU A 1 398 ? -18.074 -3.623 18.785 1.00 93.00 398 GLU A C 1
ATOM 3375 O O . GLU A 1 398 ? -18.465 -4.004 19.878 1.00 93.00 398 GLU A O 1
ATOM 3380 N N . TYR A 1 399 ? -17.132 -2.676 18.686 1.00 92.88 399 TYR A N 1
ATOM 3381 C CA . TYR A 1 399 ? -16.544 -2.024 19.868 1.00 92.88 399 TYR A CA 1
ATOM 3382 C C . TYR A 1 399 ? -17.591 -1.240 20.678 1.00 92.88 399 TYR A C 1
ATOM 3384 O O . TYR A 1 399 ? -17.582 -1.264 21.908 1.00 92.88 399 TYR A O 1
ATOM 3392 N N . TYR A 1 400 ? -18.528 -0.566 20.006 1.00 94.81 400 TYR A N 1
ATOM 3393 C CA . TYR A 1 400 ? -19.636 0.113 20.682 1.00 94.81 400 TYR A CA 1
ATOM 3394 C C . TYR A 1 400 ? -20.670 -0.858 21.251 1.00 94.81 400 TYR A C 1
ATOM 3396 O O . TYR A 1 400 ? -21.266 -0.560 22.285 1.00 94.81 400 TYR A O 1
ATOM 3404 N N . PHE A 1 401 ? -20.855 -2.020 20.623 1.00 94.56 401 PHE A N 1
ATOM 3405 C CA . PHE A 1 401 ? -21.672 -3.091 21.183 1.00 94.56 401 PHE A CA 1
ATOM 3406 C C . PHE A 1 401 ? -21.054 -3.655 22.472 1.00 94.56 401 PHE A C 1
ATOM 3408 O O . PHE A 1 401 ? -21.767 -3.795 23.463 1.00 94.56 401 PHE A O 1
ATOM 3415 N N . ASP A 1 402 ? -19.733 -3.848 22.515 1.00 92.12 402 ASP A N 1
ATOM 3416 C CA . ASP A 1 402 ? -19.027 -4.259 23.737 1.00 92.12 402 ASP A CA 1
ATOM 3417 C C . ASP A 1 402 ? -19.246 -3.226 24.869 1.00 92.12 402 ASP A C 1
ATOM 3419 O O . ASP A 1 402 ? -19.570 -3.579 26.006 1.00 92.12 402 ASP A O 1
ATOM 3423 N N . ILE A 1 403 ? -19.157 -1.921 24.561 1.00 92.12 403 ILE A N 1
ATOM 3424 C CA . ILE A 1 403 ? -19.456 -0.835 25.523 1.00 92.12 403 ILE A CA 1
ATOM 3425 C C . ILE A 1 403 ? -20.909 -0.900 25.998 1.00 92.12 403 ILE A C 1
ATOM 3427 O O . ILE A 1 403 ? -21.187 -0.714 27.187 1.00 92.12 403 ILE A O 1
ATOM 3431 N N . PHE A 1 404 ? -21.840 -1.151 25.081 1.00 92.56 404 PHE A N 1
ATOM 3432 C CA . PHE A 1 404 ? -23.256 -1.299 25.389 1.00 92.56 404 PHE A CA 1
ATOM 3433 C C . PHE A 1 404 ? -23.485 -2.466 26.360 1.00 92.56 404 PHE A C 1
ATOM 3435 O O . PHE A 1 404 ? -24.103 -2.267 27.405 1.00 92.56 404 PHE A O 1
ATOM 3442 N N . GLN A 1 405 ? -22.909 -3.644 26.102 1.00 90.56 405 GLN A N 1
ATOM 3443 C CA . GLN A 1 405 ? -23.012 -4.812 26.986 1.00 90.56 405 GLN A CA 1
ATOM 3444 C C . GLN A 1 405 ? -22.440 -4.553 28.384 1.00 90.56 405 GLN A C 1
ATOM 3446 O O . GLN A 1 405 ? -23.070 -4.914 29.381 1.00 90.56 405 GLN A O 1
ATOM 3451 N N . VAL A 1 406 ? -21.277 -3.903 28.470 1.00 88.88 406 VAL A N 1
ATOM 3452 C CA . VAL A 1 406 ? -20.652 -3.530 29.751 1.00 88.88 406 VAL A CA 1
ATOM 3453 C C . VAL A 1 406 ? -21.496 -2.506 30.516 1.00 88.88 406 VAL A C 1
ATOM 3455 O O . VAL A 1 406 ? -21.575 -2.551 31.743 1.00 88.88 406 VAL A O 1
ATOM 3458 N N . SER A 1 407 ? -22.186 -1.611 29.805 1.00 87.81 407 SER A N 1
ATOM 3459 C CA . SER A 1 407 ? -23.089 -0.628 30.419 1.00 87.81 407 SER A CA 1
ATOM 3460 C C . SER A 1 407 ? -24.326 -1.286 31.056 1.00 87.81 407 SER A C 1
ATOM 3462 O O . SER A 1 407 ? -24.835 -0.801 32.075 1.00 87.81 407 SER A O 1
ATOM 3464 N N . PHE A 1 408 ? -24.805 -2.405 30.497 1.00 86.12 408 PHE A N 1
ATOM 3465 C CA . PHE A 1 408 ? -25.862 -3.220 31.108 1.00 86.12 408 PHE A CA 1
ATOM 3466 C C . PHE A 1 408 ? -25.340 -4.014 32.308 1.00 86.12 408 PHE A C 1
ATOM 3468 O O . PHE A 1 408 ? -25.857 -3.819 33.407 1.00 86.12 408 PHE A O 1
ATOM 3475 N N . ASN A 1 409 ? -24.306 -4.839 32.116 1.00 84.00 409 ASN A N 1
ATOM 3476 C CA . ASN A 1 409 ? -23.693 -5.648 33.171 1.00 84.00 409 ASN A CA 1
ATOM 3477 C C . ASN A 1 409 ? -22.165 -5.472 33.180 1.00 84.00 409 ASN A C 1
ATOM 3479 O O . ASN A 1 409 ? -21.473 -5.856 32.234 1.00 84.00 409 ASN A O 1
ATOM 3483 N N . LYS A 1 410 ? -21.637 -4.949 34.294 1.00 80.06 410 LYS A N 1
ATOM 3484 C CA . LYS A 1 410 ? -20.198 -4.723 34.490 1.00 80.06 410 LYS A CA 1
ATOM 3485 C C . LYS A 1 410 ? -19.368 -6.008 34.465 1.00 80.06 410 LYS A C 1
ATOM 3487 O O . LYS A 1 410 ? -18.183 -5.934 34.148 1.00 80.06 410 LYS A O 1
ATOM 3492 N N . GLU A 1 411 ? -19.953 -7.171 34.740 1.00 81.38 411 GLU A N 1
ATOM 3493 C CA . GLU A 1 411 ? -19.258 -8.466 34.664 1.00 81.38 411 GLU A CA 1
ATOM 3494 C C . GLU A 1 411 ? -18.736 -8.770 33.249 1.00 81.38 411 GLU A C 1
ATOM 3496 O O . GLU A 1 411 ? -17.747 -9.483 33.088 1.00 81.38 411 GLU A O 1
ATOM 3501 N N . ASN A 1 412 ? -19.310 -8.141 32.216 1.00 82.19 412 ASN A N 1
ATOM 3502 C CA . ASN A 1 412 ? -18.848 -8.280 30.835 1.00 82.19 412 ASN A CA 1
ATOM 3503 C C . ASN A 1 412 ? -17.490 -7.597 30.567 1.00 82.19 412 ASN A C 1
ATOM 3505 O O . ASN A 1 412 ? -16.893 -7.824 29.513 1.00 82.19 412 ASN A O 1
ATOM 3509 N N . SER A 1 413 ? -16.964 -6.783 31.492 1.00 82.94 413 SER A N 1
ATOM 3510 C CA . SER A 1 413 ? -15.771 -5.948 31.256 1.00 82.94 413 SER A CA 1
ATOM 3511 C C . SER A 1 413 ? -14.530 -6.759 30.873 1.00 82.94 413 SER A C 1
ATOM 3513 O O . SER A 1 413 ? -13.819 -6.394 29.938 1.00 82.94 413 SER A O 1
ATOM 3515 N N . GLN A 1 414 ? -14.286 -7.898 31.531 1.00 79.56 414 GLN A N 1
ATOM 3516 C CA . GLN A 1 414 ? -13.139 -8.756 31.212 1.00 79.56 414 GLN A CA 1
ATOM 3517 C C . GLN A 1 414 ? -13.247 -9.346 29.797 1.00 79.56 414 GLN A C 1
ATOM 3519 O O . GLN A 1 414 ? -12.265 -9.356 29.055 1.00 79.56 414 GLN A O 1
ATOM 3524 N N . SER A 1 415 ? -14.444 -9.791 29.400 1.00 82.75 415 SER A N 1
ATOM 3525 C CA . SER A 1 415 ? -14.685 -10.309 28.048 1.00 82.75 415 SER A CA 1
ATOM 3526 C C . SER A 1 415 ? -14.509 -9.226 26.978 1.00 82.75 415 SER A C 1
ATOM 3528 O O . SER A 1 415 ? -13.879 -9.485 25.955 1.00 82.75 415 SER A O 1
ATOM 3530 N N . ALA A 1 416 ? -14.945 -7.991 27.255 1.00 86.69 416 ALA A N 1
ATOM 3531 C CA . ALA A 1 416 ? -14.782 -6.845 26.363 1.00 86.69 416 ALA A CA 1
ATOM 3532 C C . ALA A 1 416 ? -13.307 -6.433 26.190 1.00 86.69 416 ALA A C 1
ATOM 3534 O O . ALA A 1 416 ? -12.882 -6.122 25.077 1.00 86.69 416 ALA A O 1
ATOM 3535 N N . ILE A 1 417 ? -12.496 -6.494 27.258 1.00 85.56 417 ILE A N 1
ATOM 3536 C CA . ILE A 1 417 ? -11.036 -6.299 27.172 1.00 85.56 417 ILE A CA 1
ATOM 3537 C C . ILE A 1 417 ? -10.413 -7.312 26.216 1.00 85.56 417 ILE A C 1
ATOM 3539 O O . ILE A 1 417 ? -9.652 -6.928 25.326 1.00 85.56 417 ILE A O 1
ATOM 3543 N N . VAL A 1 418 ? -10.738 -8.598 26.385 1.00 84.38 418 VAL A N 1
ATOM 3544 C CA . VAL A 1 418 ? -10.191 -9.660 25.533 1.00 84.38 418 VAL A CA 1
ATOM 3545 C C . VAL A 1 418 ? -10.654 -9.482 24.090 1.00 84.38 418 VAL A C 1
ATOM 3547 O O . VAL A 1 418 ? -9.821 -9.512 23.187 1.00 84.38 418 VAL A O 1
ATOM 3550 N N . ALA A 1 419 ? -11.946 -9.234 23.865 1.00 86.44 419 ALA A N 1
ATOM 3551 C CA . ALA A 1 419 ? -12.505 -9.015 22.535 1.00 86.44 419 ALA A CA 1
ATOM 3552 C C . ALA A 1 419 ? -11.827 -7.835 21.823 1.00 86.44 419 ALA A C 1
ATOM 3554 O O . ALA A 1 419 ? -11.405 -7.964 20.672 1.00 86.44 419 ALA A O 1
ATOM 3555 N N . GLN A 1 420 ? -11.639 -6.708 22.517 1.00 88.81 420 GLN A N 1
ATOM 3556 C CA . GLN A 1 420 ? -10.968 -5.541 21.952 1.00 88.81 420 GLN A CA 1
ATOM 3557 C C . GLN A 1 420 ? -9.478 -5.795 21.687 1.00 88.81 420 GLN A C 1
ATOM 3559 O O . GLN A 1 420 ? -8.966 -5.352 20.660 1.00 88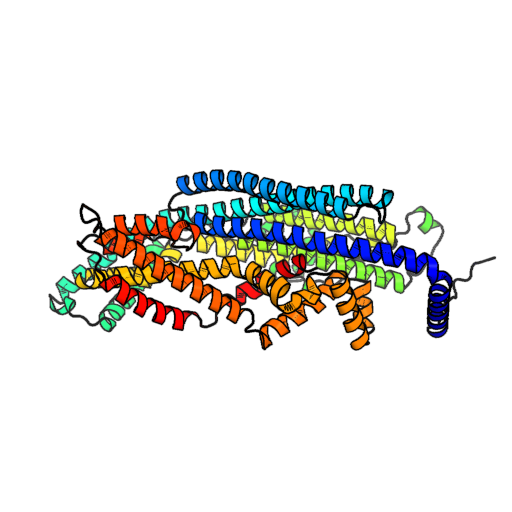.81 420 GLN A O 1
ATOM 3564 N N . LEU A 1 421 ? -8.780 -6.522 22.564 1.00 88.12 421 LEU A N 1
ATOM 3565 C CA . LEU A 1 421 ? -7.382 -6.895 22.345 1.00 88.12 421 LEU A CA 1
ATOM 3566 C C . LEU A 1 421 ? -7.230 -7.815 21.122 1.00 88.12 421 LEU A C 1
ATOM 3568 O O . LEU A 1 421 ? -6.365 -7.577 20.280 1.00 88.12 421 LEU A O 1
ATOM 3572 N N . VAL A 1 422 ? -8.090 -8.832 20.994 1.00 86.94 422 VAL A N 1
ATOM 3573 C CA . VAL A 1 422 ? -8.141 -9.728 19.826 1.00 86.94 422 VAL A CA 1
ATOM 3574 C C . VAL A 1 422 ? -8.403 -8.931 18.552 1.00 86.94 422 VAL A C 1
ATOM 3576 O O . VAL A 1 422 ? -7.696 -9.134 17.568 1.00 86.94 422 VAL A O 1
ATOM 3579 N N . ARG A 1 423 ? -9.361 -7.996 18.573 1.00 88.50 423 ARG A N 1
ATOM 3580 C CA . ARG A 1 423 ? -9.703 -7.133 17.433 1.00 88.50 423 ARG A CA 1
ATOM 3581 C C . ARG A 1 423 ? -8.503 -6.298 16.976 1.00 88.50 423 ARG A C 1
ATOM 3583 O O . ARG A 1 423 ? -8.103 -6.395 15.821 1.00 88.50 423 ARG A O 1
ATOM 3590 N N . VAL A 1 424 ? -7.865 -5.575 17.901 1.00 90.44 424 VAL A N 1
ATOM 3591 C CA . VAL A 1 424 ? -6.677 -4.744 17.620 1.00 90.44 424 VAL A CA 1
ATOM 3592 C C . VAL A 1 424 ? -5.530 -5.571 17.037 1.00 90.44 424 VAL A C 1
ATOM 3594 O O . VAL A 1 424 ? -4.875 -5.145 16.087 1.00 90.44 424 VAL A O 1
ATOM 3597 N N . LEU A 1 425 ? -5.273 -6.757 17.596 1.00 91.00 425 LEU A N 1
ATOM 3598 C CA . LEU A 1 425 ? -4.187 -7.615 17.127 1.00 91.00 425 LEU A CA 1
ATOM 3599 C C . LEU A 1 425 ? -4.509 -8.290 15.793 1.00 91.00 425 LEU A C 1
ATOM 3601 O O . LEU A 1 425 ? -3.610 -8.430 14.973 1.00 91.00 425 LEU A O 1
ATOM 3605 N N . SER A 1 426 ? -5.761 -8.674 15.545 1.00 86.50 426 SER A N 1
ATOM 3606 C CA . SER A 1 426 ? -6.165 -9.289 14.273 1.00 86.50 426 SER A CA 1
ATOM 3607 C C . SER A 1 426 ? -6.065 -8.284 13.126 1.00 86.50 426 SER A C 1
ATOM 3609 O O . SER A 1 426 ? -5.404 -8.569 12.128 1.00 86.50 426 SER A O 1
ATOM 3611 N N . GLU A 1 427 ? -6.592 -7.069 13.322 1.00 88.56 427 GLU A N 1
ATOM 3612 C CA . GLU A 1 427 ? -6.455 -5.956 12.371 1.00 88.56 427 GLU A CA 1
ATOM 3613 C C . GLU A 1 427 ? -4.977 -5.642 12.088 1.00 88.56 427 GLU A C 1
ATOM 3615 O O . GLU A 1 427 ? -4.563 -5.525 10.935 1.00 88.56 427 GLU A O 1
ATOM 3620 N N . GLY A 1 428 ? -4.148 -5.571 13.133 1.00 91.56 428 GLY A N 1
ATOM 3621 C CA . GLY A 1 428 ? -2.722 -5.303 12.982 1.00 91.56 428 GLY A CA 1
ATOM 3622 C C . GLY A 1 428 ? -1.934 -6.430 12.306 1.00 91.56 428 GLY A C 1
ATOM 3623 O O . GLY A 1 428 ? -0.978 -6.164 11.573 1.00 91.56 428 GLY A O 1
ATOM 3624 N N . ILE A 1 429 ? -2.316 -7.694 12.513 1.00 90.19 429 ILE A N 1
ATOM 3625 C CA . ILE A 1 429 ? -1.722 -8.825 11.789 1.00 90.19 429 ILE A CA 1
ATOM 3626 C C . ILE A 1 429 ? -2.081 -8.751 10.310 1.00 90.19 429 ILE A C 1
ATOM 3628 O O . ILE A 1 429 ? -1.186 -8.920 9.485 1.00 90.19 429 ILE A O 1
ATOM 3632 N N . LEU A 1 430 ? -3.345 -8.480 9.978 1.00 86.88 430 LEU A N 1
ATOM 3633 C CA . LEU A 1 430 ? -3.783 -8.335 8.593 1.00 86.88 430 LEU A CA 1
ATOM 3634 C C . LEU A 1 430 ? -3.007 -7.216 7.887 1.00 86.88 430 LEU A C 1
ATOM 3636 O O . LEU A 1 430 ? -2.385 -7.469 6.858 1.00 86.88 430 LEU A O 1
ATOM 3640 N N . GLU A 1 431 ? -2.945 -6.027 8.493 1.00 89.69 431 GLU A N 1
ATOM 3641 C CA . GLU A 1 431 ? -2.204 -4.880 7.951 1.00 89.69 431 GLU A CA 1
ATOM 3642 C C . GLU A 1 431 ? -0.718 -5.215 7.736 1.00 89.69 431 GLU A C 1
ATOM 3644 O O . GLU A 1 431 ? -0.132 -4.907 6.696 1.00 89.69 431 GLU A O 1
ATOM 3649 N N . LYS A 1 432 ? -0.095 -5.915 8.692 1.00 91.56 432 LYS A N 1
ATOM 3650 C CA . LYS A 1 432 ? 1.310 -6.324 8.578 1.00 91.56 432 LYS A CA 1
ATOM 3651 C C . LYS A 1 432 ? 1.538 -7.377 7.491 1.00 91.56 432 LYS A C 1
ATOM 3653 O O . LYS A 1 432 ? 2.580 -7.360 6.832 1.00 91.56 432 LYS A O 1
ATOM 3658 N N . VAL A 1 433 ? 0.598 -8.305 7.312 1.00 89.69 433 VAL A N 1
ATOM 3659 C CA . VAL A 1 433 ? 0.643 -9.288 6.223 1.00 89.69 433 VAL A CA 1
ATOM 3660 C C . VAL A 1 433 ? 0.556 -8.575 4.883 1.00 89.69 433 VAL A C 1
ATOM 3662 O O . VAL A 1 433 ? 1.428 -8.793 4.047 1.00 89.69 433 VAL A O 1
ATOM 3665 N N . GLU A 1 434 ? -0.427 -7.693 4.703 1.00 84.69 434 GLU A N 1
ATOM 3666 C CA . GLU A 1 434 ? -0.614 -6.926 3.467 1.00 84.69 434 GLU A CA 1
ATOM 3667 C C . GLU A 1 434 ? 0.635 -6.115 3.105 1.00 84.69 434 GLU A C 1
ATOM 3669 O O . GLU A 1 434 ? 1.117 -6.202 1.975 1.00 84.69 434 GLU A O 1
ATOM 3674 N N . GLN A 1 435 ? 1.217 -5.414 4.081 1.00 87.62 435 GLN A N 1
ATOM 3675 C CA . GLN A 1 435 ? 2.416 -4.599 3.887 1.00 87.62 435 GLN A CA 1
ATOM 3676 C C . GLN A 1 435 ? 3.637 -5.410 3.416 1.00 87.62 435 GLN A C 1
ATOM 3678 O O . GLN A 1 435 ? 4.411 -4.941 2.583 1.00 87.62 435 GLN A O 1
ATOM 3683 N N . GLU A 1 436 ? 3.854 -6.612 3.957 1.00 89.75 436 GLU A N 1
ATOM 3684 C CA . GLU A 1 436 ? 5.066 -7.404 3.687 1.00 89.75 436 GLU A CA 1
ATOM 3685 C C . GLU A 1 436 ? 4.885 -8.451 2.571 1.00 89.75 436 GLU A C 1
ATOM 3687 O O . GLU A 1 436 ? 5.865 -9.070 2.141 1.00 89.75 436 GLU A O 1
ATOM 3692 N N . LEU A 1 437 ? 3.651 -8.686 2.108 1.00 85.12 437 LEU A N 1
ATOM 3693 C CA . LEU A 1 437 ? 3.313 -9.807 1.227 1.00 85.12 437 LEU A CA 1
ATOM 3694 C C . LEU A 1 437 ? 4.117 -9.790 -0.074 1.00 85.12 437 LEU A C 1
ATOM 3696 O O . LEU A 1 437 ? 4.690 -10.809 -0.461 1.00 85.12 437 LEU A O 1
ATOM 3700 N N . ALA A 1 438 ? 4.190 -8.634 -0.734 1.00 83.19 438 ALA A N 1
ATOM 3701 C CA . ALA A 1 438 ? 4.876 -8.482 -2.014 1.00 83.19 438 ALA A CA 1
ATOM 3702 C C . ALA A 1 438 ? 6.359 -8.863 -1.927 1.00 83.19 438 ALA A C 1
ATOM 3704 O O . ALA A 1 438 ? 6.875 -9.601 -2.770 1.00 83.19 438 ALA A O 1
ATOM 3705 N N . ASP A 1 439 ? 7.037 -8.392 -0.879 1.00 86.38 439 ASP A N 1
ATOM 3706 C CA . ASP A 1 439 ? 8.451 -8.675 -0.652 1.00 86.38 439 ASP A CA 1
ATOM 3707 C C . ASP A 1 439 ? 8.666 -10.154 -0.314 1.00 86.38 439 ASP A C 1
ATOM 3709 O O . ASP A 1 439 ? 9.590 -10.782 -0.830 1.00 86.38 439 ASP A O 1
ATOM 3713 N N . ARG A 1 440 ? 7.781 -10.751 0.495 1.00 88.88 440 ARG A N 1
ATOM 3714 C CA . ARG A 1 440 ? 7.848 -12.180 0.844 1.00 88.88 440 ARG A CA 1
ATOM 3715 C C . ARG A 1 440 ? 7.626 -13.083 -0.365 1.00 88.88 440 ARG A C 1
ATOM 3717 O O . ARG A 1 440 ? 8.368 -14.050 -0.530 1.00 88.88 440 ARG A O 1
ATOM 3724 N N . VAL A 1 441 ? 6.656 -12.761 -1.222 1.00 85.94 441 VAL A N 1
ATOM 3725 C CA . VAL A 1 441 ? 6.415 -13.469 -2.491 1.00 85.94 441 VAL A CA 1
ATOM 3726 C C . VAL A 1 441 ? 7.639 -13.356 -3.398 1.00 85.94 441 VAL A C 1
ATOM 3728 O O . VAL A 1 441 ? 8.122 -14.372 -3.900 1.00 85.94 441 VAL A O 1
ATOM 3731 N N . TYR A 1 442 ? 8.196 -12.150 -3.537 1.00 83.94 442 TYR A N 1
ATOM 3732 C CA . TYR A 1 442 ? 9.433 -11.917 -4.281 1.00 83.94 442 TYR A CA 1
ATOM 3733 C C . TYR A 1 442 ? 10.588 -12.789 -3.780 1.00 83.94 442 TYR A C 1
ATOM 3735 O O . TYR A 1 442 ? 11.206 -13.503 -4.571 1.00 83.94 442 TYR A O 1
ATOM 3743 N N . TYR A 1 443 ? 10.840 -12.811 -2.471 1.00 87.00 443 TYR A N 1
ATOM 3744 C CA . TYR A 1 443 ? 11.905 -13.631 -1.896 1.00 87.00 443 TYR A CA 1
ATOM 3745 C C . TYR A 1 443 ? 11.652 -15.132 -2.052 1.00 87.00 443 TYR A C 1
ATOM 3747 O O . TYR A 1 443 ? 12.585 -15.871 -2.360 1.00 87.00 443 TYR A O 1
ATOM 3755 N N . GLN A 1 444 ? 10.413 -15.596 -1.879 1.00 86.19 444 GLN A N 1
ATOM 3756 C CA . GLN A 1 444 ? 10.072 -17.012 -2.014 1.00 86.19 444 GLN A CA 1
ATOM 3757 C C . GLN A 1 444 ? 10.256 -17.510 -3.454 1.00 86.19 444 GLN A C 1
ATOM 3759 O O . GLN A 1 444 ? 10.781 -18.604 -3.675 1.00 86.19 444 GLN A O 1
ATOM 3764 N N . ILE A 1 445 ? 9.854 -16.715 -4.444 1.00 83.44 445 ILE A N 1
ATOM 3765 C CA . ILE A 1 445 ? 10.027 -17.073 -5.853 1.00 83.44 445 ILE A CA 1
ATOM 3766 C C . ILE A 1 445 ? 11.508 -17.031 -6.230 1.00 83.44 445 ILE A C 1
ATOM 3768 O O . ILE A 1 445 ? 12.039 -18.028 -6.720 1.00 83.44 445 ILE A O 1
ATOM 3772 N N . LYS A 1 446 ? 12.182 -15.910 -5.956 1.00 81.56 446 LYS A N 1
ATOM 3773 C CA . LYS A 1 446 ? 13.564 -15.693 -6.387 1.00 81.56 446 LYS A CA 1
ATOM 3774 C C . LYS A 1 446 ? 14.567 -16.600 -5.674 1.00 81.56 446 LYS A C 1
ATOM 3776 O O . LYS A 1 446 ? 15.464 -17.117 -6.323 1.00 81.56 446 LYS A O 1
ATOM 3781 N N . ASN A 1 447 ? 14.431 -16.825 -4.365 1.00 78.50 447 ASN A N 1
ATOM 3782 C CA . ASN A 1 447 ? 15.467 -17.522 -3.589 1.00 78.50 447 ASN A CA 1
ATOM 3783 C C . ASN A 1 447 ? 15.146 -18.969 -3.241 1.00 78.50 447 ASN A C 1
ATOM 3785 O O . ASN A 1 447 ? 16.068 -19.714 -2.915 1.00 78.50 447 ASN A O 1
ATOM 3789 N N . VAL A 1 448 ? 13.873 -19.363 -3.267 1.00 80.19 448 VAL A N 1
ATOM 3790 C CA . VAL A 1 448 ? 13.474 -20.704 -2.823 1.00 80.19 448 VAL A CA 1
ATOM 3791 C C . VAL A 1 448 ? 12.993 -21.545 -3.992 1.00 80.19 448 VAL A C 1
ATOM 3793 O O . VAL A 1 448 ? 13.491 -22.646 -4.184 1.00 80.19 448 VAL A O 1
ATOM 3796 N N . THR A 1 449 ? 12.045 -21.032 -4.774 1.00 81.62 449 THR A N 1
ATOM 3797 C CA . THR A 1 449 ? 11.335 -21.857 -5.763 1.00 81.62 449 THR A CA 1
ATOM 3798 C C . THR A 1 449 ? 12.088 -21.949 -7.088 1.00 81.62 449 THR A C 1
ATOM 3800 O O . THR A 1 449 ? 12.261 -23.040 -7.616 1.00 81.62 449 THR A O 1
ATOM 3803 N N . TYR A 1 450 ? 12.575 -20.819 -7.609 1.00 83.38 450 TYR A N 1
ATOM 3804 C CA . TYR A 1 450 ? 13.183 -20.740 -8.944 1.00 83.38 450 TYR A CA 1
ATOM 3805 C C . TYR A 1 450 ? 14.568 -20.079 -8.909 1.00 83.38 450 TYR A C 1
ATOM 3807 O O . TYR A 1 450 ? 14.956 -19.342 -9.818 1.00 83.38 450 TYR A O 1
ATOM 3815 N N . SER A 1 451 ? 15.328 -20.335 -7.843 1.00 82.62 451 SER A N 1
ATOM 3816 C CA . SER A 1 451 ? 16.652 -19.741 -7.620 1.00 82.62 451 SER A CA 1
ATOM 3817 C C . SER A 1 451 ? 17.664 -20.084 -8.708 1.00 82.62 451 SER A C 1
ATOM 3819 O O . SER A 1 451 ? 18.455 -19.226 -9.092 1.00 82.62 451 SER A O 1
ATOM 3821 N N . GLU A 1 452 ? 17.598 -21.291 -9.269 1.00 82.31 452 GLU A N 1
ATOM 3822 C CA . GLU A 1 452 ? 18.464 -21.730 -10.371 1.00 82.31 452 GLU A CA 1
ATOM 3823 C C . GLU A 1 452 ? 18.241 -20.931 -11.664 1.00 82.31 452 GLU A C 1
ATOM 3825 O O . GLU A 1 452 ? 19.160 -20.772 -12.469 1.00 82.31 452 GLU A O 1
ATOM 3830 N N . ILE A 1 453 ? 17.030 -20.396 -11.841 1.00 81.81 453 ILE A N 1
ATOM 3831 C CA . ILE A 1 453 ? 16.631 -19.623 -13.017 1.00 81.81 453 ILE A CA 1
ATOM 3832 C C . ILE A 1 453 ? 16.893 -18.135 -12.783 1.00 81.81 453 ILE A C 1
ATOM 3834 O O . ILE A 1 453 ? 17.487 -17.477 -13.634 1.00 81.81 453 ILE A O 1
ATOM 3838 N N . PHE A 1 454 ? 16.459 -17.591 -11.642 1.00 80.12 454 PHE A N 1
ATOM 3839 C CA . PHE A 1 454 ? 16.428 -16.142 -11.419 1.00 80.12 454 PHE A CA 1
ATOM 3840 C C . PHE A 1 454 ? 17.701 -15.548 -10.809 1.00 80.12 454 PHE A C 1
ATOM 3842 O O . PHE A 1 454 ? 17.888 -14.334 -10.897 1.00 80.12 454 PHE A O 1
ATOM 3849 N N . ASN A 1 455 ? 18.591 -16.349 -10.214 1.00 74.69 455 ASN A N 1
ATOM 3850 C CA . ASN A 1 455 ? 19.816 -15.809 -9.606 1.00 74.69 455 ASN A CA 1
ATOM 3851 C C . ASN A 1 455 ? 20.990 -15.688 -10.584 1.00 74.69 455 ASN A C 1
ATOM 3853 O O . ASN A 1 455 ? 21.935 -14.945 -10.309 1.00 74.69 455 ASN A O 1
ATOM 3857 N N . ASP A 1 456 ? 20.920 -16.358 -11.734 1.00 76.06 456 ASP A N 1
ATOM 3858 C CA . ASP A 1 456 ? 21.922 -16.254 -12.788 1.00 76.06 456 ASP A CA 1
ATOM 3859 C C . ASP A 1 456 ? 21.306 -15.724 -14.085 1.00 76.06 456 ASP A C 1
ATOM 3861 O O . ASP A 1 456 ? 20.404 -16.317 -14.676 1.00 76.06 456 ASP A O 1
ATOM 3865 N N . LYS A 1 457 ? 21.841 -14.600 -14.569 1.00 77.50 457 LYS A N 1
ATOM 3866 C CA . LYS A 1 457 ? 21.380 -13.965 -15.807 1.00 77.50 457 LYS A CA 1
ATOM 3867 C C . LYS A 1 457 ? 21.525 -14.903 -17.003 1.00 77.50 457 LYS A C 1
ATOM 3869 O O . LYS A 1 457 ? 20.695 -14.873 -17.913 1.00 77.50 457 LYS A O 1
ATOM 3874 N N . ARG A 1 458 ? 22.583 -15.717 -17.030 1.00 78.06 458 ARG A N 1
ATOM 3875 C CA . ARG A 1 458 ? 22.811 -16.655 -18.129 1.00 78.06 458 ARG A CA 1
ATOM 3876 C C . ARG A 1 458 ? 21.783 -17.783 -18.093 1.00 78.06 458 ARG A C 1
ATOM 3878 O O . ARG A 1 458 ? 21.200 -18.050 -19.141 1.00 78.06 458 ARG A O 1
ATOM 3885 N N . SER A 1 459 ? 21.514 -18.374 -16.930 1.00 81.81 459 SER A N 1
ATOM 3886 C CA . SER A 1 459 ? 20.424 -19.337 -16.733 1.00 81.81 459 SER A CA 1
ATOM 3887 C C . SER A 1 459 ? 19.069 -18.768 -17.140 1.00 81.81 459 SER A C 1
ATOM 3889 O O . SER A 1 459 ?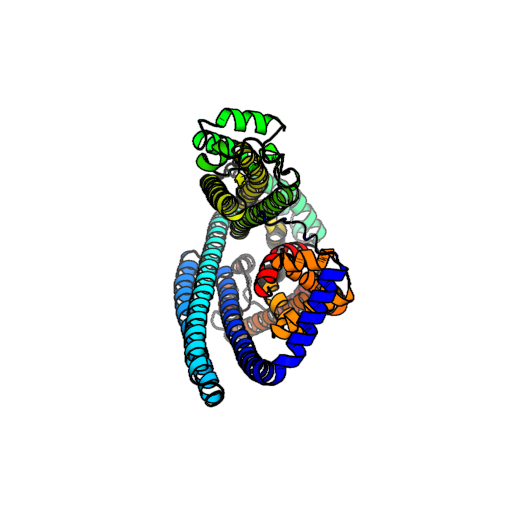 18.334 -19.432 -17.870 1.00 81.81 459 SER A O 1
ATOM 3891 N N . LEU A 1 460 ? 18.757 -17.528 -16.752 1.00 83.00 460 LEU A N 1
ATOM 3892 C CA . LEU A 1 460 ? 17.511 -16.861 -17.131 1.00 83.00 460 LEU A CA 1
ATOM 3893 C C . LEU A 1 460 ? 17.378 -16.741 -18.655 1.00 83.00 460 LEU A C 1
ATOM 3895 O O . LEU A 1 460 ? 16.399 -17.206 -19.237 1.00 83.00 460 LEU A O 1
ATOM 3899 N N . ILE A 1 461 ? 18.384 -16.158 -19.317 1.00 83.44 461 ILE A N 1
ATOM 3900 C CA . ILE A 1 461 ? 18.380 -15.982 -20.777 1.00 83.44 461 ILE A CA 1
ATOM 3901 C C . ILE A 1 461 ? 18.312 -17.339 -21.480 1.00 83.44 461 ILE A C 1
ATOM 3903 O O . ILE A 1 461 ? 17.532 -17.499 -22.416 1.00 83.44 461 ILE A O 1
ATOM 3907 N N . ALA A 1 462 ? 19.091 -18.324 -21.029 1.00 85.50 462 ALA A N 1
ATOM 3908 C CA . ALA A 1 462 ? 19.067 -19.668 -21.593 1.00 85.50 462 ALA A CA 1
ATOM 3909 C C . ALA A 1 462 ? 17.671 -20.295 -21.476 1.00 85.50 462 ALA A C 1
ATOM 3911 O O . ALA A 1 462 ? 17.148 -20.785 -22.473 1.00 85.50 462 ALA A O 1
ATOM 3912 N N . SER A 1 463 ? 17.038 -20.202 -20.305 1.00 88.69 463 SER A N 1
ATOM 3913 C CA . SER A 1 463 ? 15.695 -20.742 -20.055 1.00 88.69 463 SER A CA 1
ATOM 3914 C C . SER A 1 463 ? 14.637 -20.085 -20.947 1.00 88.69 463 SER A C 1
ATOM 3916 O O . SER A 1 463 ? 13.801 -20.775 -21.531 1.00 88.69 463 SER A O 1
ATOM 3918 N N . ILE A 1 464 ? 14.710 -18.762 -21.134 1.00 88.31 464 ILE A N 1
ATOM 3919 C CA . ILE A 1 464 ? 13.821 -18.033 -22.051 1.00 88.31 464 ILE A CA 1
ATOM 3920 C C . ILE A 1 464 ? 14.025 -18.508 -23.494 1.00 88.31 464 ILE A C 1
ATOM 3922 O O . ILE A 1 464 ? 13.054 -18.808 -24.188 1.00 88.31 464 ILE A O 1
ATOM 3926 N N . LEU A 1 465 ? 15.275 -18.589 -23.959 1.00 88.75 465 LEU A N 1
ATOM 3927 C CA . LEU A 1 465 ? 15.588 -18.980 -25.336 1.00 88.75 465 LEU A CA 1
ATOM 3928 C C . LEU A 1 465 ? 15.206 -20.436 -25.631 1.00 88.75 465 LEU A C 1
ATOM 3930 O O . LEU A 1 465 ? 14.683 -20.710 -26.711 1.00 88.75 465 LEU A O 1
ATOM 3934 N N . ILE A 1 466 ? 15.420 -21.345 -24.675 1.00 89.06 466 ILE A N 1
ATOM 3935 C CA . ILE A 1 466 ? 14.966 -22.740 -24.754 1.00 89.06 466 ILE A CA 1
ATOM 3936 C C . ILE A 1 466 ? 13.439 -22.776 -24.850 1.00 89.06 466 ILE A C 1
ATOM 3938 O O . ILE A 1 466 ? 12.907 -23.368 -25.783 1.00 89.06 466 ILE A O 1
ATOM 3942 N N . SER A 1 467 ? 12.732 -22.050 -23.978 1.00 90.12 467 SER A N 1
ATOM 3943 C CA . SER A 1 467 ? 11.266 -21.987 -24.001 1.00 90.12 467 SER A CA 1
ATOM 3944 C C . SER A 1 467 ? 10.712 -21.434 -25.321 1.00 90.12 467 SER A C 1
ATOM 3946 O O . SER A 1 467 ? 9.712 -21.934 -25.841 1.00 90.12 467 SER A O 1
ATOM 3948 N N . LEU A 1 468 ? 11.358 -20.416 -25.901 1.00 90.31 468 LEU A N 1
ATOM 3949 C CA . LEU A 1 468 ? 11.000 -19.897 -27.226 1.00 90.31 468 LEU A CA 1
ATOM 3950 C C . LEU A 1 468 ? 11.201 -20.958 -28.321 1.00 90.31 468 LEU A C 1
ATOM 3952 O O . LEU A 1 468 ? 10.345 -21.093 -29.198 1.00 90.31 468 LEU A O 1
ATOM 3956 N N . ALA A 1 469 ? 12.294 -21.725 -28.246 1.00 90.00 469 ALA A N 1
ATOM 3957 C CA . ALA A 1 469 ? 12.611 -22.788 -29.199 1.00 90.00 469 ALA A CA 1
ATOM 3958 C C . ALA A 1 469 ? 11.635 -23.959 -29.125 1.00 90.00 469 ALA A C 1
ATOM 3960 O O . ALA A 1 469 ? 11.136 -24.392 -30.161 1.00 90.00 469 ALA A O 1
ATOM 3961 N N . GLU A 1 470 ? 11.305 -24.418 -27.921 1.00 91.44 470 GLU A N 1
ATOM 3962 C CA . GLU A 1 470 ? 10.355 -25.510 -27.695 1.00 91.44 470 GLU A CA 1
ATOM 3963 C C . GLU A 1 470 ? 8.948 -25.164 -28.187 1.00 91.44 470 GLU A C 1
ATOM 3965 O O . GLU A 1 470 ? 8.282 -25.992 -28.806 1.00 91.44 470 GLU A O 1
ATOM 3970 N N . LYS A 1 471 ? 8.499 -23.920 -27.974 1.00 90.06 471 LYS A N 1
ATOM 3971 C CA . LYS A 1 471 ? 7.210 -23.453 -28.501 1.00 90.06 471 LYS A CA 1
ATOM 3972 C C . LYS A 1 471 ? 7.187 -23.347 -30.025 1.00 90.06 471 LYS A C 1
ATOM 3974 O O . LYS A 1 471 ? 6.109 -23.409 -30.613 1.00 90.06 471 LYS A O 1
ATOM 3979 N N . GLY A 1 472 ? 8.332 -23.072 -30.656 1.00 87.00 472 GLY A N 1
ATOM 3980 C CA . GLY A 1 472 ? 8.452 -22.909 -32.107 1.00 87.00 472 GLY A CA 1
ATOM 3981 C C . GLY A 1 472 ? 7.581 -21.794 -32.708 1.00 87.00 472 GLY A C 1
ATOM 3982 O O . GLY A 1 472 ? 7.300 -21.811 -33.906 1.00 87.00 472 GLY A O 1
ATOM 3983 N N . ASN A 1 473 ? 7.117 -20.829 -31.904 1.00 89.75 473 ASN A N 1
ATOM 3984 C CA . ASN A 1 473 ? 6.179 -19.798 -32.345 1.00 89.75 473 ASN A CA 1
ATOM 3985 C C . ASN A 1 473 ? 6.919 -18.540 -32.824 1.00 89.75 473 ASN A C 1
ATOM 3987 O O . ASN A 1 473 ? 7.480 -17.792 -32.026 1.00 89.75 473 ASN A O 1
ATOM 3991 N N . LEU A 1 474 ? 6.865 -18.261 -34.131 1.00 86.81 474 LEU A N 1
ATOM 3992 C CA . LEU A 1 474 ? 7.520 -17.094 -34.735 1.00 86.81 474 LEU A CA 1
ATOM 3993 C C . LEU A 1 474 ? 7.069 -15.755 -34.120 1.00 86.81 474 LEU A C 1
ATOM 3995 O O . LEU A 1 474 ? 7.874 -14.831 -34.012 1.00 86.81 474 LEU A O 1
ATOM 3999 N N . LYS A 1 475 ? 5.803 -15.636 -33.701 1.00 85.19 475 LYS A N 1
ATOM 4000 C CA . LYS A 1 475 ? 5.275 -14.416 -33.077 1.00 85.19 475 LYS A CA 1
ATOM 4001 C C . LYS A 1 475 ? 5.961 -14.142 -31.738 1.00 85.19 475 LYS A C 1
ATOM 4003 O O . LYS A 1 475 ? 6.348 -13.002 -31.506 1.00 85.19 475 LYS A O 1
ATOM 4008 N N . ASP A 1 476 ? 6.182 -15.172 -30.921 1.00 85.56 476 ASP A N 1
ATOM 4009 C CA . ASP A 1 476 ? 6.869 -15.043 -29.628 1.00 85.56 476 ASP A CA 1
ATOM 4010 C C . ASP A 1 476 ? 8.322 -14.571 -29.820 1.00 85.56 476 ASP A C 1
ATOM 4012 O O . ASP A 1 476 ? 8.774 -13.666 -29.121 1.00 85.56 476 ASP A O 1
ATOM 4016 N N . TYR A 1 477 ? 9.031 -15.096 -30.827 1.00 85.94 477 TYR A N 1
ATOM 4017 C CA . TYR A 1 477 ? 10.370 -14.612 -31.192 1.00 85.94 477 TYR A CA 1
ATOM 4018 C C . TYR A 1 477 ? 10.372 -13.147 -31.632 1.00 85.94 477 TYR A C 1
ATOM 4020 O O . TYR A 1 477 ? 11.228 -12.369 -31.208 1.00 85.94 477 TYR A O 1
ATOM 4028 N N . ILE A 1 478 ? 9.412 -12.753 -32.475 1.00 82.69 478 ILE A N 1
ATOM 4029 C CA . ILE A 1 478 ? 9.272 -11.361 -32.916 1.00 82.69 478 ILE A CA 1
ATOM 4030 C C . ILE A 1 478 ? 8.998 -10.453 -31.713 1.00 82.69 478 ILE A C 1
ATOM 4032 O O . ILE A 1 478 ? 9.589 -9.376 -31.632 1.00 82.69 478 ILE A O 1
ATOM 4036 N N . THR A 1 479 ? 8.145 -10.878 -30.776 1.00 82.69 479 THR A N 1
ATOM 4037 C CA . THR A 1 479 ? 7.884 -10.139 -29.538 1.00 82.69 479 THR A CA 1
ATOM 4038 C C . THR A 1 479 ? 9.141 -10.032 -28.685 1.00 82.69 479 THR A C 1
ATOM 4040 O O . THR A 1 479 ? 9.471 -8.922 -28.302 1.00 82.69 479 THR A O 1
ATOM 4043 N N . TYR A 1 480 ? 9.901 -11.107 -28.466 1.00 86.56 480 TYR A N 1
ATOM 4044 C CA . TYR A 1 480 ? 11.157 -11.052 -27.706 1.00 86.56 480 TYR A CA 1
ATOM 4045 C C . TYR A 1 480 ? 12.194 -10.098 -28.317 1.00 86.56 480 TYR A C 1
ATOM 4047 O O . TYR A 1 480 ? 12.836 -9.337 -27.602 1.00 86.56 480 TYR A O 1
ATOM 4055 N N . ILE A 1 481 ? 12.337 -10.087 -29.645 1.00 84.25 481 ILE A N 1
ATOM 4056 C CA . ILE A 1 481 ? 13.306 -9.219 -30.332 1.00 84.25 481 ILE A CA 1
ATOM 4057 C C . ILE A 1 481 ? 12.853 -7.754 -30.325 1.00 84.25 481 ILE A C 1
ATOM 4059 O O . ILE A 1 481 ? 13.669 -6.849 -30.156 1.00 84.25 481 ILE A O 1
ATOM 4063 N N . ARG A 1 482 ? 11.558 -7.499 -30.555 1.00 77.56 482 ARG A N 1
ATOM 4064 C CA . ARG A 1 482 ? 11.019 -6.133 -30.665 1.00 77.56 482 ARG A CA 1
ATOM 4065 C C . ARG A 1 482 ? 10.676 -5.517 -29.313 1.00 77.56 482 ARG A C 1
ATOM 4067 O O . ARG A 1 482 ? 10.683 -4.296 -29.203 1.00 77.56 482 ARG A O 1
ATOM 4074 N N . ASP A 1 483 ? 10.310 -6.324 -28.334 1.00 75.00 483 ASP A N 1
ATOM 4075 C CA . ASP A 1 483 ? 9.879 -5.918 -26.998 1.00 75.00 483 ASP A CA 1
ATOM 4076 C C . ASP A 1 483 ? 10.289 -6.991 -25.968 1.00 75.00 483 ASP A C 1
ATOM 4078 O O . ASP A 1 483 ? 9.458 -7.775 -25.484 1.00 75.00 483 ASP A O 1
ATOM 4082 N N . PRO A 1 484 ? 11.598 -7.074 -25.663 1.00 79.50 484 PRO A N 1
ATOM 4083 C CA . PRO A 1 484 ? 12.121 -8.081 -24.750 1.00 79.50 484 PRO A CA 1
ATOM 4084 C C . PRO A 1 484 ? 11.502 -7.957 -23.358 1.00 79.50 484 PRO A C 1
ATOM 4086 O O . PRO A 1 484 ? 11.213 -8.977 -22.747 1.00 79.50 484 PRO A O 1
ATOM 4089 N N . GLU A 1 485 ? 11.221 -6.741 -22.880 1.00 76.50 485 GLU A N 1
ATOM 4090 C CA . GLU A 1 485 ? 10.607 -6.518 -21.567 1.00 76.50 485 GLU A CA 1
ATOM 4091 C C . GLU A 1 485 ? 9.235 -7.197 -21.481 1.00 76.50 485 GLU A C 1
ATOM 4093 O O . GLU A 1 485 ? 9.007 -8.022 -20.595 1.00 76.50 485 GLU A O 1
ATOM 4098 N N . LYS A 1 486 ? 8.340 -6.929 -22.441 1.00 78.50 486 LYS A N 1
ATOM 4099 C CA . LYS A 1 486 ? 7.015 -7.564 -22.492 1.00 78.50 486 LYS A CA 1
ATOM 4100 C C . LYS A 1 486 ? 7.111 -9.080 -22.625 1.00 78.50 486 LYS A C 1
ATOM 4102 O O . LYS A 1 486 ? 6.361 -9.809 -21.978 1.00 78.50 486 LYS A O 1
ATOM 4107 N N . SER A 1 487 ? 8.030 -9.565 -23.459 1.00 82.88 487 SER A N 1
ATOM 4108 C CA . SER A 1 487 ? 8.227 -11.003 -23.641 1.00 82.88 487 SER A CA 1
ATOM 4109 C C . SER A 1 487 ? 8.695 -11.692 -22.362 1.00 82.88 487 SER A C 1
ATOM 4111 O O . SER A 1 487 ? 8.209 -12.779 -22.055 1.00 82.88 487 SER A O 1
ATOM 4113 N N . ILE A 1 488 ? 9.635 -11.086 -21.634 1.00 82.94 488 ILE A N 1
ATOM 4114 C CA . ILE A 1 488 ? 10.175 -11.648 -20.395 1.00 82.94 488 ILE A CA 1
ATOM 4115 C C . ILE A 1 488 ? 9.109 -11.604 -19.297 1.00 82.94 488 ILE A C 1
ATOM 4117 O O . ILE A 1 488 ? 8.903 -12.622 -18.648 1.00 82.94 488 ILE A O 1
ATOM 4121 N N . LYS A 1 489 ? 8.355 -10.505 -19.151 1.00 80.19 489 LYS A N 1
ATOM 4122 C CA . LYS A 1 489 ? 7.223 -10.420 -18.206 1.00 80.19 489 LYS A CA 1
ATOM 4123 C C . LYS A 1 489 ? 6.193 -11.522 -18.437 1.00 80.19 489 LYS A C 1
ATOM 4125 O O . LYS A 1 489 ? 5.875 -12.277 -17.526 1.00 80.19 489 LYS A O 1
ATOM 4130 N N . ASN A 1 490 ? 5.749 -11.695 -19.683 1.00 81.25 490 ASN A N 1
ATOM 4131 C CA . ASN A 1 490 ? 4.813 -12.764 -20.041 1.00 81.25 490 ASN A CA 1
ATOM 4132 C C . ASN A 1 490 ? 5.376 -14.166 -19.768 1.00 81.25 490 ASN A C 1
ATOM 4134 O O . ASN A 1 490 ? 4.617 -15.105 -19.534 1.00 81.25 490 ASN A O 1
ATOM 4138 N N . TRP A 1 491 ? 6.695 -14.337 -19.865 1.00 85.50 491 TRP A N 1
ATOM 4139 C CA . TRP A 1 491 ? 7.357 -15.603 -19.577 1.00 85.50 491 TRP A CA 1
ATOM 4140 C C . TRP A 1 491 ? 7.452 -15.857 -18.066 1.00 85.50 491 TRP A C 1
ATOM 4142 O O . TRP A 1 491 ? 7.058 -16.932 -17.621 1.00 85.50 491 TRP A O 1
ATOM 4152 N N . ILE A 1 492 ? 7.870 -14.858 -17.279 1.00 81.88 492 ILE A N 1
ATOM 4153 C CA . ILE A 1 492 ? 7.919 -14.909 -15.808 1.00 81.88 492 ILE A CA 1
ATOM 4154 C C . ILE A 1 492 ? 6.521 -15.138 -15.222 1.00 81.88 492 ILE A C 1
ATOM 4156 O O . ILE A 1 492 ? 6.376 -15.937 -14.300 1.00 81.88 492 ILE A O 1
ATOM 4160 N N . GLY A 1 493 ? 5.484 -14.507 -15.785 1.00 81.56 493 GLY A N 1
ATOM 4161 C CA . GLY A 1 493 ? 4.095 -14.663 -15.339 1.00 81.56 493 GLY A CA 1
ATOM 4162 C C . GLY A 1 493 ? 3.627 -16.122 -15.283 1.00 81.56 493 GLY A C 1
ATOM 4163 O O . GLY A 1 493 ? 2.880 -16.500 -14.391 1.00 81.56 493 GLY A O 1
ATOM 4164 N N . LYS A 1 494 ? 4.158 -16.994 -16.147 1.00 82.38 494 LYS A N 1
ATOM 4165 C CA . LYS A 1 494 ? 3.829 -18.429 -16.114 1.00 82.38 494 LYS A CA 1
ATOM 4166 C C . LYS A 1 494 ? 4.377 -19.141 -14.880 1.00 82.38 494 LYS A C 1
ATOM 4168 O O . LYS A 1 494 ? 3.718 -20.024 -14.344 1.00 82.38 494 LYS A O 1
ATOM 4173 N N . TYR A 1 495 ? 5.565 -18.750 -14.422 1.00 79.12 495 TYR A N 1
ATOM 4174 C CA . TYR A 1 495 ? 6.168 -19.299 -13.205 1.00 79.12 495 TYR A CA 1
ATOM 4175 C C . TYR A 1 495 ? 5.410 -18.859 -11.955 1.00 79.12 495 TYR A C 1
ATOM 4177 O O . TYR A 1 495 ? 5.388 -19.588 -10.963 1.00 79.12 495 TYR A O 1
ATOM 4185 N N . PHE A 1 496 ? 4.764 -17.693 -11.999 1.00 75.12 496 PHE A N 1
ATOM 4186 C CA . PHE A 1 496 ? 3.820 -17.278 -10.968 1.00 75.12 496 PHE A CA 1
ATOM 4187 C C . PHE A 1 496 ? 2.563 -18.132 -10.939 1.00 75.12 496 PHE A C 1
ATOM 4189 O O . PHE A 1 496 ? 2.163 -18.568 -9.859 1.00 75.12 496 PHE A O 1
ATOM 4196 N N . ASP A 1 497 ? 1.961 -18.379 -12.102 1.00 79.19 497 ASP A N 1
ATOM 4197 C CA . ASP A 1 497 ? 0.784 -19.241 -12.206 1.00 79.19 497 ASP A CA 1
ATOM 4198 C C . ASP A 1 497 ? 1.111 -20.644 -11.668 1.00 79.19 497 ASP A C 1
ATOM 4200 O O . ASP A 1 497 ? 0.381 -21.196 -10.846 1.00 79.19 497 ASP A O 1
ATOM 4204 N N . GLU A 1 498 ? 2.270 -21.189 -12.046 1.00 81.69 498 GLU A N 1
ATOM 4205 C CA . GLU A 1 498 ? 2.779 -22.465 -11.534 1.00 81.69 498 GLU A CA 1
ATOM 4206 C C . GLU A 1 498 ? 3.042 -22.424 -10.021 1.00 81.69 498 GLU A C 1
ATOM 4208 O O . GLU A 1 498 ? 2.625 -23.325 -9.287 1.00 81.69 498 GLU A O 1
ATOM 4213 N N . PHE A 1 499 ? 3.668 -21.347 -9.532 1.00 78.75 499 PHE A N 1
ATOM 4214 C CA . PHE A 1 499 ? 3.909 -21.143 -8.106 1.00 78.75 499 PHE A CA 1
ATOM 4215 C C . PHE A 1 499 ? 2.605 -21.174 -7.306 1.00 78.75 499 PHE A C 1
ATOM 4217 O O . PHE A 1 499 ? 2.551 -21.781 -6.231 1.00 78.75 499 PHE A O 1
ATOM 4224 N N . HIS A 1 500 ? 1.545 -20.566 -7.844 1.00 75.00 500 HIS A N 1
ATOM 4225 C CA . HIS A 1 500 ? 0.227 -20.562 -7.227 1.00 75.00 500 HIS A CA 1
ATOM 4226 C C . HIS A 1 500 ? -0.408 -21.961 -7.174 1.00 75.00 500 HIS A C 1
ATOM 4228 O O . HIS A 1 500 ? -1.050 -22.295 -6.180 1.00 75.00 500 HIS A O 1
ATOM 4234 N N . LEU A 1 501 ? -0.200 -22.787 -8.203 1.00 74.50 501 LEU A N 1
ATOM 4235 C CA . LEU A 1 501 ? -0.830 -24.104 -8.330 1.00 74.50 501 LEU A CA 1
ATOM 4236 C C . LEU A 1 501 ? -0.167 -25.203 -7.486 1.00 74.50 501 LEU A C 1
ATOM 4238 O O . LEU A 1 501 ? -0.878 -26.033 -6.921 1.00 74.50 501 LEU A O 1
ATOM 4242 N N . TYR A 1 502 ? 1.167 -25.235 -7.388 1.00 68.31 502 TYR A N 1
ATOM 4243 C CA . TYR A 1 502 ? 1.876 -26.423 -6.876 1.00 68.31 502 TYR A CA 1
ATOM 4244 C C . TYR A 1 502 ? 2.611 -26.233 -5.543 1.00 68.31 502 TYR A C 1
ATOM 4246 O O . TYR A 1 502 ? 2.851 -27.210 -4.835 1.00 68.31 502 TYR A O 1
ATOM 4254 N N . HIS A 1 503 ? 2.951 -25.003 -5.147 1.00 63.09 503 HIS A N 1
ATOM 4255 C CA . HIS A 1 503 ? 3.839 -24.757 -3.996 1.00 63.09 503 HIS A CA 1
ATOM 4256 C C . HIS A 1 503 ? 3.125 -24.200 -2.756 1.00 63.09 503 HIS A C 1
ATOM 4258 O O . HIS A 1 503 ? 3.734 -23.533 -1.918 1.00 63.09 503 HIS A O 1
ATOM 4264 N N . GLY A 1 504 ? 1.811 -24.420 -2.653 1.00 69.62 504 GLY A N 1
ATOM 4265 C CA . GLY A 1 504 ? 0.942 -23.726 -1.693 1.00 69.62 504 GLY A CA 1
ATOM 4266 C C . GLY A 1 504 ? 0.725 -22.246 -2.038 1.00 69.62 504 GLY A C 1
ATOM 4267 O O . GLY A 1 504 ? -0.112 -21.589 -1.420 1.00 69.62 504 GLY A O 1
ATOM 4268 N N . GLY A 1 505 ? 1.447 -21.729 -3.038 1.00 80.62 505 GLY A N 1
ATOM 4269 C CA . GLY A 1 505 ? 1.291 -20.399 -3.595 1.00 80.62 505 GLY A CA 1
ATOM 4270 C C . GLY A 1 505 ? 1.399 -19.272 -2.577 1.00 80.62 505 GLY A C 1
ATOM 4271 O O . GLY A 1 505 ? 2.016 -19.372 -1.514 1.00 80.62 505 GLY A O 1
ATOM 4272 N N . ILE A 1 506 ? 0.744 -18.171 -2.924 1.00 80.56 506 ILE A N 1
ATOM 4273 C CA . ILE A 1 506 ? 0.627 -16.977 -2.084 1.00 80.56 506 ILE A CA 1
ATOM 4274 C C . ILE A 1 506 ? -0.090 -17.318 -0.765 1.00 80.56 506 ILE A C 1
ATOM 4276 O O . ILE A 1 506 ? 0.321 -16.850 0.295 1.00 80.56 506 ILE A O 1
ATOM 4280 N N . ASN A 1 507 ? -1.082 -18.213 -0.804 1.00 80.88 507 ASN A N 1
ATOM 4281 C CA . ASN A 1 507 ? -1.834 -18.642 0.378 1.00 80.88 507 ASN A CA 1
ATOM 4282 C C . ASN A 1 507 ? -0.937 -19.315 1.426 1.00 80.88 507 ASN A C 1
ATOM 4284 O O . ASN A 1 507 ? -1.048 -19.011 2.609 1.00 80.88 507 ASN A O 1
ATOM 4288 N N . GLY A 1 508 ? 0.004 -20.162 1.006 1.00 83.38 508 GLY A N 1
ATOM 4289 C CA . GLY A 1 508 ? 0.952 -20.815 1.908 1.00 83.38 508 GLY A CA 1
ATOM 4290 C C . GLY A 1 508 ? 1.946 -19.841 2.549 1.00 83.38 508 GLY A C 1
ATOM 4291 O O . GLY A 1 508 ? 2.369 -20.055 3.686 1.00 83.38 508 GLY A O 1
ATOM 4292 N N . ILE A 1 509 ? 2.311 -18.754 1.857 1.00 85.38 509 ILE A N 1
ATOM 4293 C CA . ILE A 1 509 ? 3.125 -17.670 2.439 1.00 85.38 509 ILE A CA 1
ATOM 4294 C C . ILE A 1 509 ? 2.319 -16.935 3.510 1.00 85.38 509 ILE A C 1
ATOM 4296 O O . ILE A 1 509 ? 2.818 -16.744 4.621 1.00 85.38 509 ILE A O 1
ATOM 4300 N N . ILE A 1 510 ? 1.079 -16.568 3.187 1.00 84.00 510 ILE A N 1
ATOM 4301 C CA . ILE A 1 510 ? 0.173 -15.866 4.099 1.00 84.00 510 ILE A CA 1
ATOM 4302 C C . ILE A 1 510 ? -0.081 -16.708 5.343 1.00 84.00 510 ILE A C 1
ATOM 4304 O O . ILE A 1 510 ? 0.115 -16.223 6.450 1.00 84.00 510 ILE A O 1
ATOM 4308 N N . GLU A 1 511 ? -0.419 -17.987 5.183 1.00 82.81 511 GLU A N 1
ATOM 4309 C CA . GLU A 1 511 ? -0.673 -18.894 6.301 1.00 82.81 511 GLU A CA 1
ATOM 4310 C C . GLU A 1 511 ? 0.543 -18.997 7.237 1.00 82.81 511 GLU A C 1
ATOM 4312 O O . GLU A 1 511 ? 0.401 -18.908 8.458 1.00 82.81 511 GLU A O 1
ATOM 4317 N N . LYS A 1 512 ? 1.757 -19.133 6.684 1.00 86.62 512 LYS A N 1
ATOM 4318 C CA . LYS A 1 512 ? 2.998 -19.167 7.479 1.00 86.62 512 LYS A CA 1
ATOM 4319 C C . LYS A 1 512 ? 3.234 -17.857 8.227 1.00 86.62 512 LYS A C 1
ATOM 4321 O O . LYS A 1 512 ? 3.587 -17.889 9.406 1.00 86.62 512 LYS A O 1
ATOM 4326 N N . GLN A 1 513 ? 3.051 -16.720 7.557 1.00 87.31 513 GLN A N 1
ATOM 4327 C CA . GLN A 1 513 ? 3.258 -15.404 8.157 1.00 87.31 513 GLN A CA 1
ATOM 4328 C C . GLN A 1 513 ? 2.229 -15.124 9.255 1.00 87.31 513 GLN A C 1
ATOM 4330 O O . GLN A 1 513 ? 2.608 -14.719 10.351 1.00 87.31 513 GLN A O 1
ATOM 4335 N N . VAL A 1 514 ? 0.952 -15.406 8.995 1.00 84.81 514 VAL A N 1
ATOM 4336 C CA . VAL A 1 514 ? -0.133 -15.294 9.972 1.00 84.81 514 VAL A CA 1
ATOM 4337 C C . VAL A 1 514 ? 0.175 -16.145 11.197 1.00 84.81 514 VAL A C 1
ATOM 4339 O O . VAL A 1 514 ? 0.218 -15.608 12.298 1.00 84.81 514 VAL A O 1
ATOM 4342 N N . LYS A 1 515 ? 0.497 -17.437 11.032 1.00 84.94 515 LYS A N 1
ATOM 4343 C CA . LYS A 1 515 ? 0.861 -18.319 12.159 1.00 84.94 515 LYS A CA 1
ATOM 4344 C C . LYS A 1 515 ? 2.028 -17.765 12.977 1.00 84.94 515 LYS A C 1
ATOM 4346 O O . LYS A 1 515 ? 1.994 -17.807 14.206 1.00 84.94 515 LYS A O 1
ATOM 4351 N N . GLN A 1 516 ? 3.050 -17.225 12.312 1.00 90.00 516 GLN A N 1
ATOM 4352 C CA . GLN A 1 516 ? 4.193 -16.611 12.985 1.00 90.00 516 GLN A CA 1
ATOM 4353 C C . GLN A 1 516 ? 3.780 -15.375 13.798 1.00 90.00 516 GLN A C 1
ATOM 4355 O O . GLN A 1 516 ? 4.188 -15.240 14.951 1.00 90.00 516 GLN A O 1
ATOM 4360 N N . LEU A 1 517 ? 2.982 -14.476 13.221 1.00 90.00 517 LEU A N 1
ATOM 4361 C CA . LEU A 1 517 ? 2.532 -13.256 13.892 1.00 90.00 517 LEU A CA 1
ATOM 4362 C C . LEU A 1 517 ? 1.560 -13.557 15.039 1.00 90.00 517 LEU A C 1
ATOM 4364 O O . LEU A 1 517 ? 1.688 -12.969 16.110 1.00 90.00 517 LEU A O 1
ATOM 4368 N N . VAL A 1 518 ? 0.667 -14.532 14.856 1.00 86.38 518 VAL A N 1
ATOM 4369 C CA . VAL A 1 518 ? -0.226 -15.065 15.895 1.00 86.38 518 VAL A CA 1
ATOM 4370 C C . VAL A 1 518 ? 0.582 -15.586 17.082 1.00 86.38 518 VAL A C 1
ATOM 4372 O O . VAL A 1 518 ? 0.308 -15.233 18.227 1.00 86.38 518 VAL A O 1
ATOM 4375 N N . TYR A 1 519 ? 1.626 -16.374 16.820 1.00 88.19 519 TYR A N 1
ATOM 4376 C CA . TYR A 1 519 ? 2.520 -16.860 17.867 1.00 88.19 519 TYR A CA 1
ATOM 4377 C C . TYR A 1 519 ? 3.226 -15.710 18.599 1.00 88.19 519 TYR A C 1
ATOM 4379 O O . TYR A 1 519 ? 3.270 -15.687 19.828 1.00 88.19 519 TYR A O 1
ATOM 4387 N N . ILE A 1 520 ? 3.739 -14.717 17.865 1.00 91.38 520 ILE A N 1
ATOM 4388 C CA . ILE A 1 520 ? 4.368 -13.530 18.462 1.00 91.38 520 ILE A CA 1
ATOM 4389 C C . ILE A 1 520 ? 3.370 -12.757 19.334 1.00 91.38 520 ILE A C 1
ATOM 4391 O O . ILE A 1 520 ? 3.760 -12.278 20.401 1.00 91.38 520 ILE A O 1
ATOM 4395 N N . ALA A 1 521 ? 2.107 -12.648 18.916 1.00 89.81 521 ALA A N 1
ATOM 4396 C CA . ALA A 1 521 ? 1.042 -12.026 19.694 1.00 89.81 521 ALA A CA 1
ATOM 4397 C C . ALA A 1 521 ? 0.802 -12.777 21.006 1.00 89.81 521 ALA A C 1
ATOM 4399 O O . ALA A 1 521 ? 0.969 -12.170 22.063 1.00 89.81 521 ALA A O 1
ATOM 4400 N N . LYS A 1 522 ? 0.547 -14.094 20.954 1.00 86.12 522 LYS A N 1
ATOM 4401 C CA . LYS A 1 522 ? 0.374 -14.945 22.150 1.00 86.12 522 LYS A CA 1
ATOM 4402 C C . LYS A 1 522 ? 1.547 -14.795 23.128 1.00 86.12 522 LYS A C 1
ATOM 4404 O O . LYS A 1 522 ? 1.351 -14.416 24.279 1.00 86.12 522 LYS A O 1
ATOM 4409 N N . VAL A 1 523 ? 2.783 -14.927 22.637 1.00 89.06 523 VAL A N 1
ATOM 4410 C CA . VAL A 1 523 ? 4.001 -14.774 23.456 1.00 89.06 523 VAL A CA 1
ATOM 4411 C C . VAL A 1 523 ? 4.137 -13.369 24.051 1.00 89.06 523 VAL A C 1
ATOM 4413 O O . VAL A 1 523 ? 4.637 -13.219 25.167 1.00 89.06 523 VAL A O 1
ATOM 4416 N N . SER A 1 524 ? 3.745 -12.325 23.317 1.00 90.38 524 SER A N 1
ATOM 4417 C CA . SER A 1 524 ? 3.808 -10.949 23.821 1.00 90.38 524 SER A CA 1
ATOM 4418 C C . SER A 1 524 ? 2.786 -10.731 24.934 1.00 90.38 524 SER A C 1
ATOM 4420 O O . SER A 1 524 ? 3.160 -10.207 25.978 1.00 90.38 524 SER A O 1
ATOM 4422 N N . VAL A 1 525 ? 1.544 -11.200 24.759 1.00 86.81 525 VAL A N 1
ATOM 4423 C CA . VAL A 1 525 ? 0.492 -11.133 25.788 1.00 86.81 525 VAL A CA 1
ATOM 4424 C C . VAL A 1 525 ? 0.928 -11.908 27.039 1.00 86.81 525 VAL A C 1
ATOM 4426 O O . VAL A 1 525 ? 0.908 -11.346 28.130 1.00 86.81 525 VAL A O 1
ATOM 4429 N N . GLU A 1 526 ? 1.423 -13.142 26.894 1.00 85.12 526 GLU A N 1
ATOM 4430 C CA . GLU A 1 526 ? 1.925 -13.956 28.015 1.00 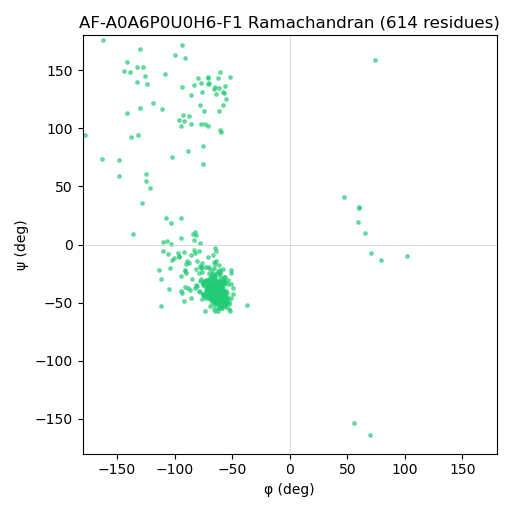85.12 526 GLU A CA 1
ATOM 4431 C C . GLU A 1 526 ? 3.038 -13.262 28.803 1.00 85.12 526 GLU A C 1
ATOM 4433 O O . GLU A 1 526 ? 3.015 -13.224 30.035 1.00 85.12 526 GLU A O 1
ATOM 4438 N N . LYS A 1 527 ? 4.041 -12.719 28.103 1.00 87.62 527 LYS A N 1
ATOM 4439 C CA . LYS A 1 527 ? 5.171 -12.037 28.745 1.00 87.62 527 LYS A CA 1
ATOM 4440 C C . LYS A 1 527 ? 4.729 -10.779 29.478 1.00 87.62 527 LYS A C 1
ATOM 4442 O O . LYS A 1 527 ? 5.248 -10.514 30.561 1.00 87.62 527 LYS A O 1
ATOM 4447 N N . THR A 1 528 ? 3.791 -10.027 28.908 1.00 87.69 528 THR A N 1
ATOM 4448 C CA . THR A 1 528 ? 3.213 -8.859 29.569 1.00 87.69 528 THR A CA 1
ATOM 4449 C C . THR A 1 528 ? 2.463 -9.275 30.830 1.00 87.69 528 THR A C 1
ATOM 4451 O O . THR A 1 528 ? 2.760 -8.747 31.897 1.00 87.69 528 THR A O 1
ATOM 4454 N N . SER A 1 529 ? 1.570 -10.265 30.752 1.00 81.00 529 SER A N 1
ATOM 4455 C CA . SER A 1 529 ? 0.795 -10.728 31.912 1.00 81.00 529 SER A CA 1
ATOM 4456 C C . SER A 1 529 ? 1.696 -11.234 33.044 1.00 81.00 529 SER A C 1
ATOM 4458 O O . SER A 1 529 ? 1.588 -10.753 34.171 1.00 81.00 529 SER A O 1
ATOM 4460 N N . ARG A 1 530 ? 2.702 -12.068 32.736 1.00 82.94 530 ARG A N 1
ATOM 4461 C CA . ARG A 1 530 ? 3.692 -12.524 33.732 1.00 82.94 530 ARG A CA 1
ATOM 4462 C C . ARG A 1 530 ? 4.487 -11.377 34.355 1.00 82.94 530 ARG A C 1
ATOM 4464 O O . ARG A 1 530 ? 4.876 -11.456 35.518 1.00 82.94 530 ARG A O 1
ATOM 4471 N N . TYR A 1 531 ? 4.799 -10.329 33.593 1.00 84.25 531 TYR A N 1
ATOM 4472 C CA . TYR A 1 531 ? 5.500 -9.164 34.135 1.00 84.25 531 TYR A CA 1
ATOM 4473 C C . TYR A 1 531 ? 4.640 -8.431 35.171 1.00 84.25 531 TYR A C 1
ATOM 4475 O O . TYR A 1 531 ? 5.154 -8.053 36.224 1.00 84.25 531 TYR A O 1
ATOM 4483 N N . ILE A 1 532 ? 3.345 -8.270 34.897 1.00 79.62 532 ILE A N 1
ATOM 4484 C CA . ILE A 1 532 ? 2.402 -7.618 35.809 1.00 79.62 532 ILE A CA 1
ATOM 4485 C C . ILE A 1 532 ? 2.206 -8.442 37.088 1.00 79.62 532 ILE A C 1
ATOM 4487 O O . ILE A 1 532 ? 2.336 -7.902 38.186 1.00 79.62 532 ILE A O 1
ATOM 4491 N N . GLU A 1 533 ? 2.006 -9.756 36.963 1.00 75.88 533 GLU A N 1
ATOM 4492 C CA . GLU A 1 533 ? 1.853 -10.676 38.103 1.00 75.88 533 GLU A CA 1
ATOM 4493 C C . GLU A 1 533 ? 3.029 -10.606 39.089 1.00 75.88 533 GLU A C 1
ATOM 4495 O O . GLU A 1 533 ? 2.835 -10.608 40.306 1.00 75.88 533 GLU A O 1
ATOM 4500 N N . ASN A 1 534 ? 4.255 -10.495 38.570 1.00 78.56 534 ASN A N 1
ATOM 4501 C CA . ASN A 1 534 ? 5.479 -10.517 39.371 1.00 78.56 534 ASN A CA 1
ATOM 4502 C C . ASN A 1 534 ? 5.859 -9.163 40.001 1.00 78.56 534 ASN A C 1
ATOM 4504 O O . ASN A 1 534 ? 6.823 -9.109 40.764 1.00 78.56 534 ASN A O 1
ATOM 4508 N N . ASN A 1 535 ? 5.140 -8.070 39.717 1.00 73.31 535 ASN A N 1
ATOM 4509 C CA . ASN A 1 535 ? 5.483 -6.726 40.207 1.00 73.31 535 ASN A CA 1
ATOM 4510 C C . ASN A 1 535 ? 4.329 -6.057 40.981 1.00 73.31 535 ASN A C 1
ATOM 4512 O O . ASN A 1 535 ? 3.887 -4.993 40.578 1.00 73.31 535 ASN A O 1
ATOM 4516 N N . PRO A 1 536 ? 3.815 -6.599 42.099 1.00 63.19 536 PRO A N 1
ATOM 4517 C CA . PRO A 1 536 ? 2.516 -6.223 42.692 1.00 63.19 536 PRO A CA 1
ATOM 4518 C C . PRO A 1 536 ? 2.362 -4.783 43.232 1.00 63.19 536 PRO A C 1
ATOM 4520 O O . PRO A 1 536 ? 1.274 -4.416 43.670 1.00 63.19 536 PRO A O 1
ATOM 4523 N N . GLN A 1 537 ? 3.399 -3.941 43.213 1.00 58.12 537 GLN A N 1
ATOM 4524 C CA . GLN A 1 537 ? 3.288 -2.543 43.645 1.00 58.12 537 GLN A CA 1
ATOM 4525 C C . GLN A 1 537 ? 2.813 -1.677 42.461 1.00 58.12 537 GLN A C 1
ATOM 4527 O O . GLN A 1 537 ? 3.586 -1.392 41.554 1.00 58.12 537 GLN A O 1
ATOM 4532 N N . ASN A 1 538 ? 1.532 -1.284 42.458 1.00 53.81 538 ASN A N 1
ATOM 4533 C CA . ASN A 1 538 ? 0.865 -0.440 41.444 1.00 53.81 538 ASN A CA 1
ATOM 4534 C C . ASN A 1 538 ? 0.727 -1.018 40.011 1.00 53.81 538 ASN A C 1
ATOM 4536 O O . ASN A 1 538 ? 0.323 -0.291 39.106 1.00 53.81 538 ASN A O 1
ATOM 4540 N N . SER A 1 539 ? 1.022 -2.303 39.775 1.00 54.94 539 SER A N 1
ATOM 4541 C CA . SER A 1 539 ? 1.121 -2.888 38.421 1.00 54.94 539 SER A CA 1
ATOM 4542 C C . SER A 1 539 ? -0.157 -3.465 37.818 1.00 54.94 539 SER A C 1
ATOM 4544 O O . SER A 1 539 ? -0.185 -3.703 36.618 1.00 54.94 539 SER A O 1
ATOM 4546 N N . ARG A 1 540 ? -1.223 -3.698 38.588 1.00 61.53 540 ARG A N 1
ATOM 4547 C CA . ARG A 1 540 ? -2.400 -4.439 38.090 1.00 61.53 540 ARG A CA 1
ATOM 4548 C C . ARG A 1 540 ? -3.401 -3.606 37.277 1.00 61.53 540 ARG A C 1
ATOM 4550 O O . ARG A 1 540 ? -4.488 -4.074 36.964 1.00 61.53 540 ARG A O 1
ATOM 4557 N N . ASN A 1 541 ? -3.023 -2.385 36.902 1.00 73.12 541 ASN A N 1
ATOM 4558 C CA . ASN A 1 541 ? -3.825 -1.509 36.053 1.00 73.12 541 ASN A CA 1
ATOM 4559 C C . ASN A 1 541 ? -3.613 -1.849 34.563 1.00 73.12 541 ASN A C 1
ATOM 4561 O O . ASN A 1 541 ? -2.478 -2.011 34.108 1.00 73.12 541 ASN A O 1
ATOM 4565 N N . VAL A 1 542 ? -4.705 -1.878 33.793 1.00 79.94 542 VAL A N 1
ATOM 4566 C CA . VAL A 1 542 ? -4.721 -2.041 32.329 1.00 79.94 542 VAL A CA 1
ATOM 4567 C C . VAL A 1 542 ? -3.754 -1.095 31.610 1.00 79.94 542 VAL A C 1
ATOM 4569 O O . VAL A 1 542 ? -3.073 -1.525 30.683 1.00 79.94 542 VAL A O 1
ATOM 4572 N N . ALA A 1 543 ? -3.608 0.148 32.072 1.00 83.44 543 ALA A N 1
ATOM 4573 C CA . ALA A 1 543 ? -2.665 1.106 31.492 1.00 83.44 543 ALA A CA 1
ATOM 4574 C C . ALA A 1 543 ? -1.200 0.631 31.591 1.00 83.44 543 ALA A C 1
ATOM 4576 O O . ALA A 1 543 ? -0.434 0.733 30.634 1.00 83.44 543 ALA A O 1
ATOM 4577 N N . VAL A 1 544 ? -0.807 0.038 32.727 1.00 84.38 544 VAL A N 1
ATOM 4578 C CA . VAL A 1 544 ? 0.553 -0.500 32.925 1.00 84.38 544 VAL A CA 1
ATOM 4579 C C . VAL A 1 544 ? 0.778 -1.728 32.043 1.00 84.38 544 VAL A C 1
ATOM 4581 O O . VAL A 1 544 ? 1.854 -1.891 31.463 1.00 84.38 544 VAL A O 1
ATOM 4584 N N . TRP A 1 545 ? -0.249 -2.571 31.892 1.00 87.12 545 TRP A N 1
ATOM 4585 C CA . TRP A 1 545 ? -0.211 -3.702 30.967 1.00 87.12 545 TRP A CA 1
ATOM 4586 C C . TRP A 1 545 ? -0.027 -3.232 29.517 1.00 87.12 545 TRP A C 1
ATOM 4588 O O . TRP A 1 545 ? 0.833 -3.758 28.813 1.00 87.12 545 TRP A O 1
ATOM 4598 N N . ILE A 1 546 ? -0.765 -2.204 29.082 1.00 88.81 546 ILE A N 1
ATOM 4599 C CA . ILE A 1 546 ? -0.668 -1.639 27.728 1.00 88.81 546 ILE A CA 1
ATOM 4600 C C . ILE A 1 546 ? 0.730 -1.092 27.460 1.00 88.81 546 ILE A C 1
ATOM 4602 O O . ILE A 1 546 ? 1.326 -1.446 26.444 1.00 88.81 546 ILE A O 1
ATOM 4606 N N . GLU A 1 547 ? 1.286 -0.286 28.365 1.00 89.62 547 GLU A N 1
ATOM 4607 C CA . GLU A 1 547 ? 2.634 0.266 28.197 1.00 89.62 547 GLU A CA 1
ATOM 4608 C C . GLU A 1 547 ? 3.691 -0.839 28.102 1.00 89.62 547 GLU A C 1
ATOM 4610 O O . GLU A 1 547 ? 4.560 -0.812 27.223 1.00 89.62 547 GLU A O 1
ATOM 4615 N N . LYS A 1 548 ? 3.571 -1.885 28.928 1.00 90.25 548 LYS A N 1
ATOM 4616 C CA . LYS A 1 548 ? 4.495 -3.016 28.854 1.00 90.25 548 LYS A CA 1
ATOM 4617 C C . LYS A 1 548 ? 4.323 -3.835 27.572 1.00 90.25 548 LYS A C 1
ATOM 4619 O O . LYS A 1 548 ? 5.317 -4.258 26.977 1.00 90.25 548 LYS A O 1
ATOM 4624 N N . PHE A 1 549 ? 3.089 -4.037 27.112 1.00 91.69 549 PHE A N 1
ATOM 4625 C CA . PHE A 1 549 ? 2.824 -4.701 25.838 1.00 91.69 549 PHE A CA 1
ATOM 4626 C C . PHE A 1 549 ? 3.415 -3.909 24.665 1.00 91.69 549 PHE A C 1
ATOM 4628 O O . PHE A 1 549 ? 4.098 -4.494 23.820 1.00 91.69 549 PHE A O 1
ATOM 4635 N N . ARG A 1 550 ? 3.229 -2.580 24.650 1.00 92.94 550 ARG A N 1
ATOM 4636 C CA . ARG A 1 550 ? 3.801 -1.673 23.642 1.00 92.94 550 ARG A CA 1
ATOM 4637 C C . ARG A 1 550 ? 5.313 -1.838 23.547 1.00 92.94 550 ARG A C 1
ATOM 4639 O O . ARG A 1 550 ? 5.828 -1.980 22.443 1.00 92.94 550 ARG A O 1
ATOM 4646 N N . GLU A 1 551 ? 6.015 -1.892 24.678 1.00 91.69 551 GLU A N 1
ATOM 4647 C CA . GLU A 1 551 ? 7.467 -2.114 24.726 1.00 91.69 551 GLU A CA 1
ATOM 4648 C C . GLU A 1 551 ? 7.872 -3.459 24.091 1.00 91.69 551 GLU A C 1
ATOM 4650 O O . GLU A 1 551 ? 8.762 -3.511 23.240 1.00 91.69 551 GLU A O 1
ATOM 4655 N N . LEU A 1 552 ? 7.206 -4.556 24.469 1.00 91.69 552 LEU A N 1
ATOM 4656 C CA . LEU A 1 552 ? 7.570 -5.911 24.035 1.00 91.69 552 LEU A CA 1
ATOM 4657 C C . LEU A 1 552 ? 7.237 -6.196 22.559 1.00 91.69 552 LEU A C 1
ATOM 4659 O O . LEU A 1 552 ? 7.945 -6.986 21.907 1.00 91.69 552 LEU A O 1
ATOM 4663 N N . ALA A 1 553 ? 6.177 -5.563 22.048 1.00 93.50 553 ALA A N 1
ATOM 4664 C CA . ALA A 1 553 ? 5.628 -5.776 20.712 1.00 93.50 553 ALA A CA 1
ATOM 4665 C C . ALA A 1 553 ? 6.033 -4.703 19.678 1.00 93.50 553 ALA A C 1
ATOM 4667 O O . ALA A 1 553 ? 5.832 -4.941 18.487 1.00 93.50 553 ALA A O 1
ATOM 4668 N N . LYS A 1 554 ? 6.631 -3.572 20.098 1.00 89.38 554 LYS A N 1
ATOM 4669 C CA . LYS A 1 554 ? 6.852 -2.327 19.320 1.00 89.38 554 LYS A CA 1
ATOM 4670 C C . LYS A 1 554 ? 7.194 -2.496 17.837 1.00 89.38 554 LYS A C 1
ATOM 4672 O O . LYS A 1 554 ? 6.574 -1.858 16.994 1.00 89.38 554 LYS A O 1
ATOM 4677 N N . ASN A 1 555 ? 8.201 -3.308 17.518 1.00 89.88 555 ASN A N 1
ATOM 4678 C CA . ASN A 1 555 ? 8.685 -3.522 16.148 1.00 89.88 555 ASN A CA 1
ATOM 4679 C C . ASN A 1 555 ? 8.219 -4.857 15.535 1.00 89.88 555 ASN A C 1
ATOM 4681 O O . ASN A 1 555 ? 8.567 -5.184 14.401 1.00 89.88 555 ASN A O 1
ATOM 4685 N N . LYS A 1 556 ? 7.438 -5.648 16.277 1.00 93.44 556 LYS A N 1
ATOM 4686 C CA . LYS A 1 556 ? 7.031 -7.004 15.892 1.00 93.44 556 LYS A CA 1
ATOM 4687 C C . LYS A 1 5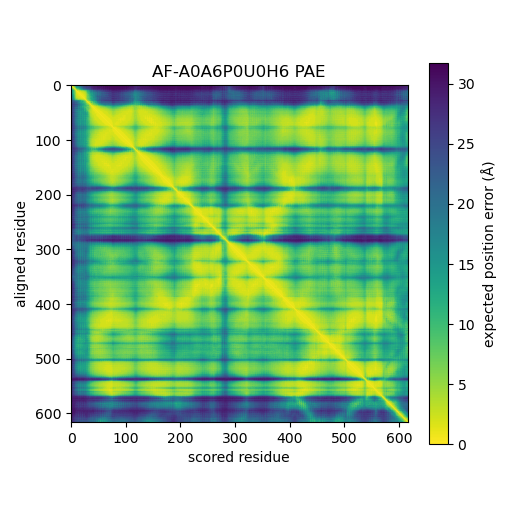56 ? 5.586 -7.071 15.424 1.00 93.44 556 LYS A C 1
ATOM 4689 O O . LYS A 1 556 ? 5.323 -7.778 14.456 1.00 93.44 556 LYS A O 1
ATOM 4694 N N . LEU A 1 557 ? 4.684 -6.326 16.054 1.00 94.81 557 LEU A N 1
ATOM 4695 C CA . LEU A 1 557 ? 3.249 -6.333 15.766 1.00 94.81 557 LEU A CA 1
ATOM 4696 C C . LEU A 1 557 ? 2.753 -4.914 15.511 1.00 94.81 557 LEU A C 1
ATOM 4698 O O . LEU A 1 557 ? 3.317 -3.963 16.046 1.00 94.81 557 LEU A O 1
ATOM 4702 N N . ILE A 1 558 ? 1.687 -4.794 14.728 1.00 95.81 558 ILE A N 1
ATOM 4703 C CA . ILE A 1 558 ? 0.895 -3.568 14.633 1.00 95.81 558 ILE A CA 1
ATOM 4704 C C . ILE A 1 558 ? -0.262 -3.702 15.633 1.00 95.81 558 ILE A C 1
ATOM 4706 O O . ILE A 1 558 ? -0.854 -4.771 15.748 1.00 95.81 558 ILE A O 1
ATOM 4710 N N . PHE A 1 559 ? -0.547 -2.651 16.398 1.00 94.31 559 PHE A N 1
ATOM 4711 C CA . PHE A 1 559 ? -1.608 -2.618 17.413 1.00 94.31 559 PHE A CA 1
ATOM 4712 C C . PHE A 1 559 ? -2.198 -1.204 17.525 1.00 94.31 559 PHE A C 1
ATOM 4714 O O . PHE A 1 559 ? -2.171 -0.551 18.570 1.00 94.31 559 PHE A O 1
ATOM 4721 N N . LYS A 1 560 ? -2.728 -0.696 16.409 1.00 91.81 560 LYS A N 1
ATOM 4722 C CA . LYS A 1 560 ? -3.344 0.635 16.346 1.00 91.81 560 LYS A CA 1
ATOM 4723 C C . LYS A 1 560 ? -4.476 0.771 17.374 1.00 91.81 560 LYS A C 1
ATOM 4725 O O . LYS A 1 560 ? -5.350 -0.081 17.475 1.00 91.81 560 LYS A O 1
ATOM 4730 N N . ASN A 1 561 ? -4.509 1.907 18.065 1.00 85.75 561 ASN A N 1
ATOM 4731 C CA . ASN A 1 561 ? -5.547 2.274 19.035 1.00 85.75 561 ASN A CA 1
ATOM 4732 C C . ASN A 1 561 ? -5.683 1.318 20.240 1.00 85.75 561 ASN A C 1
ATOM 4734 O O . ASN A 1 561 ? -6.786 1.119 20.760 1.00 85.75 561 ASN A O 1
ATOM 4738 N N . LEU A 1 562 ? -4.577 0.708 20.682 1.00 90.06 562 LEU A N 1
ATOM 4739 C CA . LEU A 1 562 ? -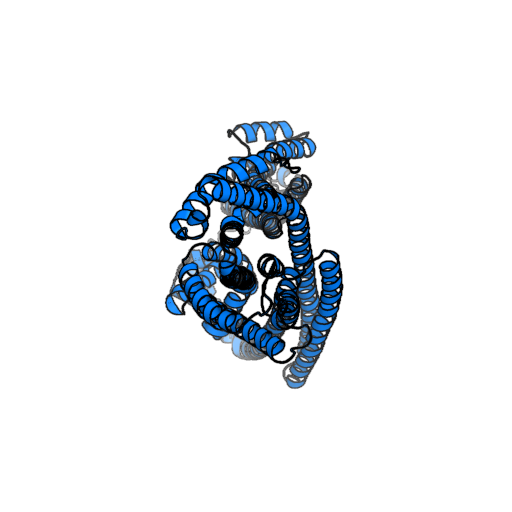4.551 -0.205 21.832 1.00 90.06 562 LEU A CA 1
ATOM 4740 C C . LEU A 1 562 ? -5.107 0.432 23.121 1.00 90.06 562 LEU A C 1
ATOM 4742 O O . LEU A 1 562 ? -5.686 -0.265 23.947 1.00 90.06 562 LEU A O 1
ATOM 4746 N N . GLU A 1 563 ? -5.009 1.755 23.271 1.00 87.94 563 GLU A N 1
ATOM 4747 C CA . GLU A 1 563 ? -5.576 2.514 24.393 1.00 87.94 563 GLU A CA 1
ATOM 4748 C C . GLU A 1 563 ? -7.097 2.349 24.542 1.00 87.94 563 GLU A C 1
ATOM 4750 O O . GLU A 1 563 ? -7.633 2.519 25.633 1.00 87.94 563 GLU A O 1
ATOM 4755 N N . LYS A 1 564 ? -7.820 1.938 23.488 1.00 87.94 564 LYS A N 1
ATOM 4756 C CA . LYS A 1 564 ? -9.259 1.639 23.590 1.00 87.94 564 LYS A CA 1
ATOM 4757 C C . LYS A 1 564 ? -9.565 0.507 24.570 1.00 87.94 564 LYS A C 1
ATOM 4759 O O . LYS A 1 564 ? -10.673 0.475 25.101 1.00 87.94 564 LYS A O 1
ATOM 4764 N N . VAL A 1 565 ? -8.604 -0.377 24.848 1.00 87.19 565 VAL A N 1
ATOM 4765 C CA . VAL A 1 565 ? -8.737 -1.428 25.868 1.00 87.19 565 VAL A CA 1
ATOM 4766 C C . VAL A 1 565 ? -8.952 -0.826 27.265 1.00 87.19 565 VAL A C 1
ATOM 4768 O O . VAL A 1 565 ? -9.727 -1.371 28.049 1.00 87.19 565 VAL A O 1
ATOM 4771 N N . GLU A 1 566 ? -8.375 0.346 27.559 1.00 85.00 566 GLU A N 1
ATOM 4772 C CA . GLU A 1 566 ? -8.552 1.037 28.848 1.00 85.00 566 GLU A CA 1
ATOM 4773 C C . GLU A 1 566 ? -10.004 1.446 29.107 1.00 85.00 566 GLU A C 1
ATOM 4775 O O . GLU A 1 566 ? -10.417 1.538 30.261 1.00 85.00 566 GLU A O 1
ATOM 4780 N N . THR A 1 567 ? -10.814 1.613 28.050 1.00 85.06 567 THR A N 1
ATOM 4781 C CA . THR A 1 567 ? -12.236 1.990 28.175 1.00 85.06 567 THR A CA 1
ATOM 4782 C C . THR A 1 567 ? -13.020 0.992 29.033 1.00 85.06 567 THR A C 1
ATOM 4784 O O . THR A 1 567 ? -13.969 1.381 29.710 1.00 85.06 567 THR A O 1
ATOM 4787 N N . PHE A 1 568 ? -12.611 -0.277 29.031 1.00 82.44 568 PHE A N 1
ATOM 4788 C CA . PHE A 1 568 ? -13.248 -1.357 29.786 1.00 82.44 568 PHE A CA 1
ATOM 4789 C C . PHE A 1 568 ? -12.551 -1.646 31.128 1.00 82.44 568 PHE A C 1
ATOM 4791 O O . PHE A 1 568 ? -13.039 -2.449 31.917 1.00 82.44 568 PHE A O 1
ATOM 4798 N N . GLY A 1 569 ? -11.399 -1.017 31.385 1.00 66.25 569 GLY A N 1
ATOM 4799 C CA . GLY A 1 569 ? -10.485 -1.369 32.473 1.00 66.25 569 GLY A CA 1
ATOM 4800 C C . GLY A 1 569 ? -10.627 -0.570 33.767 1.00 66.25 569 GLY A C 1
ATOM 4801 O O . GLY A 1 569 ? -10.019 -0.952 34.760 1.00 66.25 569 GLY A O 1
ATOM 4802 N N . HIS A 1 570 ? -11.401 0.521 33.785 1.00 58.91 570 HIS A N 1
ATOM 4803 C CA . HIS A 1 570 ? -11.445 1.456 34.923 1.00 58.91 570 HIS A CA 1
ATOM 4804 C C . HIS A 1 570 ? -11.899 0.842 36.260 1.00 58.91 570 HIS A C 1
ATOM 4806 O O . HIS A 1 570 ? -11.508 1.354 37.305 1.00 58.91 570 HIS A O 1
ATOM 4812 N N . ASP A 1 571 ? -12.666 -0.252 36.228 1.00 49.22 571 ASP A N 1
ATOM 4813 C CA . ASP A 1 571 ? -13.210 -0.924 37.418 1.00 49.22 571 ASP A CA 1
ATOM 4814 C C . ASP A 1 571 ? -12.565 -2.303 37.688 1.00 49.22 571 ASP A C 1
ATOM 4816 O O . ASP A 1 571 ? -12.959 -3.002 38.624 1.00 49.22 571 ASP A O 1
ATOM 4820 N N . ILE A 1 572 ? -11.580 -2.722 36.881 1.00 54.00 572 ILE A N 1
ATOM 4821 C CA . ILE A 1 572 ? -10.906 -4.016 37.039 1.00 54.00 572 ILE A CA 1
ATOM 4822 C C . ILE A 1 572 ? -9.622 -3.805 37.838 1.00 54.00 572 ILE A C 1
ATOM 4824 O O . ILE A 1 572 ? -8.635 -3.278 37.332 1.00 54.00 572 ILE A O 1
ATOM 4828 N N . ASN A 1 573 ? -9.637 -4.244 39.097 1.00 48.69 573 ASN A N 1
ATOM 4829 C CA . ASN A 1 573 ? -8.463 -4.176 39.970 1.00 48.69 573 ASN A CA 1
ATOM 4830 C C . ASN A 1 573 ? -7.355 -5.171 39.569 1.00 48.69 573 ASN A C 1
ATOM 4832 O O . ASN A 1 573 ? -6.208 -4.955 39.950 1.00 48.69 573 ASN A O 1
ATOM 4836 N N . ASP A 1 574 ? -7.686 -6.220 38.799 1.00 52.41 574 ASP A N 1
ATOM 4837 C CA . ASP A 1 574 ? -6.790 -7.326 38.446 1.00 52.41 574 ASP A CA 1
ATOM 4838 C C . ASP A 1 574 ? -6.999 -7.792 36.982 1.00 52.41 574 ASP A C 1
ATOM 4840 O O . ASP A 1 574 ? -8.028 -8.379 36.647 1.00 52.41 574 ASP A O 1
ATOM 4844 N N . ILE A 1 575 ? -6.014 -7.590 36.095 1.00 54.19 575 ILE A N 1
ATOM 4845 C CA . ILE A 1 575 ? -5.883 -8.408 34.871 1.00 54.19 575 ILE A CA 1
ATOM 4846 C C . ILE A 1 575 ? -5.436 -9.800 35.330 1.00 54.19 575 ILE A C 1
ATOM 4848 O O . ILE A 1 575 ? -4.267 -9.987 35.662 1.00 54.19 575 ILE A O 1
ATOM 4852 N N . ASP A 1 576 ? -6.356 -10.762 35.380 1.00 53.25 576 ASP A N 1
ATOM 4853 C CA . ASP A 1 576 ? -6.048 -12.139 35.787 1.00 53.25 576 ASP A CA 1
ATOM 4854 C C . ASP A 1 576 ? -5.674 -13.039 34.588 1.00 53.25 576 ASP A C 1
ATOM 4856 O O . ASP A 1 576 ? -6.033 -12.772 33.435 1.00 53.25 576 ASP A O 1
ATOM 4860 N N . CYS A 1 577 ? -4.999 -14.156 34.874 1.00 48.12 577 CYS A N 1
ATOM 4861 C CA . CYS A 1 577 ? -4.566 -15.214 33.953 1.00 48.12 577 CYS A CA 1
ATOM 4862 C C . CYS A 1 577 ? -5.691 -15.744 33.042 1.00 48.12 577 CYS A C 1
ATOM 4864 O O . CYS A 1 577 ? -5.415 -16.278 31.966 1.00 48.12 577 CYS A O 1
ATOM 4866 N N . GLY A 1 578 ? -6.962 -15.571 33.428 1.00 51.97 578 GLY A N 1
ATOM 4867 C CA . GLY A 1 578 ? -8.123 -15.878 32.588 1.00 51.97 578 GLY A CA 1
ATOM 4868 C C . GLY A 1 578 ? -8.126 -15.129 31.249 1.00 51.97 578 GLY A C 1
ATOM 4869 O O . GLY A 1 578 ? -8.607 -15.668 30.257 1.00 51.97 578 GLY A O 1
ATOM 4870 N N . ILE A 1 579 ? -7.514 -13.940 31.174 1.00 59.22 579 ILE A N 1
ATOM 4871 C CA . ILE A 1 579 ? -7.366 -13.181 29.921 1.00 59.22 579 ILE A CA 1
ATOM 4872 C C . ILE A 1 579 ? -6.525 -13.949 28.896 1.00 59.22 579 ILE A C 1
ATOM 4874 O O . ILE A 1 579 ? -6.853 -13.899 27.717 1.00 59.22 579 ILE A O 1
ATOM 4878 N N . LEU A 1 580 ? -5.502 -14.706 29.315 1.00 56.22 580 LEU A N 1
ATOM 4879 C CA . LEU A 1 580 ? -4.684 -15.520 28.405 1.00 56.22 580 LEU A CA 1
ATOM 4880 C C . LEU A 1 580 ? -5.469 -16.706 27.838 1.00 56.22 580 LEU A C 1
ATOM 4882 O O . LEU A 1 580 ? -5.467 -16.914 26.630 1.00 56.22 580 LEU A O 1
ATOM 4886 N N . LEU A 1 581 ? -6.188 -17.437 28.696 1.00 52.50 581 LEU A N 1
ATOM 4887 C CA . LEU A 1 581 ? -7.019 -18.578 28.290 1.00 52.50 581 LEU A CA 1
ATOM 4888 C C . LEU A 1 581 ? -8.147 -18.151 27.339 1.00 52.50 581 LEU A C 1
ATOM 4890 O O . LEU A 1 581 ? -8.368 -18.784 26.309 1.00 52.50 581 LEU A O 1
ATOM 4894 N N . ILE A 1 582 ? -8.839 -17.052 27.654 1.00 58.84 582 ILE A N 1
ATOM 4895 C CA . ILE A 1 582 ? -9.915 -16.510 26.813 1.00 58.84 582 ILE A CA 1
ATOM 4896 C C . ILE A 1 582 ? -9.335 -15.926 25.516 1.00 58.84 582 ILE A C 1
ATOM 4898 O O . ILE A 1 582 ? -9.941 -16.091 24.456 1.00 58.84 582 ILE A O 1
ATOM 4902 N N . PHE A 1 583 ? -8.155 -15.295 25.570 1.00 65.12 583 PHE A N 1
ATOM 4903 C CA . PHE A 1 583 ? -7.456 -14.793 24.388 1.00 65.12 583 PHE A CA 1
ATOM 4904 C C . PHE A 1 583 ? -7.080 -15.929 23.442 1.00 65.12 583 PHE A C 1
ATOM 4906 O O . PHE A 1 583 ? -7.422 -15.850 22.272 1.00 65.12 583 PHE A O 1
ATOM 4913 N N . GLU A 1 584 ? -6.450 -17.007 23.916 1.00 60.47 584 GLU A N 1
ATOM 4914 C CA . GLU A 1 584 ? -6.068 -18.133 23.054 1.00 60.47 584 GLU A CA 1
ATOM 4915 C C . GLU A 1 584 ? -7.270 -18.753 22.336 1.00 60.47 584 GLU A C 1
ATOM 4917 O O . GLU A 1 584 ? -7.223 -18.938 21.120 1.00 60.47 584 GLU A O 1
ATOM 4922 N N . ILE A 1 585 ? -8.365 -18.992 23.066 1.00 56.47 585 ILE A N 1
ATOM 4923 C CA . ILE A 1 585 ? -9.598 -19.564 22.511 1.00 56.47 585 ILE A CA 1
ATOM 4924 C C . ILE A 1 585 ? -10.233 -18.608 21.490 1.00 56.47 585 ILE A C 1
ATOM 4926 O O . ILE A 1 585 ? -10.606 -19.024 20.393 1.00 56.47 585 ILE A O 1
ATOM 4930 N N . SER A 1 586 ? -10.341 -17.320 21.822 1.00 58.78 586 SER A N 1
ATOM 4931 C CA . SER A 1 586 ? -10.995 -16.324 20.960 1.00 58.78 586 SER A CA 1
ATOM 4932 C C . SER A 1 586 ? -10.173 -16.011 19.712 1.00 58.78 586 SER A C 1
ATOM 4934 O O . SER A 1 586 ? -10.722 -15.828 18.626 1.00 58.78 586 SER A O 1
ATOM 4936 N N . PHE A 1 587 ? -8.849 -15.978 19.850 1.00 61.25 587 PHE A N 1
ATOM 4937 C CA . PHE A 1 587 ? -7.930 -15.675 18.763 1.00 61.25 587 PHE A CA 1
ATOM 4938 C C . PHE A 1 587 ? -7.914 -16.791 17.717 1.00 61.25 587 PHE A C 1
ATOM 4940 O O . PHE A 1 587 ? -7.960 -16.504 16.522 1.00 61.25 587 PHE A O 1
ATOM 4947 N N . ASP A 1 588 ? -7.946 -18.056 18.148 1.00 60.03 588 ASP A N 1
ATOM 4948 C CA . ASP A 1 588 ? -7.997 -19.200 17.233 1.00 60.03 588 ASP A CA 1
ATOM 4949 C C . ASP A 1 588 ? -9.352 -19.281 16.491 1.00 60.03 588 ASP A C 1
ATOM 4951 O O . ASP A 1 588 ? -9.387 -19.608 15.302 1.00 60.03 588 ASP A O 1
ATOM 4955 N N . VAL A 1 589 ? -10.466 -18.904 17.136 1.00 52.66 589 VAL A N 1
ATOM 4956 C CA . VAL A 1 589 ? -11.809 -18.877 16.517 1.00 52.66 589 VAL A CA 1
ATOM 4957 C C . VAL A 1 589 ? -11.970 -17.729 15.509 1.00 52.66 589 VAL A C 1
ATOM 4959 O O . VAL A 1 589 ? -12.516 -17.954 14.424 1.00 52.66 589 VAL A O 1
ATOM 4962 N N . CYS A 1 590 ? -11.481 -16.522 15.818 1.00 53.28 590 CYS A N 1
ATOM 4963 C CA . CYS A 1 590 ? -11.519 -15.383 14.891 1.00 53.28 590 CYS A CA 1
ATOM 4964 C C . CYS A 1 590 ? -10.646 -15.625 13.650 1.00 53.28 590 CYS A C 1
ATOM 4966 O O . CYS A 1 590 ? -11.116 -15.454 12.523 1.00 53.28 590 CYS A O 1
ATOM 4968 N N . PHE A 1 591 ? -9.418 -16.123 13.829 1.00 54.56 591 PHE A N 1
ATOM 4969 C CA . PHE A 1 591 ? -8.504 -16.349 12.703 1.00 54.56 591 PHE A CA 1
ATOM 4970 C C . PHE A 1 591 ? -8.934 -17.491 11.774 1.00 54.56 591 PHE A C 1
ATOM 4972 O O . PHE A 1 591 ? -8.682 -17.427 10.570 1.00 54.56 591 PHE A O 1
ATOM 4979 N N . CYS A 1 592 ? -9.634 -18.511 12.284 1.00 47.34 592 CYS A N 1
ATOM 4980 C CA . CYS A 1 592 ? -10.205 -19.564 11.436 1.00 47.34 592 CYS A CA 1
ATOM 4981 C C . CYS A 1 592 ? -11.333 -19.052 10.520 1.00 47.34 592 CYS A C 1
ATOM 4983 O O . CYS A 1 592 ? -11.574 -19.648 9.470 1.00 47.34 592 CYS A O 1
ATOM 4985 N N . ARG A 1 593 ? -12.023 -17.960 10.887 1.00 43.53 593 ARG A N 1
ATOM 4986 C CA . ARG A 1 593 ? -13.086 -17.345 10.071 1.00 43.53 593 ARG A CA 1
ATOM 4987 C C . ARG A 1 593 ? -12.559 -16.305 9.076 1.00 43.53 593 ARG A C 1
ATOM 4989 O O . ARG A 1 593 ? -13.057 -16.259 7.954 1.00 43.53 593 ARG A O 1
ATOM 4996 N N . GLU A 1 594 ? -11.555 -15.510 9.446 1.00 46.91 594 GLU A N 1
ATOM 4997 C CA . GLU A 1 594 ? -11.052 -14.393 8.619 1.00 46.91 594 GLU A CA 1
ATOM 4998 C C . GLU A 1 594 ? -10.086 -14.797 7.492 1.00 46.91 594 GLU A C 1
ATOM 5000 O O . GLU A 1 594 ? -9.911 -14.045 6.536 1.00 46.91 594 GLU A O 1
ATOM 5005 N N . LEU A 1 595 ? -9.547 -16.023 7.500 1.00 43.84 595 LEU A N 1
ATOM 5006 C CA . LEU A 1 595 ? -8.827 -16.582 6.341 1.00 43.84 595 LEU A CA 1
ATOM 5007 C C . LEU A 1 595 ? -9.723 -16.775 5.095 1.00 43.84 595 LEU A C 1
ATOM 5009 O O . LEU A 1 595 ? -9.222 -17.098 4.015 1.00 43.84 595 LEU A O 1
ATOM 5013 N N . CYS A 1 596 ? -11.038 -16.540 5.197 1.00 39.38 596 CYS A N 1
ATOM 5014 C CA . CYS A 1 596 ? -11.945 -16.546 4.053 1.00 39.38 596 CYS A CA 1
ATOM 5015 C C . CYS A 1 596 ? -11.808 -15.279 3.173 1.00 39.38 596 CYS A C 1
ATOM 5017 O O . CYS A 1 596 ? -12.614 -14.355 3.189 1.00 39.38 596 CYS A O 1
ATOM 5019 N N . PHE A 1 597 ? -10.831 -15.353 2.270 1.00 39.50 597 PHE A N 1
ATOM 5020 C CA . PHE A 1 597 ? -11.025 -15.173 0.824 1.00 39.50 597 PHE A CA 1
ATOM 5021 C C . PHE A 1 597 ? -11.164 -13.785 0.169 1.00 39.50 597 PHE A C 1
ATOM 5023 O O . PHE A 1 597 ? -11.045 -13.752 -1.054 1.00 39.50 597 PHE A O 1
ATOM 5030 N N . ILE A 1 598 ? -11.376 -12.655 0.858 1.00 37.78 598 ILE A N 1
ATOM 5031 C CA . ILE A 1 598 ? -11.841 -11.447 0.121 1.00 37.78 598 ILE A CA 1
ATOM 5032 C C . ILE A 1 598 ? -10.843 -10.274 0.024 1.00 37.78 598 ILE A C 1
ATOM 5034 O O . ILE A 1 598 ? -10.844 -9.587 -0.996 1.00 37.78 598 ILE A O 1
ATOM 5038 N N . GLN A 1 599 ? -9.933 -10.048 0.977 1.00 39.72 599 GLN A N 1
ATOM 5039 C CA . GLN A 1 599 ? -9.044 -8.863 0.912 1.00 39.72 599 GLN A CA 1
ATOM 5040 C C . GLN A 1 599 ? -7.677 -9.119 0.254 1.00 39.72 599 GLN A C 1
ATOM 5042 O O . GLN A 1 599 ? -7.139 -8.247 -0.429 1.00 39.72 599 GLN A O 1
ATOM 5047 N N . ILE A 1 600 ? -7.180 -10.356 0.309 1.00 42.25 600 ILE A N 1
ATOM 5048 C CA . ILE A 1 600 ? -5.872 -10.746 -0.248 1.00 42.25 600 ILE A CA 1
ATOM 5049 C C . ILE A 1 600 ? -5.842 -10.676 -1.789 1.00 42.25 600 ILE A C 1
ATOM 5051 O O . ILE A 1 600 ? -4.800 -10.392 -2.379 1.00 42.25 600 ILE A O 1
ATOM 5055 N N . PHE A 1 601 ? -6.980 -10.869 -2.464 1.00 33.03 601 PHE A N 1
ATOM 5056 C CA . PHE A 1 601 ? -7.041 -10.893 -3.932 1.00 33.03 601 PHE A CA 1
ATOM 5057 C C . PHE A 1 601 ? -6.711 -9.526 -4.569 1.00 33.03 601 PHE A C 1
ATOM 5059 O O . PHE A 1 601 ? -6.128 -9.471 -5.651 1.00 33.03 601 PHE A O 1
ATOM 5066 N N . ASN A 1 602 ? -6.993 -8.417 -3.873 1.00 32.53 602 ASN A N 1
ATOM 5067 C CA . ASN A 1 602 ? -6.662 -7.069 -4.354 1.00 32.53 602 ASN A CA 1
ATOM 5068 C C . ASN A 1 602 ? -5.171 -6.724 -4.185 1.00 32.53 602 ASN A C 1
ATOM 5070 O O . ASN A 1 602 ? -4.617 -5.999 -5.013 1.00 32.53 602 ASN A O 1
ATOM 5074 N N . ALA A 1 603 ? -4.493 -7.288 -3.178 1.00 34.41 603 ALA A N 1
ATOM 5075 C CA . ALA A 1 603 ? -3.047 -7.128 -2.999 1.00 34.41 603 ALA A CA 1
ATOM 5076 C C . ALA A 1 603 ? -2.253 -7.841 -4.112 1.00 34.41 603 ALA A C 1
ATOM 5078 O O . ALA A 1 603 ? -1.249 -7.323 -4.603 1.00 34.41 603 ALA A O 1
ATOM 5079 N N . ILE A 1 604 ? -2.741 -8.993 -4.585 1.00 35.69 604 ILE A N 1
ATOM 5080 C CA . ILE A 1 604 ? -2.098 -9.776 -5.654 1.00 35.69 604 ILE A CA 1
ATOM 5081 C C . ILE A 1 604 ? -2.061 -8.991 -6.977 1.00 35.69 604 ILE A C 1
ATOM 5083 O O . ILE A 1 604 ? -1.047 -9.008 -7.675 1.00 35.69 604 ILE A O 1
ATOM 5087 N N . HIS A 1 605 ? -3.113 -8.227 -7.294 1.00 31.14 605 HIS A N 1
ATOM 5088 C CA . HIS A 1 605 ? -3.145 -7.426 -8.521 1.00 31.14 605 HIS A CA 1
ATOM 5089 C C . HIS A 1 605 ? -2.262 -6.171 -8.463 1.00 31.14 605 HIS A C 1
ATOM 5091 O O . HIS A 1 605 ? -1.702 -5.777 -9.485 1.00 31.14 605 HIS A O 1
ATOM 5097 N N . HIS A 1 606 ? -2.085 -5.564 -7.285 1.00 32.66 606 HIS A N 1
ATOM 5098 C CA . HIS A 1 606 ? -1.267 -4.357 -7.124 1.00 32.66 606 HIS A CA 1
ATOM 5099 C C . HIS A 1 606 ? 0.248 -4.615 -7.125 1.00 32.66 606 HIS A C 1
ATOM 5101 O O . HIS A 1 606 ? 1.021 -3.697 -7.404 1.00 32.66 606 HIS A O 1
ATOM 5107 N N . HIS A 1 607 ? 0.689 -5.848 -6.858 1.00 36.94 607 HIS A N 1
ATOM 5108 C CA . HIS A 1 607 ? 2.112 -6.166 -6.702 1.00 36.94 607 HIS A CA 1
ATOM 5109 C C . HIS A 1 607 ? 2.757 -6.914 -7.878 1.00 36.94 607 HIS A C 1
ATOM 5111 O O . HIS A 1 607 ? 3.986 -6.999 -7.915 1.00 36.94 607 HIS A O 1
ATOM 5117 N N . SER A 1 608 ? 1.976 -7.361 -8.870 1.00 29.95 608 SER A N 1
ATOM 5118 C CA . SER A 1 608 ? 2.496 -7.974 -10.107 1.00 29.95 608 SER A CA 1
ATOM 5119 C C . SER A 1 608 ? 3.487 -7.050 -10.835 1.00 29.95 608 SER A C 1
ATOM 5121 O O . SER A 1 608 ? 4.595 -7.461 -11.162 1.00 29.95 608 SER A O 1
ATOM 5123 N N . ASP A 1 609 ? 3.158 -5.760 -10.982 1.00 33.09 609 ASP A N 1
ATOM 5124 C CA . ASP A 1 609 ? 4.002 -4.789 -11.702 1.00 33.09 609 ASP A CA 1
ATOM 5125 C C . ASP A 1 609 ? 5.296 -4.412 -10.955 1.00 33.09 609 ASP A C 1
ATOM 5127 O O . ASP A 1 609 ? 6.320 -4.089 -11.569 1.00 33.09 609 ASP A O 1
ATOM 5131 N N . ALA A 1 610 ? 5.259 -4.413 -9.618 1.00 35.69 610 ALA A N 1
ATOM 5132 C CA . ALA A 1 610 ? 6.426 -4.125 -8.782 1.00 35.69 610 ALA A CA 1
ATOM 5133 C C . ALA A 1 610 ? 7.401 -5.309 -8.745 1.00 35.69 610 ALA A C 1
ATOM 5135 O O . ALA A 1 610 ? 8.615 -5.110 -8.666 1.00 35.69 610 ALA A O 1
ATOM 5136 N N . PHE A 1 611 ? 6.867 -6.527 -8.824 1.00 40.75 611 PHE A N 1
ATOM 5137 C CA . PHE A 1 611 ? 7.645 -7.749 -8.921 1.00 40.75 611 PHE A CA 1
ATOM 5138 C C . PHE A 1 611 ? 8.291 -7.897 -10.299 1.00 40.75 611 PHE A C 1
ATOM 5140 O O . PHE A 1 611 ? 9.492 -8.163 -10.378 1.00 40.75 611 PHE A O 1
ATOM 5147 N N . ASP A 1 612 ? 7.534 -7.657 -11.372 1.00 34.94 612 ASP A N 1
ATOM 5148 C CA . ASP A 1 612 ? 8.030 -7.787 -12.742 1.00 34.94 612 ASP A CA 1
ATOM 5149 C C . ASP A 1 612 ? 9.270 -6.918 -12.985 1.00 34.94 612 ASP A C 1
ATOM 5151 O O . ASP A 1 612 ? 10.175 -7.329 -13.695 1.00 34.94 612 ASP A O 1
ATOM 5155 N N . LYS A 1 613 ? 9.373 -5.748 -12.342 1.00 40.88 613 LYS A N 1
ATOM 5156 C CA . LYS A 1 613 ? 10.554 -4.865 -12.423 1.00 40.88 613 LYS A CA 1
ATOM 5157 C C . LYS A 1 613 ? 11.759 -5.284 -11.580 1.00 40.88 613 LYS A C 1
ATOM 5159 O O . LYS A 1 613 ? 12.832 -4.732 -11.777 1.00 40.88 613 LYS A O 1
ATOM 5164 N N . ARG A 1 614 ? 11.576 -6.142 -10.575 1.00 41.62 614 ARG A N 1
ATOM 5165 C CA . ARG A 1 614 ? 12.677 -6.630 -9.725 1.00 41.62 614 ARG A CA 1
ATOM 5166 C C . ARG A 1 614 ? 13.290 -7.922 -10.270 1.00 41.62 614 ARG A C 1
ATOM 5168 O O . ARG A 1 614 ? 14.417 -8.250 -9.902 1.00 41.62 614 ARG A O 1
ATOM 5175 N N . ILE A 1 615 ? 12.543 -8.667 -11.092 1.00 37.44 615 ILE A N 1
ATOM 5176 C CA . ILE A 1 615 ? 13.043 -9.868 -11.777 1.00 37.44 615 ILE A CA 1
ATOM 5177 C C . ILE A 1 615 ? 13.568 -9.561 -13.187 1.00 37.44 615 ILE A C 1
ATOM 5179 O O . ILE A 1 615 ? 14.604 -10.117 -13.554 1.00 37.44 615 ILE A O 1
ATOM 5183 N N . VAL A 1 616 ? 12.875 -8.718 -13.965 1.00 31.48 616 VAL A N 1
ATOM 5184 C CA . VAL A 1 616 ? 13.339 -8.231 -15.284 1.00 31.48 616 VAL A CA 1
ATOM 5185 C C . VAL A 1 616 ? 14.448 -7.209 -15.102 1.00 31.48 616 VAL A C 1
ATOM 5187 O O . VAL A 1 616 ? 15.462 -7.321 -15.831 1.00 31.48 616 VAL A O 1
#

pLDDT: mean 81.71, std 15.49, range [29.95, 97.62]

Radius of gyration: 31.95 Å; Cα contacts (8 Å, |Δi|>4): 452; chains: 1; bounding box: 85×54×106 Å

Nearest PDB structures (foldseek):
  5j1i-assembly1_A  TM=2.042E-01  e=1.136E+00  Homo sapiens
  7jh5-assembly1_A  TM=1.154E-01  e=7.723E+00  synthetic construct

Mean predicted aligned error: 11.15 Å

Secondary structure (DSSP, 8-state):
----------HHHHHHHHHHHHHHHHHHHHHHHHHHHHHHHHHHHHHHHHHHHHHHHHHHHHHHHHHHHHHHHH--SHHHHHHHHHHHHHHHHHHHHHHHHHHHHHHHHHHHHTTTS-HHHHHHHHHHHHHHHHHHHHHHHHHHHHHHHHHHHHHHHHHHHHHHHHHHHHHHHHHHHHHHHHHHHHHGGGGGG--HHHHHHHHHHHHHHHHHHHHHH---SSPPP-HHHHHHHHHHHH-TTTHHHHHHHHTTSS-GGG--GGG----GGGEEE--HHHHHTT-S--PPPHHHHHHHHHHHHHHHHHHHHHHHHHHHHHHHTTPPP-HHHHHHHHHHHHHHHHHHHHHHHHHHSEEE-HHHHHHHHHHHHHHHHHHHHHHHHHHHHHT-HHHHHHHTHHHHHHHHHHHH-GGGHHHHHHHHHHHHHHHHHHHHHHHHHHHHHHHIIIIIISHHHHS-HHHHHHHHHHHHHHHT-HHHHHHHHH-HHHHHHHHHHHHHHHHHHHS-HHHHHHHHHHHHHHHHHHHHHHHHHHHHHT-TTT--SHHHHHHHHHHHHTTT---TTGGGGGGGTTT-S---THHHHHHHHHHHHHHHHHTSSSSHHHHHHHHHHHHHHHH-